Protein 5W3P (pdb70)

B-factor: mean 20.78, std 10.29, range [7.56, 94.39]

Solvent-accessible surface area: 21036 Å² total

Sequence (440 aa):
IVLTQSPAIMSASPGEKVTMTCSASSSVSYMHWYQQKSGTSPKRWIYDSSRLASGVPSRFSGGGSGTSYSLTISNMEAEDAATYFCQNWRSSPTFGAGTKLELKRTVAAPSVFIFPPSDEQLKSGTASVVCLLNNFYPREAKVQWKVDNALQSGNSQESVTEQDSKDSTYSLSSTLTLSKADYEKHKVYACEVTHQGLSSPVTKSSFNRGEVQLQQSGPELMKPGASVKISCKATGYTFSTSWIEWIKQRPGHGLEWIGEVLPGSGKSNHNANFKGRATFTADTASNTAYMQLSSLTSEDSAVYYCAREGSNNNALAYWGQGTLVTVSAASTKGPSVFPLAPSGTAALGCLVKDYFPEPVTVSWNSGALTSGVHTFPAVLQSSGLYSLSSVVTVPSSSLGTQTYICNVNHKPSNTKVDKKVEPKSDAEFRHDSGYEVHHQK

Foldseek 3Di:
DAWEKPPQEAAAAFFDKDKIKIFAPWWDQAKWKWWDDPPDDTDGAAGRFFRGDPPHDPQWGWDDGIGMIMIIGNGDDQVSQTWMWMADPVHVVGIYPTYGYAYDDDFDFWDKDKDWFDPVVLVVFKTKIKMKTPFGPDPDKDKWKAFPNRTDDPQKDKDKDDQDPPRRGIMMMMIGMDTSVVVVVTFKIWIWMDDPPDPHIDIDIDTPPD/DAKAKDAAAEAEAQAKDKIKIADDDDQLQPWKKWKWWDDVPPGIDTAWIDRAPPPDIDGDVVLVPQWDWYDDNVRRMIMIMGGRDDQVRFTWMKIFTADDPGRPGPYIYPTYGYGYAPDDADAWDKDWQAWDCKIKIWIKGDFGDDDDKDKDKPVNPDDPQKDKDDWDQDPVRGIMTMIMGMDRPVCLVPDWIWMWMDDDVHRDTDIDTHHHDD/DCPPPDDDPPDDDDDD

Nearest PDB structures (foldseek):
  5w3p-assembly1_L  TM=1.005E+00  e=4.488E-41  Mus musculus
  3mcl-assembly1_L  TM=7.822E-01  e=1.935E-37  unclassified
  6lkt-assembly1_B  TM=9.664E-01  e=2.052E-32  Mus musculus
  1yqv-assembly1_L  TM=9.448E-01  e=1.224E-32  Mus musculus
  3bt2-assembly2_L  TM=9.486E-01  e=9.384E-31  Mus musculus

Radius of gyration: 24.74 Å; Cα contacts (8 Å, |Δi|>4): 1127; chains: 3; bounding box: 65×69×50 Å

Secondary structure (DSSP, 8-state):
-EEEE---EEE-TT--EEEEEEEESS-GGGS-EEEEEEETTTEEEEEEEEETTTTEEEE-GGGTT-EEEEEETTTTEEEEEE-S--GGG-EEEEEEEE-SSS-SEEEE---EEEEE-----BPPEEEEE----EEEEEEEEEEEBSS--EEEEGGGTB-TTEEEPPPEE-TTS-EEEEEEEEEEGGGGGTS--EEEEEETTTTEEEEEE-----/--EEEE-SEEEE-TT--EEEEEEEEEEES--EEEEE-TTS--EEEEETTTEEPTT--TTEEEEEEEEEEEEEESS--GGG-EEEEEE-TTSSSSB---EEEEE----BPPEEEEEPPPHHHHTTTEEEEEEEEEEEBSS--EEEEEETTEEP-SSEEEEEPPPPTTT--EEEEEEEEEEHHHHHT--EEEEEEE-TT-SS-EEEEEETT-/--TTPPP-S-------

Structure (mmCIF, N/CA/C/O backbone):
data_5W3P
#
_entry.id   5W3P
#
_cell.length_a   65.200
_cell.length_b   69.880
_cell.length_c   104.860
_cell.angle_alpha   90.00
_cell.angle_beta   90.00
_cell.angle_gamma   90.00
#
_symmetry.space_group_name_H-M   'P 21 21 21'
#
loop_
_entity.id
_entity.type
_entity.pdbx_description
1 polymer 'Antibody C706 Fab LIGHT CHAIN'
2 polymer 'Antibody C706 Fab HEAVY CHAIN'
3 polymer 'Amyloid beta A4 protein'
4 non-polymer 'SULFATE ION'
5 non-polymer GLYCEROL
6 water water
#
loop_
_atom_site.group_PDB
_atom_site.id
_atom_site.type_symbol
_atom_site.label_atom_id
_atom_site.label_alt_id
_atom_site.label_comp_id
_atom_site.label_asym_id
_atom_site.label_entity_id
_atom_site.label_seq_id
_atom_site.pdbx_PDB_ins_code
_atom_site.Cartn_x
_atom_site.Cartn_y
_atom_site.Cartn_z
_atom_site.occupancy
_atom_site.B_iso_or_equiv
_atom_site.auth_seq_id
_atom_site.auth_comp_id
_atom_site.auth_asym_id
_atom_site.auth_atom_id
_atom_site.pdbx_PDB_model_num
ATOM 9 N N . ILE A 1 2 ? 48.221 -12.042 -9.271 1.00 20.93 2 ILE L N 1
ATOM 10 C CA . ILE A 1 2 ? 47.480 -11.925 -10.539 1.00 18.03 2 ILE L CA 1
ATOM 11 C C . ILE A 1 2 ? 46.232 -11.048 -10.352 1.00 17.78 2 ILE L C 1
ATOM 12 O O . ILE A 1 2 ? 45.361 -11.354 -9.535 1.00 16.73 2 ILE L O 1
ATOM 17 N N . VAL A 1 3 ? 46.173 -9.958 -11.116 1.00 17.92 3 VAL L N 1
ATOM 18 C CA . VAL A 1 3 ? 45.066 -8.996 -11.067 1.00 16.28 3 VAL L CA 1
ATOM 19 C C . VAL A 1 3 ? 44.202 -9.157 -12.324 1.00 17.54 3 VAL L C 1
ATOM 20 O O . VAL A 1 3 ? 44.728 -9.266 -13.433 1.00 19.14 3 VAL L O 1
ATOM 24 N N . LEU A 1 4 ? 42.883 -9.190 -12.133 1.00 17.92 4 LEU L N 1
ATOM 25 C CA . LEU A 1 4 ? 41.922 -9.257 -13.238 1.00 21.64 4 LEU L CA 1
ATOM 26 C C . LEU A 1 4 ? 41.329 -7.883 -13.534 1.00 19.55 4 LEU L C 1
ATOM 27 O O . LEU A 1 4 ? 40.898 -7.175 -12.622 1.00 20.37 4 LEU L O 1
ATOM 32 N N . THR A 1 5 ? 41.326 -7.514 -14.814 1.00 17.72 5 THR L N 1
ATOM 33 C CA . THR A 1 5 ? 40.792 -6.232 -15.270 1.00 16.73 5 THR L CA 1
ATOM 34 C C . THR A 1 5 ? 39.727 -6.474 -16.332 1.00 20.12 5 THR L C 1
ATOM 35 O O . THR A 1 5 ? 40.002 -7.068 -17.382 1.00 18.05 5 THR L O 1
ATOM 39 N N . GLN A 1 6 ? 38.512 -6.016 -16.040 1.00 19.40 6 GLN L N 1
ATOM 40 C CA . GLN A 1 6 ? 37.401 -6.113 -16.981 1.00 23.63 6 GLN L CA 1
ATOM 41 C C . GLN A 1 6 ? 37.221 -4.801 -17.731 1.00 23.78 6 GLN L C 1
ATOM 42 O O . GLN A 1 6 ? 36.990 -3.753 -17.123 1.00 21.74 6 GLN L O 1
ATOM 48 N N . SER A 1 7 ? 37.355 -4.878 -19.055 1.00 31.15 7 SER L N 1
ATOM 49 C CA . SER A 1 7 ? 37.238 -3.722 -19.942 1.00 38.70 7 SER L CA 1
ATOM 50 C C . SER A 1 7 ? 36.197 -3.969 -21.044 1.00 44.42 7 SER L C 1
ATOM 51 O O . SER A 1 7 ? 36.206 -5.037 -21.667 1.00 49.54 7 SER L O 1
ATOM 54 N N . PRO A 1 8 ? 35.283 -3.016 -21.269 1.00 43.68 8 PRO L N 1
ATOM 55 C CA . PRO A 1 8 ? 35.122 -1.819 -20.428 1.00 36.90 8 PRO L CA 1
ATOM 56 C C . PRO A 1 8 ? 34.219 -2.095 -19.222 1.00 29.87 8 PRO L C 1
ATOM 57 O O . PRO A 1 8 ? 33.606 -3.164 -19.149 1.00 26.76 8 PRO L O 1
ATOM 61 N N . ALA A 1 9 ? 34.157 -1.142 -18.290 1.00 28.40 9 ALA L N 1
ATOM 62 C CA . ALA A 1 9 ? 33.307 -1.247 -17.099 1.00 26.64 9 ALA L CA 1
ATOM 63 C C . ALA A 1 9 ? 31.814 -1.198 -17.443 1.00 29.29 9 ALA L C 1
ATOM 64 O O . ALA A 1 9 ? 31.003 -1.887 -16.816 1.00 24.54 9 ALA L O 1
ATOM 66 N N . ILE A 1 10 ? 31.467 -0.375 -18.434 1.00 30.81 10 ILE L N 1
ATOM 67 C CA . ILE A 1 10 ? 30.100 -0.283 -18.957 1.00 29.96 10 ILE L CA 1
ATOM 68 C C . ILE A 1 10 ? 30.135 -0.582 -20.457 1.00 29.57 10 ILE L C 1
ATOM 69 O O . ILE A 1 10 ? 30.884 0.049 -21.212 1.00 27.97 10 ILE L O 1
ATOM 74 N N . MET A 1 11 ? 29.332 -1.560 -20.868 1.00 26.27 11 MET L N 1
ATOM 75 C CA . MET A 1 11 ? 29.213 -1.960 -22.267 1.00 28.74 11 MET L CA 1
ATOM 76 C C . MET A 1 11 ? 27.777 -1.759 -22.748 1.00 26.16 11 MET L C 1
ATOM 77 O O . MET A 1 11 ? 26.825 -2.208 -22.102 1.00 24.16 11 MET L O 1
ATOM 82 N N . SER A 1 12 ? 27.643 -1.073 -23.880 1.00 23.01 12 SER L N 1
ATOM 83 C CA . SER A 1 12 ? 26.346 -0.769 -24.477 1.00 23.09 12 SER L CA 1
ATOM 84 C C . SER A 1 12 ? 26.204 -1.505 -25.803 1.00 25.94 12 SER L C 1
ATOM 85 O O . SER A 1 12 ? 27.056 -1.373 -26.690 1.00 29.99 12 SER L O 1
ATOM 88 N N . ALA A 1 13 ? 25.132 -2.285 -25.926 1.00 22.43 13 ALA L N 1
ATOM 89 C CA . ALA A 1 13 ? 24.867 -3.053 -27.142 1.00 23.78 13 ALA L CA 1
ATOM 90 C C . ALA A 1 13 ? 23.417 -2.930 -27.596 1.00 23.12 13 ALA L C 1
ATOM 91 O O . ALA A 1 13 ? 22.490 -3.054 -26.792 1.00 19.52 13 ALA L O 1
ATOM 93 N N . SER A 1 14 ? 23.242 -2.671 -28.892 1.00 23.04 14 SER L N 1
ATOM 94 C CA . SER A 1 14 ? 21.923 -2.619 -29.524 1.00 26.99 14 SER L CA 1
ATOM 95 C C . SER A 1 14 ? 21.342 -4.032 -29.653 1.00 27.85 14 SER L C 1
ATOM 96 O O . SER A 1 14 ? 22.108 -4.997 -29.709 1.00 32.65 14 SER L O 1
ATOM 99 N N . PRO A 1 15 ? 19.993 -4.165 -29.677 1.00 33.00 15 PRO L N 1
ATOM 100 C CA . PRO A 1 15 ? 19.387 -5.478 -29.951 1.00 34.65 15 PRO L CA 1
ATOM 101 C C . PRO A 1 15 ? 19.825 -6.061 -31.301 1.00 36.13 15 PRO L C 1
ATOM 102 O O . PRO A 1 15 ? 19.768 -5.368 -32.323 1.00 32.59 15 PRO L O 1
ATOM 106 N N . GLY A 1 16 ? 20.284 -7.313 -31.278 1.00 35.95 16 GLY L N 1
ATOM 107 C CA . GLY A 1 16 ? 20.787 -8.006 -32.470 1.00 34.99 16 GLY L CA 1
ATOM 108 C C . GLY A 1 16 ? 22.298 -7.977 -32.655 1.00 33.55 16 GLY L C 1
ATOM 109 O O . GLY A 1 16 ? 22.853 -8.832 -33.351 1.00 35.30 16 GLY L O 1
ATOM 110 N N . GLU A 1 17 ? 22.953 -6.997 -32.028 1.00 29.96 17 GLU L N 1
ATOM 111 C CA . GLU A 1 17 ? 24.399 -6.756 -32.150 1.00 29.36 17 GLU L CA 1
ATOM 112 C C . GLU A 1 17 ? 25.243 -7.850 -31.484 1.00 31.20 17 GLU L C 1
ATOM 113 O O . GLU A 1 17 ? 24.806 -8.480 -30.513 1.00 27.44 17 GLU L O 1
ATOM 119 N N . LYS A 1 18 ? 26.445 -8.066 -32.022 1.00 27.81 18 LYS L N 1
ATOM 120 C CA . LYS A 1 18 ? 27.437 -8.957 -31.419 1.00 25.45 18 LYS L CA 1
ATOM 121 C C . LYS A 1 18 ? 28.149 -8.236 -30.273 1.00 23.50 18 LYS L C 1
ATOM 122 O O . LYS A 1 18 ? 28.562 -7.079 -30.414 1.00 25.33 18 LYS L O 1
ATOM 128 N N . VAL A 1 19 ? 28.283 -8.936 -29.147 1.00 22.92 19 VAL L N 1
ATOM 129 C CA . VAL A 1 19 ? 28.854 -8.385 -27.911 1.00 25.49 19 VAL L CA 1
ATOM 130 C C . VAL A 1 19 ? 30.059 -9.223 -27.480 1.00 21.62 19 VAL L C 1
ATOM 131 O O . VAL A 1 19 ? 29.952 -10.441 -27.371 1.00 20.80 19 VAL L O 1
ATOM 135 N N . THR A 1 20 ? 31.195 -8.567 -27.238 1.00 20.02 20 THR L N 1
ATOM 136 C CA . THR A 1 20 ? 32.368 -9.223 -26.648 1.00 20.67 20 THR L CA 1
ATOM 137 C C . THR A 1 20 ? 32.927 -8.384 -25.497 1.00 20.95 20 THR L C 1
ATOM 138 O O . THR A 1 20 ? 33.240 -7.201 -25.671 1.00 20.94 20 THR L O 1
ATOM 142 N N . MET A 1 21 ? 33.024 -9.005 -24.323 1.00 18.44 21 MET L N 1
ATOM 143 C CA . MET A 1 21 ? 33.637 -8.383 -23.146 1.00 18.94 21 MET L CA 1
ATOM 144 C C . MET A 1 21 ? 34.868 -9.163 -22.694 1.00 16.22 21 MET L C 1
ATOM 145 O O . MET A 1 21 ? 34.850 -10.396 -22.658 1.00 15.41 21 MET L O 1
ATOM 150 N N . THR A 1 22 ? 35.926 -8.432 -22.353 1.00 14.17 22 THR L N 1
ATOM 151 C CA . THR A 1 22 ? 37.233 -9.025 -22.070 1.00 16.26 22 THR L CA 1
ATOM 152 C C . THR A 1 22 ? 37.572 -8.976 -20.580 1.00 15.06 22 THR L C 1
ATOM 153 O O . THR A 1 22 ? 37.276 -7.996 -19.894 1.00 14.95 22 THR L O 1
ATOM 157 N N . CYS A 1 23 ? 38.172 -10.063 -20.100 1.00 15.44 23 CYS L N 1
ATOM 158 C CA . CYS A 1 23 ? 38.767 -10.139 -18.773 1.00 16.21 23 CYS L CA 1
ATOM 159 C C . CYS A 1 23 ? 40.263 -10.376 -18.955 1.00 18.88 23 CYS L C 1
ATOM 160 O O . CYS A 1 23 ? 40.690 -11.454 -19.388 1.00 19.01 23 CYS L O 1
ATOM 163 N N . SER A 1 24 ? 41.046 -9.345 -18.649 1.00 18.16 24 SER L N 1
ATOM 164 C CA . SER A 1 24 ? 42.493 -9.386 -18.806 1.00 20.92 24 SER L CA 1
ATOM 165 C C . SER A 1 24 ? 43.175 -9.706 -17.480 1.00 21.06 24 SER L C 1
ATOM 166 O O . SER A 1 24 ? 42.831 -9.137 -16.442 1.00 19.40 24 SER L O 1
ATOM 169 N N . ALA A 1 25 ? 44.134 -10.627 -17.529 1.00 18.23 25 ALA L N 1
ATOM 170 C CA . ALA A 1 25 ? 44.920 -11.004 -16.357 1.00 16.14 25 ALA L CA 1
ATOM 171 C C . ALA A 1 25 ? 46.344 -10.462 -16.474 1.00 16.55 25 ALA L C 1
ATOM 172 O O . ALA A 1 25 ? 46.906 -10.421 -17.571 1.00 16.61 25 ALA L O 1
ATOM 174 N N . SER A 1 26 ? 46.919 -10.050 -15.343 1.00 15.88 26 SER L N 1
ATOM 175 C CA . SER A 1 26 ? 48.277 -9.480 -15.309 1.00 17.33 26 SER L CA 1
ATOM 176 C C . SER A 1 26 ? 49.375 -10.527 -15.544 1.00 19.65 26 SER L C 1
ATOM 177 O O . SER A 1 26 ? 50.510 -10.184 -15.884 1.00 20.16 26 SER L O 1
ATOM 180 N N . SER A 1 27 ? 49.021 -11.794 -15.336 1.00 18.24 27 SER L N 1
ATOM 181 C CA . SER A 1 27 ? 49.859 -12.939 -15.676 1.00 19.68 27 SER L CA 1
ATOM 182 C C . SER A 1 27 ? 48.961 -14.082 -16.150 1.00 18.69 27 SER L C 1
ATOM 183 O O . SER A 1 27 ? 47.751 -14.060 -15.908 1.00 19.33 27 SER L O 1
ATOM 186 N N . SER A 1 28 ? 49.558 -15.072 -16.814 1.00 17.82 28 SER L N 1
ATOM 187 C CA . SER A 1 28 ? 48.828 -16.195 -17.418 1.00 19.37 28 SER L CA 1
ATOM 188 C C . SER A 1 28 ? 47.942 -16.953 -16.426 1.00 16.18 28 SER L C 1
ATOM 189 O O . SER A 1 28 ? 48.365 -17.253 -15.309 1.00 15.77 28 SER L O 1
ATOM 192 N N . VAL A 1 29 ? 46.705 -17.219 -16.843 1.00 17.10 29 VAL L N 1
ATOM 193 C CA . VAL A 1 29 ? 45.769 -18.080 -16.102 1.00 15.86 29 VAL L CA 1
ATOM 194 C C . VAL A 1 29 ? 45.218 -19.167 -17.032 1.00 17.27 29 VAL L C 1
ATOM 195 O O . VAL A 1 29 ? 45.075 -18.948 -18.238 1.00 17.69 29 VAL L O 1
ATOM 199 N N . SER A 1 30 ? 44.923 -20.334 -16.462 1.00 18.07 30 SER L N 1
ATOM 200 C CA . SER A 1 30 ? 44.557 -21.523 -17.244 1.00 15.74 30 SER L CA 1
ATOM 201 C C . SER A 1 30 ? 43.065 -21.623 -17.582 1.00 14.54 30 SER L C 1
ATOM 202 O O . SER A 1 30 ? 42.677 -22.402 -18.457 1.00 14.46 30 SER L O 1
ATOM 205 N N . TYR A 1 31 ? 42.246 -20.824 -16.899 1.00 11.36 31 TYR L N 1
ATOM 206 C CA . TYR A 1 31 ? 40.792 -20.843 -17.056 1.00 12.33 31 TYR L CA 1
ATOM 207 C C . TYR A 1 31 ? 40.184 -19.501 -16.641 1.00 13.06 31 TYR L C 1
ATOM 208 O O . TYR A 1 31 ? 40.837 -18.686 -15.974 1.00 12.05 31 TYR L O 1
ATOM 217 N N . MET A 1 32 ? 38.929 -19.293 -17.031 1.00 14.35 32 MET L N 1
ATOM 218 C CA . MET A 1 32 ? 38.127 -18.186 -16.526 1.00 15.11 32 MET L CA 1
ATOM 219 C C . MET A 1 32 ? 36.690 -18.632 -16.307 1.00 16.88 32 MET L C 1
ATOM 220 O O . MET A 1 32 ? 36.085 -19.269 -17.175 1.00 16.36 32 MET L O 1
ATOM 225 N N . HIS A 1 33 ? 36.160 -18.309 -15.131 1.00 13.79 33 HIS L N 1
ATOM 226 C CA . HIS A 1 33 ? 34.745 -18.498 -14.845 1.00 13.81 33 HIS L CA 1
ATOM 227 C C . HIS A 1 33 ? 34.009 -17.179 -15.032 1.00 11.62 33 HIS L C 1
ATOM 228 O O . HIS A 1 33 ? 34.580 -16.109 -14.814 1.00 10.58 33 HIS L O 1
ATOM 235 N N . TRP A 1 34 ? 32.749 -17.267 -15.452 1.00 11.13 34 TRP L N 1
ATOM 236 C CA . TRP A 1 34 ? 31.902 -16.097 -15.658 1.00 10.18 34 TRP L CA 1
ATOM 237 C C . TRP A 1 34 ? 30.569 -16.258 -14.941 1.00 11.06 34 TRP L C 1
ATOM 238 O O . TRP A 1 34 ? 29.957 -17.332 -14.982 1.00 10.60 34 TRP L O 1
ATOM 249 N N . TYR A 1 35 ? 30.133 -15.180 -14.289 1.00 11.23 35 TYR L N 1
ATOM 250 C CA . TYR A 1 35 ? 28.878 -15.156 -13.539 1.00 11.44 35 TYR L CA 1
ATOM 251 C C . TYR A 1 35 ? 27.996 -14.001 -13.989 1.00 11.42 35 TYR L C 1
ATOM 252 O O . TYR A 1 35 ? 28.480 -12.882 -14.179 1.00 14.87 35 TYR L O 1
ATOM 261 N N . GLN A 1 36 ? 26.706 -14.286 -14.161 1.00 12.07 36 GLN L N 1
ATOM 262 C CA . GLN A 1 36 ? 25.710 -13.273 -14.513 1.00 13.02 36 GLN L CA 1
ATOM 263 C C . GLN A 1 36 ? 24.927 -12.838 -13.274 1.00 15.18 36 GLN L C 1
ATOM 264 O O . GLN A 1 36 ? 24.443 -13.681 -12.508 1.00 15.60 36 GLN L O 1
ATOM 270 N N . GLN A 1 37 ? 24.806 -11.524 -13.086 1.00 13.76 37 GLN L N 1
ATOM 271 C CA . GLN A 1 37 ? 23.989 -10.976 -12.002 1.00 14.06 37 GLN L CA 1
ATOM 272 C C . GLN A 1 37 ? 23.062 -9.851 -12.463 1.00 14.25 37 GLN L C 1
ATOM 273 O O . GLN A 1 37 ? 23.500 -8.877 -13.081 1.00 15.87 37 GLN L O 1
ATOM 279 N N . LYS A 1 38 ? 21.779 -10.020 -12.155 1.00 15.58 38 LYS L N 1
ATOM 280 C CA . LYS A 1 38 ? 20.767 -8.980 -12.324 1.00 18.51 38 LYS L CA 1
ATOM 281 C C . LYS A 1 38 ? 20.402 -8.422 -10.952 1.00 20.67 38 LYS L C 1
ATOM 282 O O . LYS A 1 38 ? 20.585 -9.102 -9.934 1.00 17.59 38 LYS L O 1
ATOM 288 N N . SER A 1 39 ? 19.892 -7.189 -10.934 1.00 23.06 39 SER L N 1
ATOM 289 C CA . SER A 1 39 ? 19.544 -6.479 -9.694 1.00 26.40 39 SER L CA 1
ATOM 290 C C . SER A 1 39 ? 18.629 -7.283 -8.770 1.00 22.16 39 SER L C 1
ATOM 291 O O . SER A 1 39 ? 17.594 -7.799 -9.202 1.00 27.22 39 SER L O 1
ATOM 294 N N . GLY A 1 40 ? 19.049 -7.408 -7.511 1.00 23.40 40 GLY L N 1
ATOM 295 C CA . GLY A 1 40 ? 18.248 -8.038 -6.458 1.00 25.17 40 GLY L CA 1
ATOM 296 C C . GLY A 1 40 ? 18.350 -9.547 -6.308 1.00 27.11 40 GLY L C 1
ATOM 297 O O . GLY A 1 40 ? 17.700 -10.119 -5.429 1.00 28.85 40 GLY L O 1
ATOM 298 N N . THR A 1 41 ? 19.150 -10.194 -7.158 1.00 24.31 41 THR L N 1
ATOM 299 C CA . THR A 1 41 ? 19.316 -11.658 -7.128 1.00 19.06 41 THR L CA 1
ATOM 300 C C . THR A 1 41 ? 20.786 -12.085 -7.077 1.00 17.00 41 THR L C 1
ATOM 301 O O . THR A 1 41 ? 21.676 -11.311 -7.436 1.00 17.00 41 THR L O 1
ATOM 305 N N . SER A 1 42 ? 21.017 -13.319 -6.623 1.00 15.10 42 SER L N 1
ATOM 306 C CA . SER A 1 42 ? 22.349 -13.930 -6.538 1.00 13.52 42 SER L CA 1
ATOM 307 C C . SER A 1 42 ? 23.037 -14.055 -7.903 1.00 13.73 42 SER L C 1
ATOM 308 O O . SER A 1 42 ? 22.352 -14.195 -8.917 1.00 12.23 42 SER L O 1
ATOM 311 N N . PRO A 1 43 ? 24.392 -14.009 -7.935 1.00 12.52 43 PRO L N 1
ATOM 312 C CA . PRO A 1 43 ? 25.094 -14.333 -9.184 1.00 13.28 43 PRO L CA 1
ATOM 313 C C . PRO A 1 43 ? 24.806 -15.767 -9.626 1.00 15.28 43 PRO L C 1
ATOM 314 O O . PRO A 1 43 ? 24.660 -16.658 -8.779 1.00 13.07 43 PRO L O 1
ATOM 318 N N . LYS A 1 44 ? 24.694 -15.965 -10.939 1.00 12.92 44 LYS L N 1
ATOM 319 C CA . LYS A 1 44 ? 24.484 -17.288 -11.526 1.00 15.18 44 LYS L CA 1
ATOM 320 C C . LYS A 1 44 ? 25.736 -17.682 -12.295 1.00 13.58 44 LYS L C 1
ATOM 321 O O . LYS A 1 44 ? 26.276 -16.865 -13.045 1.00 11.00 44 LYS L O 1
ATOM 327 N N . ARG A 1 45 ? 26.195 -18.923 -12.112 1.00 13.06 45 ARG L N 1
ATOM 328 C CA . ARG A 1 45 ? 27.262 -19.476 -12.954 1.00 14.28 45 ARG L CA 1
ATOM 329 C C . ARG A 1 45 ? 26.770 -19.478 -14.401 1.00 13.42 45 ARG L C 1
ATOM 330 O O . ARG A 1 45 ? 25.704 -20.019 -14.696 1.00 14.58 45 ARG L O 1
ATOM 338 N N . TRP A 1 46 ? 27.536 -18.842 -15.283 1.00 13.59 46 TRP L N 1
ATOM 339 C CA . TRP A 1 46 ? 27.103 -18.623 -16.660 1.00 13.46 46 TRP L CA 1
ATOM 340 C C . TRP A 1 46 ? 27.971 -19.395 -17.654 1.00 15.43 46 TRP L C 1
ATOM 341 O O . TRP A 1 46 ? 27.465 -20.245 -18.391 1.00 15.58 46 TRP L O 1
ATOM 352 N N . ILE A 1 47 ? 29.267 -19.085 -17.664 1.00 13.27 47 ILE L N 1
ATOM 353 C CA . ILE A 1 47 ? 30.268 -19.848 -18.415 1.00 16.40 47 ILE L CA 1
ATOM 354 C C . ILE A 1 47 ? 31.362 -20.274 -17.435 1.00 15.55 47 ILE L C 1
ATOM 355 O O . ILE A 1 47 ? 31.894 -19.445 -16.697 1.00 17.59 47 ILE L O 1
ATOM 360 N N . TYR A 1 48 ? 31.666 -21.570 -17.419 1.00 12.22 48 TYR L N 1
ATOM 361 C CA . TYR A 1 48 ? 32.703 -22.124 -16.549 1.00 14.36 48 TYR L CA 1
ATOM 362 C C . TYR A 1 48 ? 33.763 -22.857 -17.369 1.00 13.45 48 TYR L C 1
ATOM 363 O O . TYR A 1 48 ? 33.497 -23.258 -18.506 1.00 14.19 48 TYR L O 1
ATOM 372 N N . ASP A 1 49 ? 34.954 -23.022 -16.786 1.00 11.93 49 ASP L N 1
ATOM 373 C CA . ASP A 1 49 ? 36.130 -23.588 -17.476 1.00 14.42 49 ASP L CA 1
ATOM 374 C C . ASP A 1 49 ? 36.330 -22.944 -18.857 1.00 13.66 49 ASP L C 1
ATOM 375 O O . ASP A 1 49 ? 36.476 -23.640 -19.867 1.00 12.86 49 ASP L O 1
ATOM 380 N N . SER A 1 50 ? 36.284 -21.607 -18.877 1.00 12.99 50 SER L N 1
ATOM 381 C CA . SER A 1 50 ? 36.516 -20.762 -20.068 1.00 13.37 50 SER L CA 1
ATOM 382 C C . SER A 1 50 ? 35.431 -20.768 -21.148 1.00 13.20 50 SER L C 1
ATOM 383 O O . SER A 1 50 ? 35.118 -19.718 -21.709 1.00 12.96 50 SER L O 1
ATOM 386 N N . SER A 1 51 ? 34.858 -21.940 -21.423 1.00 12.17 51 SER L N 1
ATOM 387 C CA . SER A 1 51 ? 34.022 -22.136 -22.611 1.00 14.95 51 SER L CA 1
ATOM 388 C C . SER A 1 51 ? 32.738 -22.941 -22.394 1.00 14.58 51 SER L C 1
ATOM 389 O O . SER A 1 51 ? 31.882 -22.983 -23.281 1.00 16.53 51 SER L O 1
ATOM 392 N N . ARG A 1 52 ? 32.608 -23.578 -21.231 1.00 12.87 52 ARG L N 1
ATOM 393 C CA . ARG A 1 52 ? 31.483 -24.477 -20.968 1.00 16.35 52 ARG L CA 1
ATOM 394 C C . ARG A 1 52 ? 30.278 -23.698 -20.452 1.00 17.91 52 ARG L C 1
ATOM 395 O O . ARG A 1 52 ? 30.375 -22.970 -19.459 1.00 15.90 52 ARG L O 1
ATOM 403 N N . LEU A 1 53 ? 29.152 -23.849 -21.145 1.00 16.42 53 LEU L N 1
ATOM 404 C CA . LEU A 1 53 ? 27.908 -23.177 -20.774 1.00 17.84 53 LEU L CA 1
ATOM 405 C C . LEU A 1 53 ? 27.183 -23.953 -19.684 1.00 17.08 53 LEU L C 1
ATOM 406 O O . LEU A 1 53 ? 27.035 -25.177 -19.774 1.00 15.93 53 LEU L O 1
ATOM 411 N N . ALA A 1 54 ? 26.736 -23.234 -18.656 1.00 19.79 54 ALA L N 1
ATOM 412 C CA . ALA A 1 54 ? 25.910 -23.814 -17.596 1.00 18.78 54 ALA L CA 1
ATOM 413 C C . ALA A 1 54 ? 24.540 -24.211 -18.147 1.00 21.08 54 ALA L C 1
ATOM 414 O O . ALA A 1 54 ? 24.116 -23.703 -19.191 1.00 17.40 54 ALA L O 1
ATOM 416 N N . SER A 1 55 ? 23.867 -25.129 -17.453 1.00 25.27 55 SER L N 1
ATOM 417 C CA . SER A 1 55 ? 22.541 -25.604 -17.855 1.00 28.99 55 SER L CA 1
ATOM 418 C C . SER A 1 55 ? 21.528 -24.458 -17.854 1.00 24.67 55 SER L C 1
ATOM 419 O O . SER A 1 55 ? 21.384 -23.746 -16.856 1.00 28.87 55 SER L O 1
ATOM 422 N N . GLY A 1 56 ? 20.859 -24.274 -18.990 1.00 25.92 56 GLY L N 1
ATOM 423 C CA . GLY A 1 56 ? 19.858 -23.219 -19.151 1.00 25.74 56 GLY L CA 1
ATOM 424 C C . GLY A 1 56 ? 20.356 -21.955 -19.831 1.00 23.65 56 GLY L C 1
ATOM 425 O O . GLY A 1 56 ? 19.550 -21.103 -20.215 1.00 26.95 56 GLY L O 1
ATOM 426 N N . VAL A 1 57 ? 21.678 -21.827 -19.968 1.00 22.49 57 VAL L N 1
ATOM 427 C CA . VAL A 1 57 ? 22.301 -20.692 -20.664 1.00 18.76 57 VAL L CA 1
ATOM 428 C C . VAL A 1 57 ? 22.077 -20.860 -22.174 1.00 19.38 57 VAL L C 1
ATOM 429 O O . VAL A 1 57 ? 22.448 -21.899 -22.733 1.00 21.72 57 VAL L O 1
ATOM 433 N N . PRO A 1 58 ? 21.456 -19.850 -22.831 1.00 21.42 58 PRO L N 1
ATOM 434 C CA . PRO A 1 58 ? 21.164 -19.921 -24.274 1.00 21.71 58 PRO L CA 1
ATOM 435 C C . PRO A 1 58 ? 22.414 -20.040 -25.151 1.00 25.34 58 PRO L C 1
ATOM 436 O O . PRO A 1 58 ? 23.498 -19.593 -24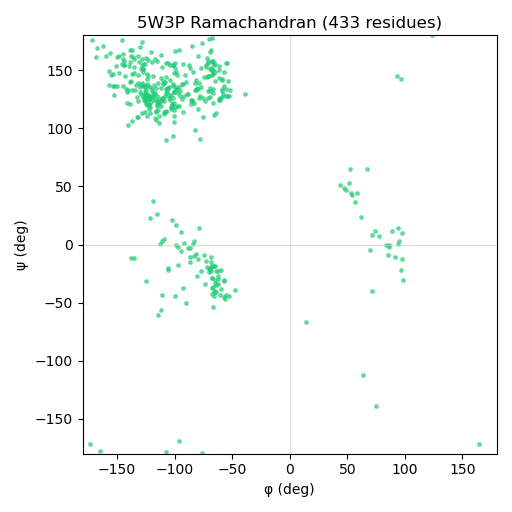.755 1.00 24.84 58 PRO L O 1
ATOM 440 N N . SER A 1 59 ? 22.237 -20.632 -26.333 1.00 26.78 59 SER L N 1
ATOM 441 C CA . SER A 1 59 ? 23.329 -20.947 -27.266 1.00 24.53 59 SER L CA 1
ATOM 442 C C . SER A 1 59 ? 24.044 -19.728 -27.867 1.00 21.64 59 SER L C 1
ATOM 443 O O . SER A 1 59 ? 25.164 -19.858 -28.372 1.00 23.49 59 SER L O 1
ATOM 446 N N . ARG A 1 60 ? 23.401 -18.559 -27.811 1.00 20.80 60 ARG L N 1
ATOM 447 C CA . ARG A 1 60 ? 24.004 -17.291 -28.261 1.00 19.09 60 ARG L CA 1
ATOM 448 C C . ARG A 1 60 ? 25.234 -16.873 -27.435 1.00 21.11 60 ARG L C 1
ATOM 449 O O . ARG A 1 60 ? 26.079 -16.107 -27.912 1.00 20.91 60 ARG L O 1
ATOM 457 N N . PHE A 1 61 ? 25.322 -17.382 -26.204 1.00 18.72 61 PHE L N 1
ATOM 458 C CA . PHE A 1 61 ? 26.482 -17.173 -25.340 1.00 16.91 61 PHE L CA 1
ATOM 459 C C . PHE A 1 61 ? 27.607 -18.151 -25.655 1.00 16.55 61 PHE L C 1
ATOM 460 O O . PHE A 1 61 ? 27.363 -19.340 -25.894 1.00 17.95 61 PHE L O 1
ATOM 468 N N . SER A 1 62 ? 28.834 -17.629 -25.644 1.00 15.96 62 SER L N 1
ATOM 469 C CA . SER A 1 62 ? 30.056 -18.424 -25.774 1.00 14.72 62 SER L CA 1
ATOM 470 C C . SER A 1 62 ? 31.210 -17.758 -25.021 1.00 16.09 62 SER L C 1
ATOM 471 O O . SER A 1 62 ? 31.154 -16.562 -24.713 1.00 18.98 62 SER L O 1
ATOM 474 N N . GLY A 1 63 ? 32.249 -18.537 -24.728 1.00 14.47 63 GLY L N 1
ATOM 475 C CA . GLY A 1 63 ? 33.448 -18.020 -24.071 1.00 14.94 63 GLY L CA 1
ATOM 476 C C . GLY A 1 63 ? 34.731 -18.603 -24.627 1.00 15.71 63 GLY L C 1
ATOM 477 O O . GLY A 1 63 ? 34.741 -19.721 -25.154 1.00 16.46 63 GLY L O 1
ATOM 478 N N . GLY A 1 64 ? 35.817 -17.846 -24.499 1.00 14.51 64 GLY L N 1
ATOM 479 C CA . GLY A 1 64 ? 37.122 -18.294 -24.969 1.00 15.82 64 GLY L CA 1
ATOM 480 C C . GLY A 1 64 ? 38.297 -17.507 -24.439 1.00 17.33 64 GLY L C 1
ATOM 481 O O . GLY A 1 64 ? 38.138 -16.585 -23.629 1.00 14.25 64 GLY L O 1
ATOM 482 N N . GLY A 1 65 ? 39.482 -17.881 -24.914 1.00 13.05 65 GLY L N 1
ATOM 483 C CA . GLY A 1 65 ? 40.728 -17.237 -24.524 1.00 12.85 65 GLY L CA 1
ATOM 484 C C . GLY A 1 65 ? 41.741 -18.200 -23.938 1.00 13.71 65 GLY L C 1
ATOM 485 O O . GLY A 1 65 ? 41.487 -19.403 -23.826 1.00 15.76 65 GLY L O 1
ATOM 486 N N . SER A 1 66 ? 42.894 -17.645 -23.573 1.00 12.31 66 SER L N 1
ATOM 487 C CA . SER A 1 66 ? 44.016 -18.367 -22.974 1.00 14.94 66 SER L CA 1
ATOM 488 C C . SER A 1 66 ? 45.004 -17.339 -22.438 1.00 17.01 66 SER L C 1
ATOM 489 O O . SER A 1 66 ? 44.966 -16.169 -22.839 1.00 19.00 66 SER L O 1
ATOM 492 N N . GLY A 1 67 ? 45.875 -17.779 -21.531 1.00 19.35 67 GLY L N 1
ATOM 493 C CA . GLY A 1 67 ? 46.959 -16.951 -21.007 1.00 18.40 67 GLY L CA 1
ATOM 494 C C . GLY A 1 67 ? 46.487 -15.735 -20.238 1.00 20.49 67 GLY L C 1
ATOM 495 O O . GLY A 1 67 ? 45.894 -15.866 -19.164 1.00 19.39 67 GLY L O 1
ATOM 496 N N . THR A 1 68 ? 46.739 -14.556 -20.809 1.00 18.01 68 THR L N 1
ATOM 497 C CA . THR A 1 68 ? 46.453 -13.272 -20.151 1.00 17.27 68 THR L CA 1
ATOM 498 C C . THR A 1 68 ? 45.140 -12.609 -20.596 1.00 14.67 68 THR L C 1
ATOM 499 O O . THR A 1 68 ? 44.789 -11.538 -20.097 1.00 17.95 68 THR L O 1
ATOM 503 N N . SER A 1 69 ? 44.412 -13.241 -21.518 1.00 16.67 69 SER L N 1
ATOM 504 C CA . SER A 1 69 ? 43.177 -12.655 -22.045 1.00 17.09 69 SER L CA 1
ATOM 505 C C . SER A 1 69 ? 42.059 -13.674 -22.280 1.00 15.82 69 SER L C 1
ATOM 506 O O . SER A 1 69 ? 42.226 -14.637 -23.037 1.00 14.15 69 SER L O 1
ATOM 509 N N . TYR A 1 70 ? 40.928 -13.438 -21.615 1.00 11.46 70 TYR L N 1
ATOM 510 C CA . TYR A 1 70 ? 39.726 -14.266 -21.732 1.00 12.56 70 TYR L CA 1
ATOM 511 C C . TYR A 1 70 ? 38.520 -13.389 -22.052 1.00 13.46 70 TYR L C 1
ATOM 512 O O . TYR A 1 70 ? 38.527 -12.195 -21.747 1.00 15.53 70 TYR L O 1
ATOM 521 N N . SER A 1 71 ? 37.494 -13.977 -22.671 1.00 13.09 71 SER L N 1
ATOM 522 C CA . SER A 1 71 ? 36.320 -13.213 -23.110 1.00 14.73 71 SER L CA 1
ATOM 523 C C . SER A 1 71 ? 34.995 -13.969 -23.015 1.00 13.46 71 SER L C 1
ATOM 524 O O . SER A 1 71 ? 34.963 -15.202 -23.034 1.00 13.86 71 SER L O 1
ATOM 527 N N . LEU A 1 72 ? 33.914 -13.197 -22.906 1.00 13.06 72 LEU L N 1
ATOM 528 C CA . LEU A 1 72 ? 32.544 -13.690 -23.004 1.00 14.34 72 LEU L CA 1
ATOM 529 C C . LEU A 1 72 ? 31.897 -13.015 -24.212 1.00 13.12 72 LEU L C 1
ATOM 530 O O . LEU A 1 72 ? 31.963 -11.790 -24.354 1.00 15.11 72 LEU L O 1
ATOM 535 N N . THR A 1 73 ? 31.273 -13.820 -25.070 1.00 14.30 73 THR L N 1
ATOM 536 C CA . THR A 1 73 ? 30.681 -13.331 -26.318 1.00 16.63 73 THR L CA 1
ATOM 537 C C . THR A 1 73 ? 29.197 -13.689 -26.444 1.00 16.66 73 THR L C 1
ATOM 538 O O . THR A 1 73 ? 28.800 -14.826 -26.183 1.00 19.56 73 THR L O 1
ATOM 542 N N . ILE A 1 74 ? 28.393 -12.695 -26.826 1.00 17.92 74 ILE L N 1
ATOM 543 C CA . ILE A 1 74 ? 26.999 -12.901 -27.230 1.00 19.29 74 ILE L CA 1
ATOM 544 C C . ILE A 1 74 ? 26.896 -12.619 -28.731 1.00 19.88 74 ILE L C 1
ATOM 545 O O . ILE A 1 74 ? 27.270 -11.533 -29.189 1.00 20.34 74 ILE L O 1
ATOM 550 N N . SER A 1 75 ? 26.397 -13.601 -29.483 1.00 26.80 75 SER L N 1
ATOM 551 C CA . SER A 1 75 ? 26.274 -13.500 -30.946 1.00 27.97 75 SER L CA 1
ATOM 552 C C . SER A 1 75 ? 25.231 -12.464 -31.379 1.00 31.12 75 SER L C 1
ATOM 553 O O . SER A 1 75 ? 25.464 -11.699 -32.322 1.00 35.42 75 SER L O 1
ATOM 556 N N . ASN A 1 76 ? 24.088 -12.457 -30.692 1.00 28.58 76 ASN L N 1
ATOM 557 C CA . ASN A 1 76 ? 23.051 -11.445 -30.891 1.00 31.80 76 ASN L CA 1
ATOM 558 C C . ASN A 1 76 ? 22.467 -11.005 -29.551 1.00 31.21 76 ASN L C 1
ATOM 559 O O . ASN A 1 76 ? 21.937 -11.821 -28.789 1.00 31.13 76 ASN L O 1
ATOM 564 N N . MET A 1 77 ? 22.590 -9.707 -29.277 1.00 32.25 77 MET L N 1
ATOM 565 C CA . MET A 1 77 ? 22.133 -9.105 -28.028 1.00 27.57 77 MET L CA 1
ATOM 566 C C . MET A 1 77 ? 20.607 -9.093 -27.937 1.00 29.77 77 MET L C 1
ATOM 567 O O . MET A 1 77 ? 19.920 -8.629 -28.850 1.00 27.97 77 MET L O 1
ATOM 572 N N . GLU A 1 78 ? 20.103 -9.632 -26.830 1.00 29.02 78 GLU L N 1
ATOM 573 C CA . GLU A 1 78 ? 18.684 -9.583 -26.490 1.00 28.75 78 GLU L CA 1
ATOM 574 C C . GLU A 1 78 ? 18.505 -8.788 -25.199 1.00 26.87 78 GLU L C 1
ATOM 575 O O . GLU A 1 78 ? 19.463 -8.618 -24.436 1.00 27.33 78 GLU L O 1
ATOM 581 N N . ALA A 1 79 ? 17.285 -8.299 -24.967 1.00 22.54 79 ALA L N 1
ATOM 582 C CA . ALA A 1 79 ? 16.963 -7.466 -23.801 1.00 24.86 79 ALA L CA 1
ATOM 583 C C . ALA A 1 79 ? 17.223 -8.167 -22.464 1.00 22.71 79 ALA L C 1
ATOM 584 O O . ALA A 1 79 ? 17.698 -7.538 -21.515 1.00 20.45 79 ALA L O 1
ATOM 586 N N . GLU A 1 80 ? 16.931 -9.469 -22.412 1.00 20.14 80 GLU L N 1
ATOM 587 C CA . GLU A 1 80 ? 17.140 -10.290 -21.210 1.00 24.45 80 GLU L CA 1
ATOM 588 C C . GLU A 1 80 ? 18.620 -10.509 -20.841 1.00 17.18 80 GLU L C 1
ATOM 589 O O . GLU A 1 80 ? 18.924 -10.930 -19.722 1.00 16.42 80 GLU L O 1
ATOM 595 N N . ASP A 1 81 ? 19.523 -10.221 -21.781 1.00 17.30 81 ASP L N 1
ATOM 596 C CA . ASP A 1 81 ? 20.971 -10.365 -21.564 1.00 18.81 81 ASP L CA 1
ATOM 597 C C . ASP A 1 81 ? 21.582 -9.201 -20.778 1.00 17.70 81 ASP L C 1
ATOM 598 O O . ASP A 1 81 ? 22.728 -9.290 -20.323 1.00 18.24 81 ASP L O 1
ATOM 603 N N . ALA A 1 82 ? 20.815 -8.120 -20.624 1.00 18.95 82 ALA L N 1
ATOM 604 C CA . ALA A 1 82 ? 21.234 -6.961 -19.838 1.00 20.71 82 ALA L CA 1
ATOM 605 C C . ALA A 1 82 ? 21.409 -7.339 -18.368 1.00 18.02 82 ALA L C 1
ATOM 606 O O . ALA A 1 82 ? 20.442 -7.687 -17.683 1.00 18.91 82 ALA L O 1
ATOM 608 N N . ALA A 1 83 ? 22.666 -7.292 -17.922 1.00 18.10 83 ALA L N 1
ATOM 609 C CA . ALA A 1 83 ? 23.095 -7.710 -16.581 1.00 17.91 83 ALA L CA 1
ATOM 610 C C . ALA A 1 83 ? 24.558 -7.319 -16.361 1.00 16.66 83 ALA L C 1
ATOM 611 O O . ALA A 1 83 ? 25.210 -6.804 -17.273 1.00 16.11 83 ALA L O 1
ATOM 613 N N . THR A 1 84 ? 25.060 -7.562 -15.150 1.00 13.25 84 THR L N 1
ATOM 614 C CA . THR A 1 84 ? 26.488 -7.457 -14.862 1.00 13.09 84 THR L CA 1
ATOM 615 C C . THR A 1 84 ? 27.133 -8.838 -14.983 1.00 11.70 84 THR L C 1
ATOM 616 O O . THR A 1 84 ? 26.613 -9.826 -14.461 1.00 12.61 84 THR L O 1
ATOM 620 N N . TYR A 1 85 ? 28.257 -8.889 -15.693 1.00 13.22 85 TYR L N 1
ATOM 621 C CA . TYR A 1 85 ? 29.018 -10.121 -15.872 1.00 13.21 85 TYR L CA 1
ATOM 622 C C . TYR A 1 85 ? 30.364 -10.001 -15.169 1.00 15.57 85 TYR L C 1
ATOM 623 O O . TYR A 1 85 ? 31.146 -9.090 -15.462 1.00 16.61 85 TYR L O 1
ATOM 632 N N . PHE A 1 86 ? 30.600 -10.907 -14.218 1.00 14.49 86 PHE L N 1
ATOM 633 C CA . PHE A 1 86 ? 31.846 -10.969 -13.455 1.00 13.01 86 PHE L CA 1
ATOM 634 C C . PHE A 1 86 ? 32.705 -12.113 -13.973 1.00 14.26 86 PHE L C 1
ATOM 635 O O . PHE A 1 86 ? 32.222 -13.244 -14.094 1.00 17.26 86 PHE L O 1
ATOM 643 N N . CYS A 1 87 ? 33.968 -11.823 -14.284 1.00 12.36 87 CYS L N 1
ATOM 644 C CA . CYS A 1 87 ? 34.953 -12.882 -14.514 1.00 12.29 87 CYS L CA 1
ATOM 645 C C . CYS A 1 87 ? 35.591 -13.261 -13.179 1.00 13.64 87 CYS L C 1
ATOM 646 O O . CYS A 1 87 ? 35.617 -12.448 -12.247 1.00 12.45 87 CYS L O 1
ATOM 649 N N . GLN A 1 88 ? 36.085 -14.495 -13.087 1.00 11.73 88 GLN L N 1
ATOM 650 C CA . GLN A 1 88 ? 36.577 -15.042 -11.821 1.00 12.95 88 GLN L CA 1
ATOM 651 C C . GLN A 1 88 ? 37.575 -16.178 -12.035 1.00 12.59 88 GLN L C 1
ATOM 652 O O . GLN A 1 88 ? 37.375 -17.045 -12.887 1.00 13.12 88 GLN L O 1
ATOM 658 N N . ASN A 1 89 ? 38.643 -16.148 -11.241 1.00 11.35 89 ASN L N 1
ATOM 659 C CA . ASN A 1 89 ? 39.719 -17.136 -11.273 1.00 12.22 89 ASN L CA 1
ATOM 660 C C . ASN A 1 89 ? 40.333 -17.191 -9.870 1.00 11.17 89 ASN L C 1
ATOM 661 O O . ASN A 1 89 ? 40.689 -16.152 -9.307 1.00 9.92 89 ASN L O 1
ATOM 666 N N . TRP A 1 90 ? 40.456 -18.400 -9.318 1.00 13.09 90 TRP L N 1
ATOM 667 C CA . TRP A 1 90 ? 40.894 -18.593 -7.924 1.00 14.17 90 TRP L CA 1
ATOM 668 C C . TRP A 1 90 ? 42.364 -18.251 -7.656 1.00 16.94 90 TRP L C 1
ATOM 669 O O . TRP A 1 90 ? 42.744 -17.985 -6.509 1.00 14.30 90 TRP L O 1
ATOM 680 N N . ARG A 1 91 ? 43.176 -18.244 -8.711 1.00 16.35 91 ARG L N 1
ATOM 681 C CA . ARG A 1 91 ? 44.588 -17.862 -8.613 1.00 17.08 91 ARG L CA 1
ATOM 682 C C . ARG A 1 91 ? 44.767 -16.340 -8.683 1.00 17.02 91 ARG L C 1
ATOM 683 O O . ARG A 1 91 ? 45.889 -15.842 -8.624 1.00 19.78 91 ARG L O 1
ATOM 691 N N . SER A 1 92 ? 43.659 -15.609 -8.807 1.00 15.55 92 SER L N 1
ATOM 692 C CA . SER A 1 92 ? 43.689 -14.150 -8.906 1.00 14.66 92 SER L CA 1
ATOM 693 C C . SER A 1 92 ? 43.324 -13.475 -7.582 1.00 17.63 92 SER L C 1
ATOM 694 O O . SER A 1 92 ? 42.611 -14.055 -6.761 1.00 16.04 92 SER L O 1
ATOM 697 N N . SER A 1 93 ? 43.817 -12.248 -7.395 1.00 20.34 93 SER L N 1
ATOM 698 C CA . SER A 1 93 ? 43.635 -11.488 -6.155 1.00 21.29 93 SER L CA 1
ATOM 699 C C . SER A 1 93 ? 43.295 -10.016 -6.454 1.00 20.96 93 SER L C 1
ATOM 700 O O . SER A 1 93 ? 44.187 -9.268 -6.864 1.00 19.07 93 SER L O 1
ATOM 703 N N . PRO A 1 94 ? 42.036 -9.586 -6.270 1.00 21.37 94 PRO L N 1
ATOM 704 C CA . PRO A 1 94 ? 40.923 -10.411 -5.773 1.00 21.34 94 PRO L CA 1
ATOM 705 C C . PRO A 1 94 ? 40.426 -11.436 -6.793 1.00 19.62 94 PRO L C 1
ATOM 706 O O . PRO A 1 94 ? 40.675 -11.286 -7.994 1.00 16.21 94 PRO L O 1
ATOM 710 N N . THR A 1 95 ? 39.730 -12.463 -6.307 1.00 17.97 95 THR L N 1
ATOM 711 C CA . THR A 1 95 ? 39.311 -13.590 -7.148 1.00 14.78 95 THR L CA 1
ATOM 712 C C . THR A 1 95 ? 38.271 -13.213 -8.221 1.00 14.03 95 THR L C 1
ATOM 713 O O . THR A 1 95 ? 38.335 -13.723 -9.343 1.00 12.36 95 THR L O 1
ATOM 717 N N . PHE A 1 96 ? 37.350 -12.311 -7.878 1.00 11.80 96 PHE L N 1
ATOM 718 C CA . PHE A 1 96 ? 36.361 -11.792 -8.824 1.00 14.32 96 PHE L CA 1
ATOM 719 C C . PHE A 1 96 ? 36.854 -10.497 -9.457 1.00 14.23 96 PHE L C 1
ATOM 720 O O . PHE A 1 96 ? 37.409 -9.632 -8.768 1.00 13.80 96 PHE L O 1
ATOM 728 N N . GLY A 1 97 ? 36.628 -10.364 -10.764 1.00 14.43 97 GLY L N 1
ATOM 729 C CA . GLY A 1 97 ? 36.823 -9.094 -11.470 1.00 13.85 97 GLY L CA 1
ATOM 730 C C . GLY A 1 97 ? 35.766 -8.086 -11.047 1.00 14.00 97 GLY L C 1
ATOM 731 O O . GLY A 1 97 ? 34.757 -8.457 -10.430 1.00 13.01 97 GLY L O 1
ATOM 732 N N . ALA A 1 98 ? 35.995 -6.815 -11.377 1.00 13.15 98 ALA L N 1
ATOM 733 C CA . ALA A 1 98 ? 35.089 -5.717 -10.993 1.00 15.62 98 ALA L CA 1
ATOM 734 C C . ALA A 1 98 ? 33.713 -5.758 -11.675 1.00 16.02 98 ALA L C 1
ATOM 735 O O . ALA A 1 98 ? 32.768 -5.115 -11.207 1.00 14.96 98 ALA L O 1
ATOM 737 N N . GLY A 1 99 ? 33.608 -6.507 -12.773 1.00 16.86 99 GLY L N 1
ATOM 738 C CA . GLY A 1 99 ? 32.343 -6.673 -13.484 1.00 17.65 99 GLY L CA 1
ATOM 739 C C . GLY A 1 99 ? 32.172 -5.744 -14.669 1.00 18.59 99 GLY L C 1
ATOM 740 O O . GLY A 1 99 ? 32.589 -4.583 -14.625 1.00 19.33 99 GLY L O 1
ATOM 741 N N . THR A 1 100 ? 31.570 -6.276 -15.731 1.00 16.62 100 THR L N 1
ATOM 742 C CA . THR A 1 100 ? 31.131 -5.490 -16.881 1.00 15.86 100 THR L CA 1
ATOM 743 C C . THR A 1 100 ? 29.607 -5.403 -16.846 1.00 15.55 100 THR L C 1
ATOM 744 O O . THR A 1 100 ? 28.911 -6.417 -16.972 1.00 15.77 100 THR L O 1
ATOM 748 N N . LYS A 1 101 ? 29.104 -4.187 -16.654 1.00 16.41 101 LYS L N 1
ATOM 749 C CA . LYS A 1 101 ? 27.677 -3.913 -16.731 1.00 18.85 101 LYS L CA 1
ATOM 750 C C . LYS A 1 101 ? 27.296 -3.802 -18.203 1.00 16.70 101 LYS L C 1
ATOM 751 O O . LYS A 1 101 ? 27.792 -2.926 -18.924 1.00 15.68 101 LYS L O 1
ATOM 757 N N . LEU A 1 102 ? 26.435 -4.715 -18.643 1.00 17.19 102 LEU L N 1
ATOM 758 C CA . LEU A 1 102 ? 25.946 -4.718 -20.015 1.00 16.80 102 LEU L CA 1
ATOM 759 C C . LEU A 1 102 ? 24.535 -4.148 -20.077 1.00 16.86 102 LEU L C 1
ATOM 760 O O . LEU A 1 102 ? 23.615 -4.675 -19.451 1.00 15.59 102 LEU L O 1
ATOM 765 N N . GLU A 1 103 ? 24.388 -3.067 -20.838 1.00 14.73 103 GLU L N 1
ATOM 766 C CA . GLU A 1 103 ? 23.107 -2.380 -21.012 1.00 15.46 103 GLU L CA 1
ATOM 767 C C . GLU A 1 103 ? 22.694 -2.359 -22.484 1.00 15.79 103 GLU L C 1
ATOM 768 O O . GLU A 1 103 ? 23.513 -2.628 -23.369 1.00 19.88 103 GLU L O 1
ATOM 774 N N . LEU A 1 104 ? 21.424 -2.040 -22.735 1.00 15.06 104 LEU L N 1
ATOM 775 C CA . LEU A 1 104 ? 20.934 -1.836 -24.096 1.00 15.13 104 LEU L CA 1
ATOM 776 C C . LEU A 1 104 ? 21.369 -0.470 -24.614 1.00 17.72 104 LEU L C 1
ATOM 777 O O . LEU A 1 104 ? 21.291 0.531 -23.892 1.00 18.29 104 LEU L O 1
ATOM 782 N N . LYS A 1 105 ? 21.842 -0.446 -25.858 1.00 17.10 105 LYS L N 1
ATOM 783 C CA . LYS A 1 105 ? 22.225 0.796 -26.521 1.00 18.64 105 LYS L CA 1
ATOM 784 C C . LYS A 1 105 ? 21.033 1.393 -27.259 1.00 16.06 105 LYS L C 1
ATOM 785 O O . LYS A 1 105 ? 20.239 0.675 -27.873 1.00 15.93 105 LYS L O 1
ATOM 791 N N . ARG A 1 106 ? 20.921 2.714 -27.172 1.00 13.76 106 ARG L N 1
ATOM 792 C CA . ARG A 1 106 ? 19.948 3.492 -27.933 1.00 14.20 106 ARG L CA 1
ATOM 793 C C . ARG A 1 106 ? 20.573 4.844 -28.286 1.00 14.93 106 ARG L C 1
ATOM 794 O O . ARG A 1 106 ? 21.695 5.137 -27.864 1.00 18.59 106 ARG L O 1
ATOM 802 N N . THR A 1 107 ? 19.851 5.659 -29.053 1.00 14.63 107 THR L N 1
ATOM 803 C CA . THR A 1 107 ? 20.310 7.007 -29.401 1.00 15.85 107 THR L CA 1
ATOM 804 C C . THR A 1 107 ? 20.349 7.907 -28.163 1.00 16.27 107 THR L C 1
ATOM 805 O O . THR A 1 107 ? 19.581 7.705 -27.212 1.00 17.82 107 THR L O 1
ATOM 809 N N . VAL A 1 108 ? 21.262 8.876 -28.187 1.00 15.73 108 VAL L N 1
ATOM 810 C CA . VAL A 1 108 ? 21.419 9.872 -27.123 1.00 16.99 108 VAL L CA 1
ATOM 811 C C . VAL A 1 108 ? 20.111 10.652 -26.929 1.00 17.46 108 VAL L C 1
ATOM 812 O O . VAL A 1 108 ? 19.539 11.171 -27.889 1.00 17.68 108 VAL L O 1
ATOM 816 N N . ALA A 1 109 ? 19.630 10.686 -25.687 1.00 14.85 109 ALA L N 1
ATOM 817 C CA . ALA A 1 109 ? 18.447 11.467 -25.327 1.00 14.64 109 ALA L CA 1
ATOM 818 C C . ALA A 1 109 ? 18.778 12.375 -24.152 1.00 14.96 109 ALA L C 1
ATOM 819 O O . ALA A 1 109 ? 19.262 11.908 -23.116 1.00 13.73 109 ALA L O 1
ATOM 821 N N . ALA A 1 110 ? 18.545 13.674 -24.337 1.00 16.19 110 ALA L N 1
ATOM 822 C CA . ALA A 1 110 ? 18.761 14.674 -23.289 1.00 17.45 110 ALA L CA 1
ATOM 823 C C . ALA A 1 110 ? 17.693 14.537 -22.202 1.00 14.77 110 ALA L C 1
ATOM 824 O O . ALA A 1 110 ? 16.541 14.214 -22.519 1.00 15.98 110 ALA L O 1
ATOM 826 N N . PRO A 1 111 ? 18.065 14.769 -20.921 1.00 14.90 111 PRO L N 1
ATOM 827 C CA . PRO A 1 111 ? 17.047 14.711 -19.868 1.00 14.14 111 PRO L CA 1
ATOM 828 C C . PRO A 1 111 ? 16.073 15.880 -19.926 1.00 16.03 111 PRO L C 1
ATOM 829 O O . PRO A 1 111 ? 16.458 16.995 -20.304 1.00 15.79 111 PRO L O 1
ATOM 833 N N . SER A 1 112 ? 14.819 15.601 -19.583 1.00 15.84 112 SER L N 1
ATOM 834 C CA . SER A 1 112 ? 13.849 16.637 -19.267 1.00 17.22 112 SER L CA 1
ATOM 835 C C . SER A 1 112 ? 14.051 16.953 -17.790 1.00 16.72 112 SER L C 1
ATOM 836 O O . SER A 1 112 ? 13.954 16.062 -16.938 1.00 13.06 112 SER L O 1
ATOM 839 N N . VAL A 1 113 ? 14.364 18.215 -17.504 1.00 16.47 113 VAL L N 1
ATOM 840 C CA . VAL A 1 113 ? 14.778 18.639 -16.164 1.00 13.27 113 VAL L CA 1
ATOM 841 C C . VAL A 1 113 ? 13.648 19.399 -15.465 1.00 12.82 113 VAL L C 1
ATOM 842 O O . VAL A 1 113 ? 12.999 20.257 -16.068 1.00 10.74 113 VAL L O 1
ATOM 846 N N . PHE A 1 114 ? 13.421 19.064 -14.194 1.00 12.24 114 PHE L N 1
ATOM 847 C CA . PHE A 1 114 ? 12.375 19.684 -13.376 1.00 12.94 114 PHE L CA 1
ATOM 848 C C . PHE A 1 114 ? 12.914 19.984 -11.981 1.00 12.59 114 PHE L C 1
ATOM 849 O O . PHE A 1 114 ? 13.550 19.125 -11.368 1.00 12.18 114 PHE L O 1
ATOM 857 N N . ILE A 1 115 ? 12.660 21.197 -11.489 1.00 11.22 115 ILE L N 1
ATOM 858 C CA . ILE A 1 115 ? 13.034 21.582 -10.116 1.00 11.81 115 ILE L CA 1
ATOM 859 C C . ILE A 1 115 ? 11.785 21.736 -9.234 1.00 12.96 115 ILE L C 1
ATOM 860 O O . ILE A 1 115 ? 10.762 22.266 -9.675 1.00 11.50 115 ILE L O 1
ATOM 865 N N . PHE A 1 116 ? 11.878 21.240 -8.001 1.00 12.88 116 PHE L N 1
ATOM 866 C CA . PHE A 1 116 ? 10.781 21.315 -7.042 1.00 13.19 116 PHE L CA 1
ATOM 867 C C . PHE A 1 116 ? 11.219 22.053 -5.776 1.00 14.98 116 PHE L C 1
ATOM 868 O O . PHE A 1 116 ? 12.179 21.629 -5.118 1.00 13.01 116 PHE L O 1
ATOM 876 N N . PRO A 1 117 ? 10.527 23.168 -5.436 1.00 13.93 117 PRO L N 1
ATOM 877 C CA . PRO A 1 117 ? 10.769 23.877 -4.174 1.00 15.54 117 PRO L CA 1
ATOM 878 C C . PRO A 1 117 ? 10.343 23.028 -2.980 1.00 13.34 117 PRO L C 1
ATOM 879 O O . PRO A 1 117 ? 9.520 22.124 -3.153 1.00 13.86 117 PRO L O 1
ATOM 883 N N . PRO A 1 118 ? 10.894 23.302 -1.775 1.00 15.90 118 PRO L N 1
ATOM 884 C CA . PRO A 1 118 ? 10.333 22.610 -0.609 1.00 16.10 118 PRO L CA 1
ATOM 885 C C . PRO A 1 118 ? 8.908 23.079 -0.338 1.00 18.29 118 PRO L C 1
ATOM 886 O O . PRO A 1 118 ? 8.582 24.247 -0.588 1.00 16.84 118 PRO L O 1
ATOM 890 N N . SER A 1 119 ? 8.071 22.158 0.134 1.00 18.77 119 SER L N 1
ATOM 891 C CA . SER A 1 119 ? 6.685 22.458 0.483 1.00 20.75 119 SER L CA 1
ATOM 892 C C . SER A 1 119 ? 6.637 23.269 1.772 1.00 18.91 119 SER L C 1
ATOM 893 O O . SER A 1 119 ? 7.559 23.194 2.594 1.00 17.62 119 SER L O 1
ATOM 896 N N . ASP A 1 120 ? 5.565 24.043 1.936 1.00 20.01 120 ASP L N 1
ATOM 897 C CA . ASP A 1 120 ? 5.328 24.808 3.163 1.00 20.99 120 ASP L CA 1
ATOM 898 C C . ASP A 1 120 ? 5.170 23.892 4.375 1.00 20.64 120 ASP L C 1
ATOM 899 O O . ASP A 1 120 ? 5.592 24.243 5.479 1.00 19.83 120 ASP L O 1
ATOM 904 N N . GLU A 1 121 ? 4.583 22.715 4.141 1.00 21.96 121 GLU L N 1
ATOM 905 C CA . GLU A 1 121 ? 4.434 21.663 5.151 1.00 25.51 121 GLU L CA 1
ATOM 906 C C . GLU A 1 121 ? 5.781 21.240 5.756 1.00 24.34 121 GLU L C 1
ATOM 907 O O . GLU A 1 121 ? 5.898 21.138 6.981 1.00 21.57 121 GLU L O 1
ATOM 913 N N . GLN A 1 122 ? 6.784 21.014 4.900 1.00 20.13 122 GLN L N 1
ATOM 914 C CA . GLN A 1 122 ? 8.136 20.644 5.354 1.00 19.17 122 GLN L CA 1
ATOM 915 C C . GLN A 1 122 ? 8.816 21.751 6.155 1.00 20.40 122 GLN L C 1
ATOM 916 O O . GLN A 1 122 ? 9.482 21.470 7.159 1.00 20.42 122 GLN L O 1
ATOM 922 N N . LEU A 1 123 ? 8.633 22.996 5.715 1.00 21.80 123 LEU L N 1
ATOM 923 C CA . LEU A 1 123 ? 9.247 24.168 6.359 1.00 26.16 123 LEU L CA 1
ATOM 924 C C . LEU A 1 123 ? 8.851 24.350 7.832 1.00 29.64 123 LEU L C 1
ATOM 925 O O . LEU A 1 123 ? 9.575 24.991 8.594 1.00 25.90 123 LEU L O 1
ATOM 930 N N . LYS A 1 124 ? 7.718 23.760 8.219 1.00 30.32 124 LYS L N 1
ATOM 931 C CA . LYS A 1 124 ? 7.285 23.699 9.621 1.00 34.86 124 LYS L CA 1
ATOM 932 C C . LYS A 1 124 ? 8.188 22.818 10.499 1.00 41.21 124 LYS L C 1
ATOM 933 O O . LYS A 1 124 ? 8.307 23.064 11.704 1.00 44.06 124 LYS L O 1
ATOM 939 N N . SER A 1 125 ? 8.817 21.807 9.892 1.00 32.04 125 SER L N 1
ATOM 940 C CA . SER A 1 125 ? 9.666 20.844 10.613 1.00 31.40 125 SER L CA 1
ATOM 941 C C . SER A 1 125 ? 11.109 21.317 10.856 1.00 33.25 125 SER L C 1
ATOM 942 O O . SER A 1 125 ? 11.857 20.674 11.603 1.00 28.97 125 SER L O 1
ATOM 945 N N . GLY A 1 126 ? 11.489 22.430 10.225 1.00 32.23 126 GLY L N 1
ATOM 946 C CA . GLY A 1 126 ? 12.818 23.027 10.400 1.00 29.06 126 GLY L CA 1
ATOM 947 C C . GLY A 1 126 ? 13.868 22.638 9.370 1.00 27.88 126 GLY L C 1
ATOM 948 O O . GLY A 1 126 ? 15.025 23.057 9.475 1.00 20.41 126 GLY L O 1
ATOM 949 N N . THR A 1 127 ? 13.465 21.844 8.377 1.00 26.72 127 THR L N 1
ATOM 950 C CA . THR A 1 127 ? 14.358 21.395 7.303 1.00 24.56 127 THR L CA 1
ATOM 951 C C . THR A 1 127 ? 13.732 21.700 5.934 1.00 20.87 127 THR L C 1
ATOM 952 O O . THR A 1 127 ? 12.507 21.763 5.808 1.00 16.95 127 THR L O 1
ATOM 956 N N . ALA A 1 128 ? 14.583 21.914 4.930 1.00 18.43 128 ALA L N 1
ATOM 957 C CA . ALA A 1 128 ? 14.152 22.169 3.556 1.00 16.39 128 ALA L CA 1
ATOM 958 C C . ALA A 1 128 ? 14.829 21.208 2.581 1.00 16.71 128 ALA L C 1
ATOM 959 O O . ALA A 1 128 ? 16.059 21.080 2.573 1.00 20.87 128 ALA L O 1
ATOM 961 N N . SER A 1 129 ? 14.012 20.530 1.775 1.00 16.41 129 SER L N 1
ATOM 962 C CA . SER A 1 129 ? 14.501 19.631 0.730 1.00 15.80 129 SER L CA 1
ATOM 963 C C . SER A 1 129 ? 14.124 20.177 -0.640 1.00 14.32 129 SER L C 1
ATOM 964 O O . SER A 1 129 ? 12.945 20.414 -0.918 1.00 13.00 129 SER L O 1
ATOM 967 N N . VAL A 1 130 ? 15.136 20.388 -1.477 1.00 13.01 130 VAL L N 1
ATOM 968 C CA . VAL A 1 130 ? 14.940 20.859 -2.851 1.00 11.94 130 VAL L CA 1
ATOM 969 C C . VAL A 1 130 ? 15.253 19.695 -3.791 1.00 11.85 130 VAL L C 1
ATOM 970 O O . VAL A 1 130 ? 16.315 19.079 -3.687 1.00 12.85 130 VAL L O 1
ATOM 974 N N . VAL A 1 131 ? 14.321 19.392 -4.693 1.00 11.45 131 VAL L N 1
ATOM 975 C CA . VAL A 1 131 ? 14.418 18.189 -5.530 1.00 12.81 131 VAL L CA 1
ATOM 976 C C . VAL A 1 131 ? 14.557 18.542 -7.010 1.00 11.68 131 VAL L C 1
ATOM 977 O O . VAL A 1 131 ? 13.852 19.416 -7.521 1.00 12.05 131 VAL L O 1
ATOM 981 N N . CYS A 1 132 ? 15.490 17.864 -7.675 1.00 13.05 132 CYS L N 1
ATOM 982 C CA . CYS A 1 132 ? 15.676 17.984 -9.116 1.00 12.43 132 CYS L CA 1
ATOM 983 C C . CYS A 1 132 ? 15.487 16.632 -9.788 1.00 12.94 132 CYS L C 1
ATOM 984 O O . CYS A 1 132 ? 16.111 15.638 -9.397 1.00 15.49 132 CYS L O 1
ATOM 987 N N . LEU A 1 133 ? 14.611 16.607 -10.788 1.00 13.57 133 LEU L N 1
ATOM 988 C CA . LEU A 1 133 ? 14.352 15.406 -11.577 1.00 11.46 133 LEU L CA 1
ATOM 989 C C . LEU A 1 133 ? 14.955 15.526 -12.970 1.00 11.40 133 LEU L C 1
ATOM 990 O O . LEU A 1 133 ? 14.763 16.533 -13.656 1.00 11.03 133 LEU L O 1
ATOM 995 N N . LEU A 1 134 ? 15.688 14.487 -13.364 1.00 11.01 134 LEU L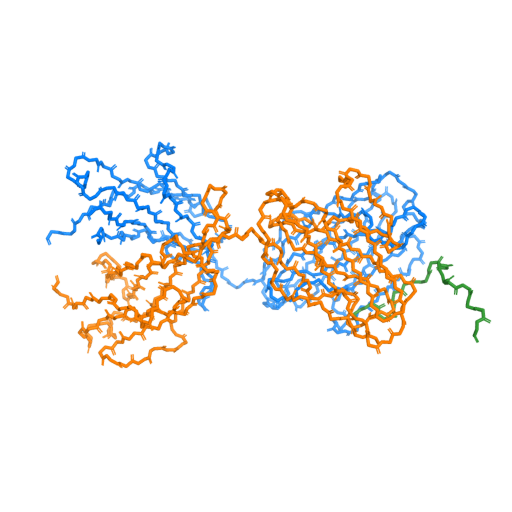 N 1
ATOM 996 C CA . LEU A 1 134 ? 16.217 14.347 -14.719 1.00 11.02 134 LEU L CA 1
ATOM 997 C C . LEU A 1 134 ? 15.507 13.148 -15.328 1.00 11.51 134 LEU L C 1
ATOM 998 O O . LEU A 1 134 ? 15.729 12.007 -14.911 1.00 13.38 134 LEU L O 1
ATOM 1003 N N . ASN A 1 135 ? 14.642 13.417 -16.301 1.00 11.28 135 ASN L N 1
ATOM 1004 C CA . ASN A 1 135 ? 13.714 12.409 -16.803 1.00 15.08 135 ASN L CA 1
ATOM 1005 C C . ASN A 1 135 ? 14.064 11.867 -18.185 1.00 15.76 135 ASN L C 1
ATOM 1006 O O . ASN A 1 135 ? 14.325 12.634 -19.116 1.00 14.62 135 ASN L O 1
ATOM 1011 N N . ASN A 1 136 ? 14.061 10.536 -18.283 1.00 16.56 136 ASN L N 1
ATOM 1012 C CA . ASN A 1 136 ? 14.165 9.782 -19.543 1.00 16.77 136 ASN L CA 1
ATOM 1013 C C . ASN A 1 136 ? 15.357 10.164 -20.435 1.00 17.59 136 ASN L C 1
ATOM 1014 O O . ASN A 1 136 ? 15.181 10.678 -21.548 1.00 18.45 136 ASN L O 1
ATOM 1019 N N . PHE A 1 137 ? 16.564 9.901 -19.933 1.00 14.97 137 PHE L N 1
ATOM 1020 C CA . PHE A 1 137 ? 17.803 10.227 -20.649 1.00 13.94 137 PHE L CA 1
ATOM 1021 C C . PHE A 1 137 ? 18.681 9.009 -20.964 1.00 15.57 137 PHE L C 1
ATOM 1022 O O . PHE A 1 137 ? 18.580 7.968 -20.307 1.00 15.43 137 PHE L O 1
ATOM 1030 N N . TYR A 1 138 ? 19.532 9.164 -21.978 1.00 15.08 138 TYR L N 1
ATOM 1031 C CA . TYR A 1 138 ? 20.558 8.180 -22.342 1.00 15.62 138 TYR L CA 1
ATOM 1032 C C . TYR A 1 138 ? 21.768 8.914 -22.963 1.00 14.19 138 TYR L C 1
ATOM 1033 O O . TYR A 1 138 ? 21.556 9.804 -23.787 1.00 14.04 138 TYR L O 1
ATOM 1042 N N . PRO A 1 139 ? 23.020 8.574 -22.605 1.00 13.57 139 PRO L N 1
ATOM 1043 C CA . PRO A 1 139 ? 23.398 7.479 -21.690 1.00 12.42 139 PRO L CA 1
ATOM 1044 C C . PRO A 1 139 ? 23.181 7.779 -20.200 1.00 12.78 139 PRO L C 1
ATOM 1045 O O . PRO A 1 139 ? 22.705 8.859 -19.856 1.00 9.79 139 PRO L O 1
ATOM 1049 N N . ARG A 1 140 ? 23.523 6.817 -19.342 1.00 13.02 140 ARG L N 1
ATOM 1050 C CA . ARG A 1 140 ? 23.287 6.905 -17.893 1.00 15.06 140 ARG L CA 1
ATOM 1051 C C . ARG A 1 140 ? 24.056 8.033 -17.197 1.00 16.04 140 ARG L C 1
ATOM 1052 O O . ARG A 1 140 ? 23.547 8.634 -16.244 1.00 17.57 140 ARG L O 1
ATOM 1060 N N . GLU A 1 141 ? 25.270 8.309 -17.672 1.00 13.85 141 GLU L N 1
ATOM 1061 C CA . GLU A 1 141 ? 26.147 9.327 -17.081 1.00 16.60 141 GLU L CA 1
ATOM 1062 C C . GLU A 1 141 ? 25.509 10.714 -17.154 1.00 15.41 141 GLU L C 1
ATOM 1063 O O . GLU A 1 141 ? 25.106 11.164 -18.227 1.00 13.30 141 GLU L O 1
ATOM 1069 N N . ALA A 1 142 ? 25.393 11.359 -15.995 1.00 13.48 142 ALA L N 1
ATOM 1070 C CA . ALA A 1 142 ? 24.833 12.708 -15.868 1.00 13.35 142 ALA L CA 1
ATOM 1071 C C . ALA A 1 142 ? 25.379 13.377 -14.614 1.00 17.90 142 ALA L C 1
ATOM 1072 O O . ALA A 1 142 ? 25.615 12.708 -13.601 1.00 16.14 142 ALA L O 1
ATOM 1074 N N . LYS A 1 143 ? 25.580 14.692 -14.693 1.00 17.16 143 LYS L N 1
ATOM 1075 C CA . LYS A 1 143 ? 26.060 15.489 -13.567 1.00 18.62 143 LYS L CA 1
ATOM 1076 C C . LYS A 1 143 ? 25.012 16.525 -13.166 1.00 17.61 143 LYS L C 1
ATOM 1077 O O . LYS A 1 143 ? 24.480 17.246 -14.015 1.00 17.40 143 LYS L O 1
ATOM 1083 N N . VAL A 1 144 ? 24.722 16.574 -11.867 1.00 15.38 144 VAL L N 1
ATOM 1084 C CA . VAL A 1 144 ? 23.817 17.567 -11.285 1.00 15.42 144 VAL L CA 1
ATOM 1085 C C . VAL A 1 144 ? 24.641 18.497 -10.400 1.00 13.47 144 VAL L C 1
ATOM 1086 O O . VAL A 1 144 ? 25.334 18.042 -9.486 1.00 12.91 144 VAL L O 1
ATOM 1090 N N . GLN A 1 145 ? 24.566 19.792 -10.692 1.00 14.18 145 GLN L N 1
ATOM 1091 C CA . GLN A 1 145 ? 25.222 20.817 -9.886 1.00 14.60 145 GLN L CA 1
ATOM 1092 C C . GLN A 1 145 ? 24.163 21.713 -9.260 1.00 13.17 145 GLN L C 1
ATOM 1093 O O . GLN A 1 145 ? 23.433 22.418 -9.964 1.00 13.22 145 GLN L O 1
ATOM 1099 N N . TRP A 1 146 ? 24.065 21.652 -7.934 1.00 11.88 146 TRP L N 1
ATOM 1100 C CA . TRP A 1 146 ? 23.184 22.539 -7.184 1.00 11.27 146 TRP L CA 1
ATOM 1101 C C . TRP A 1 146 ? 23.864 23.879 -6.975 1.00 10.91 146 TRP L C 1
ATOM 1102 O O . TRP A 1 146 ? 25.038 23.938 -6.591 1.00 11.58 146 TRP L O 1
ATOM 1113 N N . LYS A 1 147 ? 23.114 24.944 -7.243 1.00 11.82 147 LYS L N 1
ATOM 1114 C CA . LYS A 1 147 ? 23.576 26.312 -7.047 1.00 12.68 147 LYS L CA 1
ATOM 1115 C C . LYS A 1 147 ? 22.573 27.091 -6.204 1.00 15.01 147 LYS L C 1
ATOM 1116 O O . LYS A 1 147 ? 21.372 27.122 -6.504 1.00 15.11 147 LYS L O 1
ATOM 1122 N N . VAL A 1 148 ? 23.084 27.689 -5.132 1.00 13.15 148 VAL L N 1
ATOM 1123 C CA . VAL A 1 148 ? 22.301 28.535 -4.235 1.00 12.75 148 VAL L CA 1
ATOM 1124 C C . VAL A 1 148 ? 22.903 29.934 -4.357 1.00 12.81 148 VAL L C 1
ATOM 1125 O O . VAL A 1 148 ? 24.064 30.137 -4.001 1.00 12.60 148 VAL L O 1
ATOM 1129 N N . ASP A 1 149 ? 22.114 30.877 -4.884 1.00 14.48 149 ASP L N 1
ATOM 1130 C CA . ASP A 1 149 ? 22.576 32.234 -5.251 1.00 13.64 149 ASP L CA 1
ATOM 1131 C C . ASP A 1 149 ? 23.927 32.239 -5.988 1.00 14.49 149 ASP L C 1
ATOM 1132 O O . ASP A 1 149 ? 24.859 32.954 -5.600 1.00 15.12 149 ASP L O 1
ATOM 1137 N N . ASN A 1 150 ? 24.012 31.410 -7.034 1.00 16.53 150 ASN L N 1
ATOM 1138 C CA . ASN A 1 150 ? 25.216 31.212 -7.874 1.00 21.75 150 ASN L CA 1
ATOM 1139 C C . ASN A 1 150 ? 26.405 30.478 -7.210 1.00 18.75 150 ASN L C 1
ATOM 1140 O O . ASN A 1 150 ? 27.404 30.193 -7.879 1.00 24.12 150 ASN L O 1
ATOM 1145 N N . ALA A 1 151 ? 26.292 30.166 -5.917 1.00 15.09 151 ALA L N 1
ATOM 1146 C CA . ALA A 1 151 ? 27.316 29.386 -5.210 1.00 14.60 151 ALA L CA 1
ATOM 1147 C C . ALA A 1 151 ? 27.095 27.882 -5.388 1.00 14.25 151 ALA L C 1
ATOM 1148 O O . ALA A 1 151 ? 26.014 27.360 -5.082 1.00 13.91 151 ALA L O 1
ATOM 1150 N N . LEU A 1 152 ? 28.129 27.206 -5.888 1.00 12.30 152 LEU L N 1
ATOM 1151 C CA . LEU A 1 152 ? 28.103 25.763 -6.147 1.00 14.91 152 LEU L CA 1
ATOM 1152 C C . LEU A 1 152 ? 28.104 24.956 -4.853 1.00 13.72 152 LEU L C 1
ATOM 1153 O O . LEU A 1 152 ? 28.973 25.137 -3.994 1.00 14.95 152 LEU L O 1
ATOM 1158 N N . GLN A 1 153 ? 27.116 24.072 -4.730 1.00 12.82 153 GLN L N 1
ATOM 1159 C CA . GLN A 1 153 ? 26.928 23.241 -3.538 1.00 12.05 153 GLN L CA 1
ATOM 1160 C C . GLN A 1 153 ? 27.665 21.917 -3.669 1.00 13.54 153 GLN L C 1
ATOM 1161 O O . GLN A 1 153 ? 27.764 21.361 -4.765 1.00 15.79 153 GLN L O 1
ATOM 1167 N N . SER A 1 154 ? 28.174 21.425 -2.541 1.00 11.90 154 SER L N 1
ATOM 1168 C CA . SER A 1 154 ? 28.903 20.158 -2.475 1.00 13.57 154 SER L CA 1
ATOM 1169 C C . SER A 1 154 ? 28.777 19.533 -1.087 1.00 12.78 154 SER L C 1
ATOM 1170 O O . SER A 1 154 ? 28.878 20.231 -0.075 1.00 14.03 154 SER L O 1
ATOM 1173 N N . GLY A 1 155 ? 28.536 18.223 -1.047 1.00 13.47 155 GLY L N 1
ATOM 1174 C CA . GLY A 1 155 ? 28.444 17.491 0.221 1.00 14.06 155 GLY L CA 1
ATOM 1175 C C . GLY A 1 155 ? 27.081 17.503 0.893 1.00 13.59 155 GLY L C 1
ATOM 1176 O O . GLY A 1 155 ? 26.866 16.773 1.867 1.00 12.56 155 GLY L O 1
ATOM 1177 N N . ASN A 1 156 ? 26.164 18.326 0.378 1.00 11.19 156 ASN L N 1
ATOM 1178 C CA . ASN A 1 156 ? 24.811 18.456 0.936 1.00 13.28 156 ASN L CA 1
ATOM 1179 C C . ASN A 1 156 ? 23.689 17.987 -0.011 1.00 12.27 156 ASN L C 1
ATOM 1180 O O . ASN A 1 156 ? 22.539 18.438 0.088 1.00 9.88 156 ASN L O 1
ATOM 1185 N N . SER A 1 157 ? 24.032 17.070 -0.916 1.00 12.01 157 SER L N 1
ATOM 1186 C CA . SER A 1 157 ? 23.051 16.466 -1.820 1.00 13.79 157 SER L CA 1
ATOM 1187 C C . SER A 1 157 ? 23.201 14.952 -1.938 1.00 12.94 157 SER L C 1
ATOM 1188 O O . SER A 1 157 ? 24.289 14.407 -1.750 1.00 12.86 157 SER L O 1
ATOM 1191 N N . GLN A 1 158 ? 22.091 14.285 -2.243 1.00 11.27 158 GLN L N 1
ATOM 1192 C CA . GLN A 1 158 ? 22.086 12.851 -2.515 1.00 11.97 158 GLN L CA 1
ATOM 1193 C C . GLN A 1 158 ? 21.244 12.557 -3.747 1.00 12.18 158 GLN L C 1
ATOM 1194 O O . GLN A 1 158 ? 20.254 13.247 -4.013 1.00 13.54 158 GLN L O 1
ATOM 1200 N N . GLU A 1 159 ? 21.648 11.533 -4.494 1.00 11.57 159 GLU L N 1
ATOM 1201 C CA . GLU A 1 159 ? 20.947 11.141 -5.713 1.00 11.07 159 GLU L CA 1
ATOM 1202 C C . GLU A 1 159 ? 20.814 9.628 -5.867 1.00 11.43 159 GLU L C 1
ATOM 1203 O O . GLU A 1 159 ? 21.583 8.865 -5.279 1.00 10.48 159 GLU L O 1
ATOM 1209 N N . SER A 1 160 ? 19.821 9.214 -6.652 1.00 12.03 160 SER L N 1
ATOM 1210 C CA . SER A 1 160 ? 19.685 7.825 -7.088 1.00 11.32 160 SER L CA 1
ATOM 1211 C C . SER A 1 160 ? 19.143 7.759 -8.516 1.00 10.96 160 SER L C 1
ATOM 1212 O O . SER A 1 160 ? 18.536 8.720 -9.010 1.00 10.65 160 SER L O 1
ATOM 1215 N N . VAL A 1 161 ? 19.393 6.628 -9.172 1.00 12.54 161 VAL L N 1
ATOM 1216 C CA . VAL A 1 161 ? 19.051 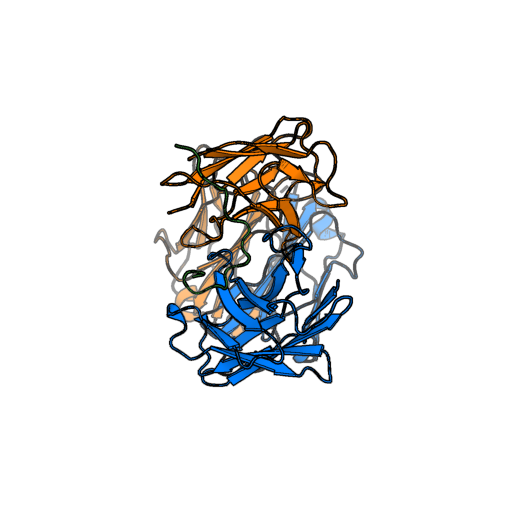6.422 -10.581 1.00 12.49 161 VAL L CA 1
ATOM 1217 C C . VAL A 1 161 ? 18.221 5.143 -10.711 1.00 13.49 161 VAL L C 1
ATOM 1218 O O . VAL A 1 161 ? 18.525 4.131 -10.075 1.00 12.99 161 VAL L O 1
ATOM 1222 N N . THR A 1 162 ? 17.173 5.206 -11.530 1.00 12.94 162 THR L N 1
ATOM 1223 C CA . THR A 1 162 ? 16.347 4.036 -11.853 1.00 14.57 162 THR L CA 1
ATOM 1224 C C . THR A 1 162 ? 17.104 3.061 -12.755 1.00 15.04 162 THR L C 1
ATOM 1225 O O . THR A 1 162 ? 18.062 3.450 -13.436 1.00 13.39 162 THR L O 1
ATOM 1229 N N . GLU A 1 163 ? 16.671 1.799 -12.746 1.00 14.30 163 GLU L N 1
ATOM 1230 C CA . GLU A 1 163 ? 17.147 0.786 -13.694 1.00 15.24 163 GLU L CA 1
ATOM 1231 C C . GLU A 1 163 ? 16.712 1.167 -15.107 1.00 14.32 163 GLU L C 1
ATOM 1232 O O . GLU A 1 163 ? 15.725 1.892 -15.274 1.00 14.47 163 GLU L O 1
ATOM 1238 N N . GLN A 1 164 ? 17.446 0.690 -16.113 1.00 12.86 164 GLN L N 1
ATOM 1239 C CA . GLN A 1 164 ? 17.121 0.982 -17.512 1.00 12.36 164 GLN L CA 1
ATOM 1240 C C . GLN A 1 164 ? 15.680 0.577 -17.817 1.00 14.30 164 GLN L C 1
ATOM 1241 O O . GLN A 1 164 ? 15.266 -0.547 -17.510 1.00 15.64 164 GLN L O 1
ATOM 1247 N N . ASP A 1 165 ? 14.921 1.519 -18.377 1.00 17.53 165 ASP L N 1
ATOM 1248 C CA . ASP A 1 165 ? 13.512 1.310 -18.706 1.00 18.00 165 ASP L CA 1
ATOM 1249 C C . ASP A 1 165 ? 13.363 0.267 -19.813 1.00 19.96 165 ASP L C 1
ATOM 1250 O O . ASP A 1 165 ? 14.072 0.315 -20.822 1.00 16.93 165 ASP L O 1
ATOM 1255 N N . SER A 1 166 ? 12.438 -0.671 -19.606 1.00 23.40 166 SER L N 1
ATOM 1256 C CA . SER A 1 166 ? 12.218 -1.789 -20.530 1.00 25.82 166 SER L CA 1
ATOM 1257 C C . SER A 1 166 ? 11.600 -1.382 -21.874 1.00 24.57 166 SER L C 1
ATOM 1258 O O . SER A 1 166 ? 11.766 -2.093 -22.869 1.00 27.76 166 SER L O 1
ATOM 1261 N N . LYS A 1 167 ? 10.904 -0.244 -21.901 1.00 24.56 167 LYS L N 1
ATOM 1262 C CA . LYS A 1 167 ? 10.237 0.232 -23.119 1.00 27.17 167 LYS L CA 1
ATOM 1263 C C . LYS A 1 167 ? 11.119 1.133 -23.996 1.00 24.22 167 LYS L C 1
ATOM 1264 O O . LYS A 1 167 ? 11.232 0.896 -25.202 1.00 22.58 167 LYS L O 1
ATOM 1270 N N . ASP A 1 168 ? 11.734 2.157 -23.398 1.00 22.97 168 ASP L N 1
ATOM 1271 C CA . ASP A 1 168 ? 12.485 3.165 -24.171 1.00 19.94 168 ASP L CA 1
ATOM 1272 C C . ASP A 1 168 ? 14.010 3.179 -23.960 1.00 17.81 168 ASP L C 1
ATOM 1273 O O . ASP A 1 168 ? 14.705 4.003 -24.561 1.00 16.85 168 ASP L O 1
ATOM 1278 N N . SER A 1 169 ? 14.507 2.276 -23.107 1.00 16.78 169 SER L N 1
ATOM 1279 C CA . SER A 1 169 ? 15.946 2.114 -22.786 1.00 14.21 169 SER L CA 1
ATOM 1280 C C . SER A 1 169 ? 16.629 3.335 -22.136 1.00 13.70 169 SER L C 1
ATOM 1281 O O . SER A 1 169 ? 17.855 3.483 -22.203 1.00 13.91 169 SER L O 1
ATOM 1284 N N . THR A 1 170 ? 15.833 4.186 -21.489 1.00 11.55 170 THR L N 1
ATOM 1285 C CA . THR A 1 170 ? 16.342 5.399 -20.841 1.00 11.90 170 THR L CA 1
ATOM 1286 C C . THR A 1 170 ? 16.520 5.215 -19.332 1.00 11.14 170 THR L C 1
ATOM 1287 O O . THR A 1 170 ? 16.029 4.243 -18.749 1.00 11.24 170 THR L O 1
ATOM 1291 N N . TYR A 1 171 ? 17.238 6.156 -18.724 1.00 11.79 171 TYR L N 1
ATOM 1292 C CA . TYR A 1 171 ? 17.407 6.235 -17.276 1.00 12.35 171 TYR L CA 1
ATOM 1293 C C . TYR A 1 171 ? 16.768 7.520 -16.756 1.00 14.17 171 TYR L C 1
ATOM 1294 O O . TYR A 1 171 ? 16.577 8.477 -17.512 1.00 14.88 171 TYR L O 1
ATOM 1303 N N . SER A 1 172 ? 16.434 7.527 -15.468 1.00 12.26 172 SER L N 1
ATOM 1304 C CA . SER A 1 172 ? 15.960 8.730 -14.790 1.00 11.36 172 SER L CA 1
ATOM 1305 C C . SER A 1 172 ? 16.702 8.913 -13.473 1.00 11.14 172 SER L C 1
ATOM 1306 O O . SER A 1 172 ? 17.059 7.931 -12.819 1.00 11.13 172 SER L O 1
ATOM 1309 N N . LEU A 1 173 ? 16.937 10.172 -13.107 1.00 10.97 173 LEU L N 1
ATOM 1310 C CA . LEU A 1 173 ? 17.695 10.529 -11.905 1.00 11.34 173 LEU L CA 1
ATOM 1311 C C . LEU A 1 173 ? 16.916 11.517 -11.039 1.00 11.62 173 LEU L C 1
ATOM 1312 O O . LEU A 1 173 ? 16.295 12.451 -11.549 1.00 11.14 173 LEU L O 1
ATOM 1317 N N . SER A 1 174 ? 16.977 11.300 -9.727 1.00 13.10 174 SER L N 1
ATOM 1318 C CA . SER A 1 174 ? 16.428 12.224 -8.741 1.00 13.27 174 SER L CA 1
ATOM 1319 C C . SER A 1 174 ? 17.526 12.653 -7.775 1.00 13.37 174 SER L C 1
ATOM 1320 O O . SER A 1 174 ? 18.230 11.808 -7.212 1.00 12.61 174 SER L O 1
ATOM 1323 N N . SER A 1 175 ? 17.661 13.966 -7.594 1.00 12.97 175 SER L N 1
ATOM 1324 C CA . SER A 1 175 ? 18.631 14.545 -6.661 1.00 12.73 175 SER L CA 1
ATOM 1325 C C . SER A 1 175 ? 17.930 15.437 -5.643 1.00 11.89 175 SER L C 1
ATOM 1326 O O . SER A 1 175 ? 17.047 16.217 -5.999 1.00 15.98 175 SER L O 1
ATOM 1329 N N . THR A 1 176 ? 18.325 15.308 -4.380 1.00 12.10 176 THR L N 1
ATOM 1330 C CA . THR A 1 176 ? 17.796 16.147 -3.305 1.00 11.71 176 THR L CA 1
ATOM 1331 C C . THR A 1 176 ? 18.911 16.968 -2.665 1.00 11.13 176 THR L C 1
ATOM 1332 O O . THR A 1 176 ? 19.916 16.417 -2.223 1.00 9.93 176 THR L O 1
ATOM 1336 N N . LEU A 1 177 ? 18.718 18.286 -2.643 1.00 12.94 177 LEU L N 1
ATOM 1337 C CA . LEU A 1 177 ? 19.539 19.201 -1.854 1.00 13.14 177 LEU L CA 1
ATOM 1338 C C . LEU A 1 177 ? 18.850 19.421 -0.507 1.00 11.80 177 LEU L C 1
ATOM 1339 O O . LEU A 1 177 ? 17.677 19.806 -0.457 1.00 12.03 177 LEU L O 1
ATOM 1344 N N . THR A 1 178 ? 19.582 19.166 0.575 1.00 11.19 178 THR L N 1
ATOM 1345 C CA . THR A 1 178 ? 19.045 19.320 1.929 1.00 13.74 178 THR L CA 1
ATOM 1346 C C . THR A 1 178 ? 19.788 20.417 2.679 1.00 13.21 178 THR L C 1
ATOM 1347 O O . THR A 1 178 ? 21.022 20.419 2.752 1.00 13.00 178 THR L O 1
ATOM 1351 N N . LEU A 1 179 ? 19.011 21.350 3.219 1.00 13.85 179 LEU L N 1
ATOM 1352 C CA . LEU A 1 179 ? 19.516 22.432 4.055 1.00 17.80 179 LEU L CA 1
ATOM 1353 C C . LEU A 1 179 ? 18.494 22.756 5.142 1.00 19.08 179 LEU L C 1
ATOM 1354 O O . LEU A 1 179 ? 17.312 22.411 5.010 1.00 15.81 179 LEU L O 1
ATOM 1359 N N . SER A 1 180 ? 18.953 23.396 6.219 1.00 20.35 180 SER L N 1
ATOM 1360 C CA . SER A 1 180 ? 18.060 23.842 7.295 1.00 20.60 180 SER L CA 1
ATOM 1361 C C . SER A 1 180 ? 17.112 24.937 6.796 1.00 19.11 180 SER L C 1
ATOM 1362 O O . SER A 1 180 ? 17.432 25.645 5.832 1.00 16.26 180 SER L O 1
ATOM 1365 N N . LYS A 1 181 ? 15.950 25.055 7.443 1.00 19.31 181 LYS L N 1
ATOM 1366 C CA . LYS A 1 181 ? 14.979 26.118 7.145 1.00 20.20 181 LYS L CA 1
ATOM 1367 C C . LYS A 1 181 ? 15.626 27.501 7.263 1.00 19.40 181 LYS L C 1
ATOM 1368 O O . LYS A 1 181 ? 15.407 28.360 6.406 1.00 17.93 181 LYS L O 1
ATOM 1374 N N . ALA A 1 182 ? 16.428 27.687 8.316 1.00 20.75 182 ALA L N 1
ATOM 1375 C CA . ALA A 1 182 ? 17.175 28.925 8.564 1.00 23.49 182 ALA L CA 1
ATOM 1376 C C . ALA A 1 182 ? 18.101 29.296 7.402 1.00 25.83 182 ALA L C 1
ATOM 1377 O O . ALA A 1 182 ? 18.135 30.458 6.985 1.00 21.40 182 ALA L O 1
ATOM 1379 N N . ASP A 1 183 ? 18.836 28.307 6.886 1.00 22.00 183 ASP L N 1
ATOM 1380 C CA . ASP A 1 183 ? 19.693 28.486 5.710 1.00 26.44 183 ASP L CA 1
ATOM 1381 C C . ASP A 1 183 ? 18.880 28.787 4.451 1.00 19.72 183 ASP L C 1
ATOM 1382 O O . ASP A 1 183 ? 19.270 29.643 3.649 1.00 17.30 183 ASP L O 1
ATOM 1387 N N . TYR A 1 184 ? 17.753 28.084 4.297 1.00 16.00 184 TYR L N 1
ATOM 1388 C CA . TYR A 1 184 ? 16.852 28.254 3.152 1.00 15.47 184 TYR L CA 1
ATOM 1389 C C . TYR A 1 184 ? 16.290 29.674 3.044 1.00 15.73 184 TYR L C 1
ATOM 1390 O O . TYR A 1 184 ? 16.257 30.246 1.951 1.00 13.89 184 TYR L O 1
ATOM 1399 N N . GLU A 1 185 ? 15.877 30.234 4.182 1.00 15.62 185 GLU L N 1
ATOM 1400 C CA . GLU A 1 185 ? 15.257 31.567 4.238 1.00 17.17 185 GLU L CA 1
ATOM 1401 C C . GLU A 1 185 ? 16.247 32.722 4.024 1.00 15.75 185 GLU L C 1
ATOM 1402 O O . GLU A 1 185 ? 15.833 33.861 3.785 1.00 17.24 185 GLU L O 1
ATOM 1408 N N . LYS A 1 186 ? 17.543 32.421 4.104 1.00 15.09 186 LYS L N 1
ATOM 1409 C CA . LYS A 1 186 ? 18.607 33.417 3.938 1.00 16.08 186 LYS L CA 1
ATOM 1410 C C . LYS A 1 186 ? 19.106 33.545 2.491 1.00 16.33 186 LYS L C 1
ATOM 1411 O O . LYS A 1 186 ? 20.014 34.330 2.212 1.00 15.76 186 LYS L O 1
ATOM 1417 N N . HIS A 1 187 ? 18.505 32.783 1.578 1.00 14.24 187 HIS L N 1
ATOM 1418 C CA . HIS A 1 187 ? 18.889 32.807 0.164 1.00 13.58 187 HIS L CA 1
ATOM 1419 C C . HIS A 1 187 ? 17.685 32.936 -0.774 1.00 14.62 187 HIS L C 1
ATOM 1420 O O . HIS A 1 187 ? 16.546 32.671 -0.371 1.00 14.32 187 HIS L O 1
ATOM 1427 N N . LYS A 1 188 ? 17.949 33.330 -2.021 1.00 14.98 188 LYS L N 1
ATOM 1428 C CA . LYS A 1 188 ? 16.889 33.653 -2.980 1.00 13.92 188 LYS L CA 1
ATOM 1429 C C . LYS A 1 188 ? 16.759 32.685 -4.161 1.00 15.15 188 LYS L C 1
ATOM 1430 O O . LYS A 1 188 ? 15.674 32.144 -4.391 1.00 14.04 188 LYS L O 1
ATOM 1436 N N . VAL A 1 189 ? 17.849 32.489 -4.905 1.00 13.03 189 VAL L N 1
ATOM 1437 C CA . VAL A 1 189 ? 17.817 31.724 -6.161 1.00 11.56 189 VAL L CA 1
ATOM 1438 C C . VAL A 1 189 ? 18.336 30.303 -5.938 1.00 11.50 189 VAL L C 1
ATOM 1439 O O . VAL A 1 189 ? 19.474 30.108 -5.498 1.00 12.11 189 VAL L O 1
ATOM 1443 N N . TYR A 1 190 ? 17.484 29.326 -6.244 1.00 11.11 190 TYR L N 1
ATOM 1444 C CA . TYR A 1 190 ? 17.828 27.908 -6.133 1.00 11.60 190 TYR L CA 1
ATOM 1445 C C . TYR A 1 190 ? 17.824 27.266 -7.504 1.00 12.79 190 TYR L C 1
ATOM 1446 O O . TYR A 1 190 ? 16.804 27.270 -8.193 1.00 11.78 190 TYR L O 1
ATOM 1455 N N . ALA A 1 191 ? 18.975 26.719 -7.886 1.00 12.29 191 ALA L N 1
ATOM 1456 C CA . ALA A 1 191 ? 19.195 26.249 -9.250 1.00 11.85 191 ALA L CA 1
ATOM 1457 C C . ALA A 1 191 ? 19.757 24.835 -9.317 1.00 13.06 191 ALA L C 1
ATOM 1458 O O . ALA A 1 191 ? 20.679 24.481 -8.571 1.00 11.05 191 ALA L O 1
ATOM 1460 N N . CYS A 1 192 ? 19.182 24.044 -10.222 1.00 12.89 192 CYS L N 1
ATOM 1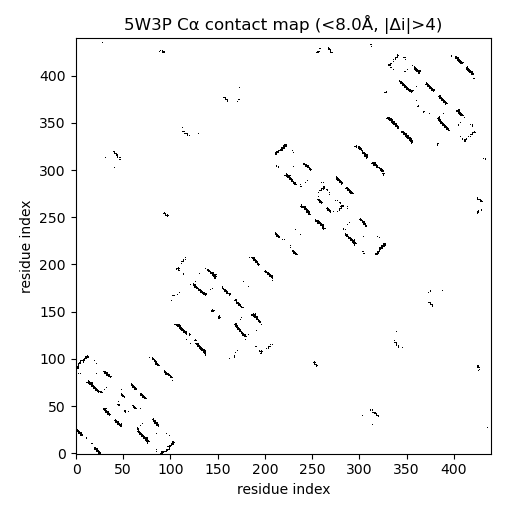461 C CA . CYS A 1 192 ? 19.691 22.725 -10.581 1.00 15.06 192 CYS L CA 1
ATOM 1462 C C . CYS A 1 192 ? 20.277 22.804 -11.994 1.00 17.98 192 CYS L C 1
ATOM 1463 O O . CYS A 1 192 ? 19.540 23.010 -12.965 1.00 17.25 192 CYS L O 1
ATOM 1466 N N . GLU A 1 193 ? 21.601 22.659 -12.090 1.00 17.67 193 GLU L N 1
ATOM 1467 C CA . GLU A 1 193 ? 22.322 22.705 -13.369 1.00 20.36 193 GLU L CA 1
ATOM 1468 C C . GLU A 1 193 ? 22.738 21.298 -13.800 1.00 17.16 193 GLU L C 1
ATOM 1469 O O . GLU A 1 193 ? 23.396 20.578 -13.043 1.00 15.24 193 GLU L O 1
ATOM 1475 N N . VAL A 1 194 ? 22.357 20.929 -15.023 1.00 14.94 194 VAL L N 1
ATOM 1476 C CA . VAL A 1 194 ? 22.492 19.556 -15.524 1.00 14.46 194 VAL L CA 1
ATOM 1477 C C . VAL A 1 194 ? 23.479 19.450 -16.692 1.00 16.92 194 VAL L C 1
ATOM 1478 O O . VAL A 1 194 ? 23.310 20.110 -17.719 1.00 16.08 194 VAL L O 1
ATOM 1482 N N . THR A 1 195 ? 24.501 18.613 -16.508 1.00 17.32 195 THR L N 1
ATOM 1483 C CA . THR A 1 195 ? 25.458 18.259 -17.560 1.00 18.14 195 THR L CA 1
ATOM 1484 C C . THR A 1 195 ? 25.148 16.843 -18.058 1.00 16.68 195 THR L C 1
ATOM 1485 O O . THR A 1 195 ? 25.003 15.908 -17.258 1.00 14.45 195 THR L O 1
ATOM 1489 N N . HIS A 1 196 ? 25.028 16.709 -19.380 1.00 14.08 196 HIS L N 1
ATOM 1490 C CA . HIS A 1 196 ? 24.722 15.436 -20.042 1.00 11.81 196 HIS L CA 1
ATOM 1491 C C . HIS A 1 196 ? 25.199 15.463 -21.500 0.50 9.89 196 HIS L C 1
ATOM 1492 O O . HIS A 1 196 ? 25.227 16.524 -22.125 0.50 7.56 196 HIS L O 1
ATOM 1504 N N . GLN A 1 197 ? 25.577 14.290 -22.018 1.00 12.56 197 GLN L N 1
ATOM 1505 C CA . GLN A 1 197 ? 26.029 14.090 -23.410 1.00 15.26 197 GLN L CA 1
ATOM 1506 C C . GLN A 1 197 ? 25.129 14.735 -24.479 1.00 15.47 197 GLN L C 1
ATOM 1507 O O . GLN A 1 197 ? 25.629 15.284 -25.466 1.00 13.91 197 GLN L O 1
ATOM 1513 N N . GLY A 1 198 ? 23.814 14.660 -24.267 1.00 13.69 198 GLY L N 1
ATOM 1514 C CA . GLY A 1 198 ? 22.816 15.244 -25.166 1.00 15.01 198 GLY L CA 1
ATOM 1515 C C . GLY A 1 198 ? 22.537 16.724 -24.975 1.00 15.87 198 GLY L C 1
ATOM 1516 O O . GLY A 1 198 ? 21.662 17.284 -25.639 1.00 16.57 198 GLY L O 1
ATOM 1517 N N . LEU A 1 199 ? 23.272 17.354 -24.062 1.00 14.22 199 LEU L N 1
ATOM 1518 C CA . LEU A 1 199 ? 23.188 18.797 -23.871 1.00 16.29 199 LEU L CA 1
ATOM 1519 C C . LEU A 1 199 ? 24.496 19.444 -24.311 1.00 16.62 199 LEU L C 1
ATOM 1520 O O . LEU A 1 199 ? 25.561 19.136 -23.768 1.00 15.95 199 LEU L O 1
ATOM 1525 N N . SER A 1 200 ? 24.401 20.318 -25.313 1.00 17.95 200 SER L N 1
ATOM 1526 C CA . SER A 1 200 ? 25.553 21.043 -25.863 1.00 17.10 200 SER L CA 1
ATOM 1527 C C . SER A 1 200 ? 26.173 21.978 -24.823 1.00 18.50 200 SER L C 1
ATOM 1528 O O . SER A 1 200 ? 27.398 22.107 -24.740 1.00 18.87 200 SER L O 1
ATOM 1531 N N . SER A 1 201 ? 25.300 22.634 -24.058 1.00 18.17 201 SER L N 1
ATOM 1532 C CA . SER A 1 201 ? 25.659 23.402 -22.870 1.00 20.40 201 SER L CA 1
ATOM 1533 C C . SER A 1 201 ? 24.771 22.926 -21.715 1.00 17.04 201 SER L C 1
ATOM 1534 O O . SER A 1 201 ? 23.666 22.436 -21.968 1.00 16.01 201 SER L O 1
ATOM 1537 N N . PRO A 1 202 ? 25.246 23.057 -20.450 1.00 17.05 202 PRO L N 1
ATOM 1538 C CA . PRO A 1 202 ? 24.403 22.662 -19.313 1.00 17.60 202 PRO L CA 1
ATOM 1539 C C . PRO A 1 202 ? 23.079 23.425 -19.256 1.00 17.90 202 PRO L C 1
ATOM 1540 O O . PRO A 1 202 ? 23.040 24.619 -19.580 1.00 16.40 202 PRO L O 1
ATOM 1544 N N . VAL A 1 203 ? 22.008 22.723 -18.884 1.00 14.92 203 VAL L N 1
ATOM 1545 C CA . VAL A 1 203 ? 20.690 23.346 -18.710 1.00 17.12 203 VAL L CA 1
ATOM 1546 C C . VAL A 1 203 ? 20.387 23.581 -17.235 1.00 15.72 203 VAL L C 1
ATOM 1547 O O . VAL A 1 203 ? 20.663 22.725 -16.384 1.00 15.41 203 VAL L O 1
ATOM 1551 N N . THR A 1 204 ? 19.823 24.750 -16.951 1.00 15.88 204 THR L N 1
ATOM 1552 C CA . THR A 1 204 ? 19.534 25.162 -15.585 1.00 16.67 204 THR L CA 1
ATOM 1553 C C . THR A 1 204 ? 18.043 25.431 -15.412 1.00 17.68 204 THR L C 1
ATOM 1554 O O . THR A 1 204 ? 17.454 26.237 -16.138 1.00 18.03 204 THR L O 1
ATOM 1558 N N . LYS A 1 205 ? 17.444 24.721 -14.461 1.00 16.81 205 LYS L N 1
ATOM 1559 C CA . LYS A 1 205 ? 16.090 25.011 -14.003 1.00 14.97 205 LYS L CA 1
ATOM 1560 C C . LYS A 1 205 ? 16.205 25.646 -12.629 1.00 15.42 205 LYS L C 1
ATOM 1561 O O . LYS A 1 205 ? 16.964 25.159 -11.776 1.00 13.62 205 LYS L O 1
ATOM 1567 N N . SER A 1 206 ? 15.464 26.740 -12.435 1.00 13.49 206 SER L N 1
ATOM 1568 C CA A SER A 1 206 ? 15.554 27.520 -11.205 0.50 13.94 206 SER L CA 1
ATOM 1569 C CA B SER A 1 206 ? 15.566 27.570 -11.234 0.50 14.31 206 SER L CA 1
ATOM 1570 C C . SER A 1 206 ? 14.209 28.063 -10.730 1.00 14.17 206 SER L C 1
ATOM 1571 O O . SER A 1 206 ? 13.232 28.090 -11.481 1.00 13.41 206 SER L O 1
ATOM 1576 N N . PHE A 1 207 ? 14.174 28.458 -9.457 1.00 14.14 207 PHE L N 1
ATOM 1577 C CA . PHE A 1 207 ? 13.048 29.172 -8.858 1.00 14.17 207 PHE L CA 1
ATOM 1578 C C . PHE A 1 207 ? 13.578 30.194 -7.849 1.00 14.03 207 PHE L C 1
ATOM 1579 O O . PHE A 1 207 ? 14.682 30.033 -7.312 1.00 13.09 207 PHE L O 1
ATOM 1587 N N . ASN A 1 208 ? 12.795 31.246 -7.613 1.00 14.23 208 ASN L N 1
ATOM 1588 C CA . ASN A 1 208 ? 13.048 32.179 -6.517 1.00 19.18 208 ASN L CA 1
ATOM 1589 C C . ASN A 1 208 ? 12.149 31.853 -5.334 1.00 18.32 208 ASN L C 1
ATOM 1590 O O . ASN A 1 208 ? 10.944 31.647 -5.507 1.00 21.75 208 ASN L O 1
ATOM 1595 N N . ARG A 1 209 ? 12.745 31.800 -4.141 1.00 17.59 209 ARG L N 1
ATOM 1596 C CA . ARG A 1 209 ? 12.015 31.528 -2.896 1.00 20.76 209 ARG L CA 1
ATOM 1597 C C . ARG A 1 209 ? 10.955 32.607 -2.653 1.00 21.25 209 ARG L C 1
ATOM 1598 O O . ARG A 1 209 ? 11.264 33.801 -2.656 1.00 21.58 209 ARG L O 1
ATOM 1606 N N . GLY A 1 210 ? 9.710 32.168 -2.462 1.00 25.78 210 GLY L N 1
ATOM 1607 C CA . GLY A 1 210 ? 8.575 33.072 -2.255 1.00 33.95 210 GLY L CA 1
ATOM 1608 C C . GLY A 1 210 ? 7.750 33.318 -3.507 1.00 45.63 210 GLY L C 1
ATOM 1609 O O . GLY A 1 210 ? 6.539 33.545 -3.421 1.00 64.20 210 GLY L O 1
ATOM 1610 N N . GLU A 1 211 ? 8.410 33.275 -4.666 1.00 43.84 211 GLU L N 1
ATOM 1611 C CA . GLU A 1 211 ? 7.770 33.494 -5.964 1.00 42.71 211 GLU L CA 1
ATOM 1612 C C . GLU A 1 211 ? 7.327 32.175 -6.588 1.00 50.03 211 GLU L C 1
ATOM 1613 O O . GLU A 1 211 ? 6.138 31.852 -6.605 1.00 55.70 211 GLU L O 1
ATOM 1627 N N . VAL B 2 2 ? 21.373 -29.931 -6.196 1.00 14.98 2 VAL H N 1
ATOM 1628 C CA . VAL B 2 2 ? 22.008 -29.211 -5.087 1.00 12.89 2 VAL H CA 1
ATOM 1629 C C . VAL B 2 2 ? 21.269 -27.890 -4.843 1.00 12.95 2 VAL H C 1
ATOM 1630 O O . VAL B 2 2 ? 20.997 -27.139 -5.782 1.00 10.21 2 VAL H O 1
ATOM 1634 N N . GLN B 2 3 ? 20.924 -27.635 -3.582 1.00 11.34 3 GLN H N 1
ATOM 1635 C CA . GLN B 2 3 ? 20.277 -26.387 -3.187 1.00 15.55 3 GLN H CA 1
ATOM 1636 C C . GLN B 2 3 ? 20.850 -25.838 -1.889 1.00 13.88 3 GLN H C 1
ATOM 1637 O O . GLN B 2 3 ? 21.159 -26.596 -0.964 1.00 16.02 3 GLN H O 1
ATOM 1643 N N . LEU B 2 4 ? 20.992 -24.516 -1.848 1.00 10.71 4 LEU H N 1
ATOM 1644 C CA . LEU B 2 4 ? 21.459 -23.797 -0.669 1.00 12.14 4 LEU H CA 1
ATOM 1645 C C . LEU B 2 4 ? 20.435 -22.732 -0.306 1.00 13.18 4 LEU H C 1
ATOM 1646 O O . LEU B 2 4 ? 20.117 -21.869 -1.125 1.00 14.95 4 LEU H O 1
ATOM 1651 N N . GLN B 2 5 ? 19.907 -22.815 0.913 1.00 12.42 5 GLN H N 1
ATOM 1652 C CA . GLN B 2 5 ? 18.917 -21.853 1.393 1.00 13.96 5 GLN H CA 1
ATOM 1653 C C . GLN B 2 5 ? 19.395 -21.152 2.659 1.00 13.34 5 GLN H C 1
ATOM 1654 O O . GLN B 2 5 ? 19.755 -21.800 3.649 1.00 12.79 5 GLN H O 1
ATOM 1660 N N . GLN B 2 6 ? 19.379 -19.823 2.607 1.00 11.98 6 GLN H N 1
ATOM 1661 C CA . GLN B 2 6 ? 19.906 -18.980 3.675 1.00 13.79 6 GLN H CA 1
ATOM 1662 C C . GLN B 2 6 ? 18.812 -18.441 4.593 1.00 13.25 6 GLN H C 1
ATOM 1663 O O . GLN B 2 6 ? 17.640 -18.351 4.202 1.00 13.49 6 GLN H O 1
ATOM 1669 N N . SER B 2 7 ? 19.214 -18.102 5.817 1.00 14.44 7 SER H N 1
ATOM 1670 C CA . SER B 2 7 ? 18.356 -17.418 6.786 1.00 16.22 7 SER H CA 1
ATOM 1671 C C . SER B 2 7 ? 18.024 -15.996 6.334 1.00 17.76 7 SER H C 1
ATOM 1672 O O . SER B 2 7 ? 18.759 -15.401 5.540 1.00 21.14 7 SER H O 1
ATOM 1675 N N . GLY B 2 8 ? 16.919 -15.463 6.857 1.00 18.66 8 GLY H N 1
ATOM 1676 C CA . GLY B 2 8 ? 16.386 -14.164 6.448 1.00 17.02 8 GLY H CA 1
ATOM 1677 C C . GLY B 2 8 ? 17.197 -12.949 6.872 1.00 16.26 8 GLY H C 1
ATOM 1678 O O . GLY B 2 8 ? 18.199 -13.092 7.579 1.00 18.15 8 GLY H O 1
ATOM 1679 N N . PRO B 2 9 ? 16.761 -11.740 6.446 1.00 16.45 9 PRO H N 1
ATOM 1680 C CA . PRO B 2 9 ? 17.474 -10.480 6.711 1.00 16.10 9 PRO H CA 1
ATOM 1681 C C . PRO B 2 9 ? 17.692 -10.201 8.196 1.00 18.22 9 PRO H C 1
ATOM 1682 O O . PRO B 2 9 ? 16.876 -10.608 9.030 1.00 16.61 9 PRO H O 1
ATOM 1686 N N . GLU B 2 10 ? 18.796 -9.523 8.508 1.00 16.51 10 GLU H N 1
ATOM 1687 C CA . GLU B 2 10 ? 19.156 -9.202 9.888 1.00 19.81 10 GLU H CA 1
ATOM 1688 C C . GLU B 2 10 ? 19.396 -7.706 10.070 1.00 20.33 10 GLU H C 1
ATOM 1689 O O . GLU B 2 10 ? 20.219 -7.107 9.370 1.00 18.70 10 GLU H O 1
ATOM 1695 N N . LEU B 2 11 ? 18.655 -7.113 11.003 1.00 22.14 11 LEU H N 1
ATOM 1696 C CA . LEU B 2 11 ? 18.865 -5.726 11.398 1.00 19.11 11 LEU H CA 1
ATOM 1697 C C . LEU B 2 11 ? 19.625 -5.694 12.720 1.00 16.07 11 LEU H C 1
ATOM 1698 O O . LEU B 2 11 ? 19.145 -6.206 13.736 1.00 15.47 11 LEU H O 1
ATOM 1703 N N . MET B 2 12 ? 20.812 -5.089 12.686 1.00 15.67 12 MET H N 1
ATOM 1704 C CA . MET B 2 12 ? 21.777 -5.161 13.786 1.00 18.63 12 MET H CA 1
ATOM 1705 C C . MET B 2 12 ? 22.198 -3.784 14.298 1.00 19.95 12 MET H C 1
ATOM 1706 O O . MET B 2 12 ? 22.281 -2.825 13.526 1.00 20.09 12 MET H O 1
ATOM 1711 N N . LYS B 2 13 ? 22.464 -3.706 15.601 1.00 17.88 13 LYS H N 1
ATOM 1712 C CA . LYS B 2 13 ? 23.081 -2.527 16.215 1.00 20.38 13 LYS H CA 1
ATOM 1713 C C . LYS B 2 13 ? 24.605 -2.601 16.068 1.00 19.59 13 LYS H C 1
ATOM 1714 O O . LYS B 2 13 ? 25.159 -3.705 16.054 1.00 19.76 13 LYS H O 1
ATOM 1720 N N . PRO B 2 14 ? 25.290 -1.437 15.945 1.00 17.71 14 PRO H N 1
ATOM 1721 C CA . PRO B 2 14 ? 26.761 -1.449 15.886 1.00 17.57 14 PRO H CA 1
ATOM 1722 C C . PRO B 2 14 ? 27.384 -2.117 17.114 1.00 20.16 14 PRO H C 1
ATOM 1723 O O . PRO B 2 14 ? 26.924 -1.899 18.240 1.00 22.71 14 PRO H O 1
ATOM 1727 N N . GLY B 2 15 ? 28.397 -2.948 16.878 1.00 21.79 15 GLY H N 1
ATOM 1728 C CA . GLY B 2 15 ? 29.074 -3.686 17.944 1.00 20.43 15 GLY H CA 1
ATOM 1729 C C . GLY B 2 15 ? 28.508 -5.064 18.240 1.00 20.34 15 GLY H C 1
ATOM 1730 O O . GLY B 2 15 ? 29.126 -5.837 18.975 1.00 22.64 15 GLY H O 1
ATOM 1731 N N . ALA B 2 16 ? 27.340 -5.375 17.676 1.00 17.26 16 ALA H N 1
ATOM 1732 C CA . ALA B 2 16 ? 26.694 -6.676 17.880 1.00 17.05 16 ALA H CA 1
ATOM 1733 C C . ALA B 2 16 ? 27.362 -7.793 17.068 1.00 17.67 16 ALA H C 1
ATOM 1734 O O . ALA B 2 16 ? 28.270 -7.539 16.273 1.00 16.90 16 ALA H O 1
ATOM 1736 N N . SER B 2 17 ? 26.919 -9.028 17.303 1.00 18.31 17 SER H N 1
ATOM 1737 C CA . SER B 2 17 ? 27.366 -10.189 16.541 1.00 18.69 17 SER H CA 1
ATOM 1738 C C . SER B 2 17 ? 26.173 -10.837 15.840 1.00 19.54 17 SER H C 1
ATOM 1739 O O . SER B 2 17 ? 25.113 -11.029 16.447 1.00 18.40 17 SER H O 1
ATOM 1742 N N . VAL B 2 18 ? 26.359 -11.159 14.561 1.00 18.47 18 VAL H N 1
ATOM 1743 C CA . VAL B 2 18 ? 25.315 -11.766 13.727 1.00 18.74 18 VAL H CA 1
ATOM 1744 C C . VAL B 2 18 ? 25.710 -13.191 13.311 1.00 18.64 18 VAL H C 1
ATOM 1745 O O . VAL B 2 18 ? 26.871 -13.447 12.996 1.00 15.85 18 VAL H O 1
ATOM 1749 N N . LYS B 2 19 ? 24.742 -14.107 13.334 1.00 20.39 19 LYS H N 1
ATOM 1750 C CA . LYS B 2 19 ? 24.948 -15.472 12.848 1.00 21.03 19 LYS H CA 1
ATOM 1751 C C . LYS B 2 19 ? 23.957 -15.806 11.727 1.00 18.22 19 LYS H C 1
ATOM 1752 O O . LYS B 2 19 ? 22.740 -15.808 11.938 1.00 21.74 19 LYS H O 1
ATOM 1758 N N . ILE B 2 20 ? 24.504 -16.062 10.538 1.00 17.02 20 ILE H N 1
ATOM 1759 C CA . ILE B 2 20 ? 23.734 -16.396 9.333 1.00 16.29 20 ILE H CA 1
ATOM 1760 C C . ILE B 2 20 ? 23.877 -17.888 9.045 1.00 15.52 20 ILE H C 1
ATOM 1761 O O . ILE B 2 20 ? 24.983 -18.435 9.105 1.00 15.22 20 ILE H O 1
ATOM 1766 N N . SER B 2 21 ? 22.754 -18.532 8.733 1.00 16.87 21 SER H N 1
ATOM 1767 C CA . SER B 2 21 ? 22.733 -19.957 8.418 1.00 15.53 21 SER H CA 1
ATOM 1768 C C . SER B 2 21 ? 22.582 -20.220 6.918 1.00 14.26 21 SER H C 1
ATOM 1769 O O . SER B 2 21 ? 22.054 -19.381 6.180 1.00 12.10 21 SER H O 1
ATOM 1772 N N . CYS B 2 22 ? 23.069 -21.384 6.490 1.00 14.47 22 CYS H N 1
ATOM 1773 C CA . CYS B 2 22 ? 22.988 -21.843 5.104 1.00 13.48 22 CYS H CA 1
ATOM 1774 C C . CYS B 2 22 ? 22.683 -23.341 5.096 1.00 13.14 22 CYS H C 1
ATOM 1775 O O . CYS B 2 22 ? 23.562 -24.163 5.370 1.00 15.26 22 CYS H O 1
ATOM 1778 N N . LYS B 2 23 ? 21.425 -23.682 4.814 1.00 13.09 23 LYS H N 1
ATOM 1779 C CA . LYS B 2 23 ? 20.988 -25.078 4.761 1.00 14.81 23 LYS H CA 1
ATOM 1780 C C . LYS B 2 23 ? 21.266 -25.667 3.382 1.00 14.29 23 LYS H C 1
ATOM 1781 O O . LYS B 2 23 ? 20.797 -25.144 2.365 1.00 12.70 23 LYS H O 1
ATOM 1787 N N . ALA B 2 24 ? 22.029 -26.759 3.371 1.00 14.70 24 ALA H N 1
ATOM 1788 C CA . ALA B 2 24 ? 22.457 -27.424 2.141 1.00 14.16 24 ALA H CA 1
ATOM 1789 C C . ALA B 2 24 ? 21.722 -28.744 1.935 1.00 13.71 24 ALA H C 1
ATOM 1790 O O . ALA B 2 24 ? 21.594 -29.540 2.870 1.00 14.99 24 ALA H O 1
ATOM 1792 N N . THR B 2 25 ? 21.243 -28.963 0.708 1.00 11.30 25 THR H N 1
ATOM 1793 C CA . THR B 2 25 ? 20.579 -30.219 0.318 1.00 12.93 25 THR H CA 1
ATOM 1794 C C . THR B 2 25 ? 21.056 -30.723 -1.049 1.00 13.66 25 THR H C 1
ATOM 1795 O O . THR B 2 25 ? 21.636 -29.964 -1.832 1.00 13.28 25 THR H O 1
ATOM 1799 N N . GLY B 2 26 ? 20.817 -32.007 -1.314 1.00 13.48 26 GLY H N 1
ATOM 1800 C CA . GLY B 2 26 ? 21.049 -32.606 -2.630 1.00 13.63 26 GLY H CA 1
ATOM 1801 C C . GLY B 2 26 ? 22.433 -33.177 -2.886 1.00 14.38 26 GLY H C 1
ATOM 1802 O O . GLY B 2 26 ? 22.760 -33.490 -4.030 1.00 14.63 26 GLY H O 1
ATOM 1803 N N . TYR B 2 27 ? 23.237 -33.305 -1.827 1.00 14.15 27 TYR H N 1
ATOM 1804 C CA . TYR B 2 27 ? 24.600 -33.864 -1.891 1.00 14.08 27 TYR H CA 1
ATOM 1805 C C . TYR B 2 27 ? 25.078 -34.281 -0.494 1.00 16.00 27 TYR H C 1
ATOM 1806 O O . TYR B 2 27 ? 24.427 -33.965 0.506 1.00 14.63 27 TYR H O 1
ATOM 1815 N N . THR B 2 28 ? 26.212 -34.982 -0.428 1.00 15.96 28 THR H N 1
ATOM 1816 C CA . THR B 2 28 ? 26.816 -35.369 0.853 1.00 17.68 28 THR H CA 1
ATOM 1817 C C . THR B 2 28 ? 27.494 -34.153 1.507 1.00 15.18 28 THR H C 1
ATOM 1818 O O . THR B 2 28 ? 28.537 -33.676 1.040 1.00 17.02 28 THR H O 1
ATOM 1822 N N . PHE B 2 29 ? 26.884 -33.679 2.595 1.00 15.12 29 PHE H N 1
ATOM 1823 C CA . PHE B 2 29 ? 27.245 -32.424 3.276 1.00 14.12 29 PHE H CA 1
ATOM 1824 C C . PHE B 2 29 ? 28.703 -32.337 3.742 1.00 13.66 29 PHE H C 1
ATOM 1825 O O . PHE B 2 29 ? 29.287 -31.255 3.769 1.00 12.69 29 PHE H O 1
ATOM 1833 N N . SER B 2 30 ? 29.285 -33.482 4.084 1.00 15.13 30 SER H N 1
ATOM 1834 C CA . SER B 2 30 ? 30.634 -33.545 4.644 1.00 17.96 30 SER H CA 1
ATOM 1835 C C . SER B 2 30 ? 31.772 -33.602 3.608 1.00 18.08 30 SER H C 1
ATOM 1836 O O . SER B 2 30 ? 32.947 -33.592 3.986 1.00 18.18 30 SER H O 1
ATOM 1839 N N . THR B 2 31 ? 31.426 -33.649 2.320 1.00 17.99 31 THR H N 1
ATOM 1840 C CA . THR B 2 31 ? 32.420 -33.830 1.242 1.00 19.86 31 THR H CA 1
ATOM 1841 C C . THR B 2 31 ? 32.651 -32.584 0.369 1.00 18.88 31 THR H C 1
ATOM 1842 O O . THR B 2 31 ? 33.403 -32.635 -0.614 1.00 18.58 31 THR H O 1
ATOM 1846 N N . SER B 2 32 ? 32.016 -31.473 0.739 1.00 15.12 32 SER H N 1
ATOM 1847 C CA . SER B 2 32 ? 32.154 -30.208 0.014 1.00 15.32 32 SER H CA 1
ATOM 1848 C C . SER B 2 32 ? 32.302 -29.030 0.963 1.00 14.79 32 SER H C 1
ATOM 1849 O O . SER B 2 32 ? 31.731 -29.028 2.054 1.00 14.56 32 SER H O 1
ATOM 1852 N N . TRP B 2 33 ? 33.068 -28.030 0.534 1.00 12.57 33 TRP H N 1
ATOM 1853 C CA . TRP B 2 33 ? 33.224 -26.791 1.286 1.00 12.31 33 TRP H CA 1
ATOM 1854 C C . TRP B 2 33 ? 32.027 -25.864 1.051 1.00 11.68 33 TRP H C 1
ATOM 1855 O O . TRP B 2 33 ? 31.577 -25.702 -0.082 1.00 11.28 33 TRP H O 1
ATOM 1866 N N . ILE B 2 34 ? 31.500 -25.289 2.129 1.00 11.22 34 ILE H N 1
ATOM 1867 C CA . ILE B 2 34 ? 30.529 -24.194 2.022 1.00 11.15 34 ILE H CA 1
ATOM 1868 C C . ILE B 2 34 ? 31.302 -22.893 2.161 1.00 11.40 34 ILE H C 1
ATOM 1869 O O . ILE B 2 34 ? 31.939 -22.646 3.189 1.00 11.64 34 ILE H O 1
ATOM 1874 N N . GLU B 2 35 ? 31.231 -22.077 1.113 1.00 12.03 35 GLU H N 1
ATOM 1875 C CA . GLU B 2 35 ? 31.990 -20.835 1.012 1.00 11.75 35 GLU H CA 1
ATOM 1876 C C . GLU B 2 35 ? 31.077 -19.624 1.173 1.00 12.54 35 GLU H C 1
ATOM 1877 O O . GLU B 2 35 ? 29.877 -19.713 0.921 1.00 13.07 35 GLU H O 1
ATOM 1883 N N . TRP B 2 36 ? 31.656 -18.500 1.593 1.00 11.21 36 TRP H N 1
ATOM 1884 C CA . TRP B 2 36 ? 30.898 -17.284 1.881 1.00 10.96 36 TRP H CA 1
ATOM 1885 C C . TRP B 2 36 ? 31.430 -16.073 1.122 1.00 10.90 36 TRP H C 1
ATOM 1886 O O . TRP B 2 36 ? 32.644 -15.854 1.057 1.00 10.32 36 TRP H O 1
ATOM 1897 N N . ILE B 2 37 ? 30.499 -15.300 0.556 1.00 9.87 37 ILE H N 1
ATOM 1898 C CA . ILE B 2 37 ? 30.800 -14.165 -0.327 1.00 12.67 37 ILE H CA 1
ATOM 1899 C C . ILE B 2 37 ? 30.030 -12.916 0.122 1.00 12.37 37 ILE H C 1
ATOM 1900 O O . ILE B 2 37 ? 28.821 -12.976 0.364 1.00 14.45 37 ILE H O 1
ATOM 1905 N N . LYS B 2 38 ? 30.754 -11.801 0.237 1.00 13.29 38 LYS H N 1
ATOM 1906 C CA . LYS B 2 38 ? 30.195 -10.495 0.613 1.00 11.95 38 LYS H CA 1
ATOM 1907 C C . LYS B 2 38 ? 29.965 -9.630 -0.627 1.00 12.54 38 LYS H C 1
ATOM 1908 O O . LYS B 2 38 ? 30.828 -9.553 -1.508 1.00 12.64 38 LYS H O 1
ATOM 1914 N N . GLN B 2 39 ? 28.800 -8.983 -0.687 1.00 13.18 39 GLN H N 1
ATOM 1915 C CA . GLN B 2 39 ? 28.509 -8.014 -1.741 1.00 14.29 39 GLN H CA 1
ATOM 1916 C C . GLN B 2 39 ? 27.913 -6.711 -1.203 1.00 16.27 39 GLN H C 1
ATOM 1917 O O . GLN B 2 39 ? 26.776 -6.684 -0.721 1.00 14.96 39 GLN H O 1
ATOM 1923 N N . ARG B 2 40 ? 28.715 -5.651 -1.283 1.00 21.44 40 ARG H N 1
ATOM 1924 C CA . ARG B 2 40 ? 28.276 -4.274 -1.062 1.00 31.97 40 ARG H CA 1
ATOM 1925 C C . ARG B 2 40 ? 28.075 -3.598 -2.418 1.00 39.82 40 ARG H C 1
ATOM 1926 O O . ARG B 2 40 ? 28.791 -3.926 -3.372 1.00 42.93 40 ARG H O 1
ATOM 1934 N N . PRO B 2 41 ? 27.107 -2.656 -2.517 1.00 50.36 41 PRO H N 1
ATOM 1935 C CA . PRO B 2 41 ? 27.013 -1.834 -3.730 1.00 47.81 41 PRO H CA 1
ATOM 1936 C C . PRO B 2 41 ? 28.229 -0.910 -3.879 1.00 50.03 41 PRO H C 1
ATOM 1937 O O . PRO B 2 41 ? 28.518 -0.109 -2.984 1.00 55.02 41 PRO H O 1
ATOM 1941 N N . GLY B 2 42 ? 28.940 -1.056 -4.996 1.00 56.18 42 GLY H N 1
ATOM 1942 C CA . GLY B 2 42 ? 30.156 -0.286 -5.274 1.00 57.70 42 GLY H CA 1
ATOM 1943 C C . GLY B 2 42 ? 31.452 -0.970 -4.870 1.00 63.76 42 GLY H C 1
ATOM 1944 O O . GLY B 2 42 ? 32.503 -0.325 -4.819 1.00 60.12 42 GLY H O 1
ATOM 1945 N N . HIS B 2 43 ? 31.378 -2.273 -4.590 1.00 59.92 43 HIS H N 1
ATOM 1946 C CA . HIS B 2 43 ? 32.540 -3.063 -4.156 1.00 53.25 43 HIS H CA 1
ATOM 1947 C C . HIS B 2 43 ? 32.665 -4.427 -4.848 1.00 44.95 43 HIS H C 1
ATOM 1948 O O . HIS B 2 43 ? 33.704 -5.089 -4.735 1.00 53.88 43 HIS H O 1
ATOM 1955 N N . GLY B 2 44 ? 31.614 -4.837 -5.560 1.00 30.35 44 GLY H N 1
ATOM 1956 C CA . GLY B 2 44 ? 31.593 -6.116 -6.273 1.00 24.06 44 GLY H CA 1
ATOM 1957 C C . GLY B 2 44 ? 31.409 -7.296 -5.338 1.00 21.16 44 GLY H C 1
ATOM 1958 O O . GLY B 2 44 ? 30.623 -7.225 -4.389 1.00 19.90 44 GLY H O 1
ATOM 1959 N N . LEU B 2 45 ? 32.148 -8.372 -5.603 1.00 15.67 45 LEU H N 1
ATOM 1960 C CA . LEU B 2 45 ? 32.051 -9.615 -4.832 1.00 14.66 45 LEU H CA 1
ATOM 1961 C C . LEU B 2 45 ? 33.367 -9.941 -4.131 1.00 14.53 45 LEU H C 1
ATOM 1962 O O . LEU B 2 45 ? 34.427 -9.956 -4.766 1.00 18.26 45 LEU H O 1
ATOM 1967 N N . GLU B 2 46 ? 33.291 -10.188 -2.822 1.00 12.63 46 GLU H N 1
ATOM 1968 C CA . GLU B 2 46 ? 34.471 -10.487 -2.001 1.00 14.95 46 GLU H CA 1
ATOM 1969 C C . GLU B 2 46 ? 34.337 -11.832 -1.285 1.00 14.49 46 GLU H C 1
ATOM 1970 O O . GLU B 2 46 ? 33.340 -12.086 -0.613 1.00 15.43 46 GLU H O 1
ATOM 1976 N N . TRP B 2 47 ? 35.351 -12.681 -1.434 1.00 14.10 47 TRP H N 1
ATOM 1977 C CA . TRP B 2 47 ? 35.407 -13.974 -0.749 1.00 13.76 47 TRP H CA 1
ATOM 1978 C C . TRP B 2 47 ? 35.774 -13.759 0.728 1.00 14.47 47 TRP H C 1
ATOM 1979 O O . TRP B 2 47 ? 36.784 -13.112 1.032 1.00 14.92 47 TRP H O 1
ATOM 1990 N N . ILE B 2 48 ? 34.940 -14.288 1.629 1.00 12.04 48 ILE H N 1
ATOM 1991 C CA . ILE B 2 48 ? 35.099 -14.104 3.090 1.00 13.44 48 ILE H CA 1
ATOM 1992 C C . ILE B 2 48 ? 35.753 -15.320 3.750 1.00 13.67 48 ILE H C 1
ATOM 1993 O O . ILE B 2 48 ? 36.621 -15.174 4.615 1.00 11.82 48 ILE H O 1
ATOM 1998 N N . GLY B 2 49 ? 35.302 -16.513 3.369 1.00 12.99 49 GLY H N 1
ATOM 1999 C CA . GLY B 2 49 ? 35.780 -17.741 3.991 1.00 15.17 49 GLY H CA 1
ATOM 2000 C C . GLY B 2 49 ? 34.918 -18.949 3.721 1.00 14.53 49 GLY H C 1
ATOM 2001 O O . GLY B 2 49 ? 33.987 -18.896 2.913 1.00 14.57 49 GLY H O 1
ATOM 2002 N N . GLU B 2 50 ? 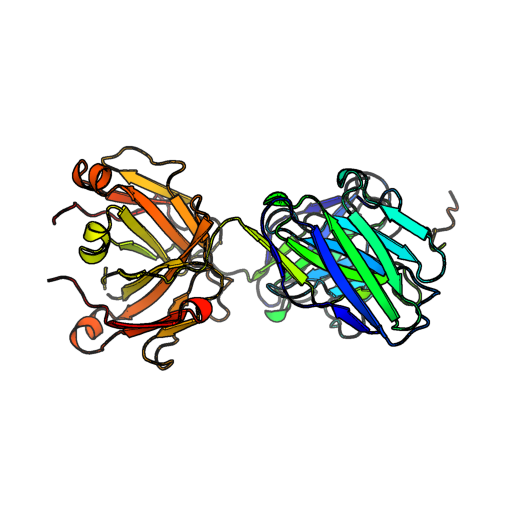35.232 -20.040 4.416 1.00 15.99 50 GLU H N 1
ATOM 2003 C CA . GLU B 2 50 ? 34.642 -21.351 4.138 1.00 13.89 50 GLU H CA 1
ATOM 2004 C C . GLU B 2 50 ? 34.750 -22.311 5.318 1.00 15.89 50 GLU H C 1
ATOM 2005 O O . GLU B 2 50 ? 35.552 -22.095 6.227 1.00 16.74 50 GLU H O 1
ATOM 2011 N N . VAL B 2 51 ? 33.933 -23.364 5.283 1.00 14.64 51 VAL H N 1
ATOM 2012 C CA . VAL B 2 51 ? 33.982 -24.462 6.252 1.00 13.37 51 VAL H CA 1
ATOM 2013 C C . VAL B 2 51 ? 33.791 -25.802 5.531 1.00 14.24 51 VAL H C 1
ATOM 2014 O O . VAL B 2 51 ? 32.996 -25.902 4.585 1.00 15.93 51 VAL H O 1
ATOM 2018 N N . LEU B 2 52 ? 34.558 -26.807 5.951 1.00 13.12 52 LEU H N 1
ATOM 2019 C CA . LEU B 2 52 ? 34.324 -28.186 5.535 1.00 15.05 52 LEU H CA 1
ATOM 2020 C C . LEU B 2 52 ? 33.596 -28.902 6.678 1.00 15.40 52 LEU H C 1
ATOM 2021 O O . LEU B 2 52 ? 34.211 -29.199 7.706 1.00 15.90 52 LEU H O 1
ATOM 2026 N N . PRO B 2 53 ? 32.275 -29.149 6.513 1.00 13.91 53 PRO H N 1
ATOM 2027 C CA . PRO B 2 53 ? 31.423 -29.721 7.564 1.00 13.11 53 PRO H CA 1
ATOM 2028 C C . PRO B 2 53 ? 31.891 -31.087 8.055 1.00 14.81 53 PRO H C 1
ATOM 2029 O O . PRO B 2 53 ? 32.194 -31.962 7.243 1.00 15.51 53 PRO H O 1
ATOM 2033 N N . GLY B 2 54 ? 31.961 -31.242 9.377 1.00 14.14 54 GLY H N 1
ATOM 2034 C CA . GLY B 2 54 ? 32.372 -32.499 10.010 1.00 16.87 54 GLY H CA 1
ATOM 2035 C C . GLY B 2 54 ? 33.869 -32.740 10.147 1.00 18.88 54 GLY H C 1
ATOM 2036 O O . GLY B 2 54 ? 34.279 -33.772 10.685 1.00 16.71 54 GLY H O 1
ATOM 2037 N N . SER B 2 55 ? 34.680 -31.795 9.667 1.00 17.81 55 SER H N 1
ATOM 2038 C CA . SER B 2 55 ? 36.145 -31.917 9.693 1.00 18.57 55 SER H CA 1
ATOM 2039 C C . SER B 2 55 ? 36.799 -31.038 10.760 1.00 18.57 55 SER H C 1
ATOM 2040 O O . SER B 2 55 ? 37.931 -31.296 11.172 1.00 23.43 55 SER H O 1
ATOM 2043 N N . GLY B 2 56 ? 36.085 -29.993 11.175 1.00 18.23 56 GLY H N 1
ATOM 2044 C CA . GLY B 2 56 ? 36.623 -28.960 12.057 1.00 18.97 56 GLY H CA 1
ATOM 2045 C C . GLY B 2 56 ? 37.520 -27.957 11.348 1.00 19.60 56 GLY H C 1
ATOM 2046 O O . GLY B 2 56 ? 38.145 -27.121 12.001 1.00 21.63 56 GLY H O 1
ATOM 2047 N N . LYS B 2 57 ? 37.582 -28.039 10.018 1.00 15.98 57 LYS H N 1
ATOM 2048 C CA . LYS B 2 57 ? 38.433 -27.163 9.208 1.00 17.35 57 LYS H CA 1
ATOM 2049 C C . LYS B 2 57 ? 37.666 -25.965 8.664 1.00 17.45 57 LYS H C 1
ATOM 2050 O O . LYS B 2 57 ? 36.535 -26.097 8.181 1.00 15.24 57 LYS H O 1
ATOM 2056 N N . SER B 2 58 ? 38.298 -24.798 8.759 1.00 15.66 58 SER H N 1
ATOM 2057 C CA . SER B 2 58 ? 37.799 -23.569 8.145 1.00 17.15 58 SER H CA 1
ATOM 2058 C C . SER B 2 58 ? 38.955 -22.711 7.633 1.00 16.25 58 SER H C 1
ATOM 2059 O O . SER B 2 58 ? 40.084 -22.817 8.125 1.00 14.54 58 SER H O 1
ATOM 2062 N N . ASN B 2 59 ? 38.667 -21.880 6.634 1.00 15.67 59 ASN H N 1
ATOM 2063 C CA . ASN B 2 59 ? 39.642 -20.937 6.086 1.00 14.75 59 ASN H CA 1
ATOM 2064 C C . ASN B 2 59 ? 39.059 -19.528 6.067 1.00 14.19 59 ASN H C 1
ATOM 2065 O O . ASN B 2 59 ? 37.844 -19.356 5.955 1.00 15.37 59 ASN H O 1
ATOM 2070 N N . HIS B 2 60 ? 39.935 -18.531 6.175 1.00 14.89 60 HIS H N 1
ATOM 2071 C CA . HIS B 2 60 ? 39.526 -17.141 6.365 1.00 18.78 60 HIS H CA 1
ATOM 2072 C C . HIS B 2 60 ? 40.172 -16.181 5.374 1.00 21.14 60 HIS H C 1
ATOM 2073 O O . HIS B 2 60 ? 41.277 -16.427 4.883 1.00 17.38 60 HIS H O 1
ATOM 2080 N N . ASN B 2 61 ? 39.452 -15.097 5.085 1.00 20.47 61 ASN H N 1
ATOM 2081 C CA . ASN B 2 61 ? 40.015 -13.886 4.494 1.00 21.17 61 ASN H CA 1
ATOM 2082 C C . ASN B 2 61 ? 40.690 -13.126 5.636 1.00 22.30 61 ASN H C 1
ATOM 2083 O O . ASN B 2 61 ? 40.062 -12.851 6.664 1.00 22.22 61 ASN H O 1
ATOM 2088 N N . ALA B 2 62 ? 41.969 -12.798 5.443 1.00 27.09 62 ALA H N 1
ATOM 2089 C CA . ALA B 2 62 ? 42.794 -12.141 6.470 1.00 28.70 62 ALA H CA 1
ATOM 2090 C C . ALA B 2 62 ? 42.326 -10.729 6.840 1.00 35.31 62 ALA H C 1
ATOM 2091 O O . ALA B 2 62 ? 42.503 -10.297 7.984 1.00 42.19 62 ALA H O 1
ATOM 2093 N N . ASN B 2 63 ? 41.720 -10.031 5.876 1.00 30.84 63 ASN H N 1
ATOM 2094 C CA . ASN B 2 63 ? 41.236 -8.652 6.055 1.00 33.62 63 ASN H CA 1
ATOM 2095 C C . ASN B 2 63 ? 40.046 -8.520 7.014 1.00 34.32 63 ASN H C 1
ATOM 2096 O O . ASN B 2 63 ? 39.674 -7.405 7.394 1.00 36.36 63 ASN H O 1
ATOM 2101 N N . PHE B 2 64 ? 39.461 -9.655 7.398 1.00 30.74 64 PHE H N 1
ATOM 2102 C CA . PHE B 2 64 ? 38.352 -9.688 8.354 1.00 34.31 64 PHE H CA 1
ATOM 2103 C C . PHE B 2 64 ? 38.812 -9.729 9.815 1.00 41.39 64 PHE H C 1
ATOM 2104 O O . PHE B 2 64 ? 37.998 -9.551 10.725 1.00 40.04 64 PHE H O 1
ATOM 2112 N N . LYS B 2 65 ? 40.116 -9.952 10.016 1.00 44.57 65 LYS H N 1
ATOM 2113 C CA . LYS B 2 65 ? 40.798 -9.869 11.326 1.00 42.83 65 LYS H CA 1
ATOM 2114 C C . LYS B 2 65 ? 40.167 -10.719 12.445 1.00 39.76 65 LYS H C 1
ATOM 2115 O O . LYS B 2 65 ? 40.004 -10.261 13.582 1.00 38.41 65 LYS H O 1
ATOM 2121 N N . GLY B 2 66 ? 39.816 -11.958 12.100 1.00 33.29 66 GLY H N 1
ATOM 2122 C CA . GLY B 2 66 ? 39.255 -12.923 13.049 1.00 35.18 66 GLY H CA 1
ATOM 2123 C C . GLY B 2 66 ? 37.832 -12.665 13.525 1.00 31.20 66 GLY H C 1
ATOM 2124 O O . GLY B 2 66 ? 37.355 -13.351 14.434 1.00 31.99 66 GLY H O 1
ATOM 2125 N N . ARG B 2 67 ? 37.156 -11.689 12.914 1.00 25.93 67 ARG H N 1
ATOM 2126 C CA . ARG B 2 67 ? 35.774 -11.338 13.271 1.00 23.92 67 ARG H CA 1
ATOM 2127 C C . ARG B 2 67 ? 34.761 -12.330 12.695 1.00 21.11 67 ARG H C 1
ATOM 2128 O O . ARG B 2 67 ? 33.643 -12.444 13.206 1.00 20.47 67 ARG H O 1
ATOM 2136 N N . ALA B 2 68 ? 35.161 -13.030 11.632 1.00 19.37 68 ALA H N 1
ATOM 2137 C CA . ALA B 2 68 ? 34.317 -14.015 10.961 1.00 20.05 68 ALA H CA 1
ATOM 2138 C C . ALA B 2 68 ? 34.700 -15.434 11.362 1.00 21.91 68 ALA H C 1
ATOM 2139 O O . ALA B 2 68 ? 35.870 -15.824 11.263 1.00 25.64 68 ALA H O 1
ATOM 2141 N N . THR B 2 69 ? 33.708 -16.191 11.830 1.00 19.13 69 THR H N 1
ATOM 2142 C CA . THR B 2 69 ? 33.890 -17.599 12.198 1.00 17.83 69 THR H CA 1
ATOM 2143 C C . THR B 2 69 ? 32.908 -18.469 11.423 1.00 17.03 69 THR H C 1
ATOM 2144 O O . THR B 2 69 ? 31.733 -18.114 11.271 1.00 16.57 69 THR H O 1
ATOM 2148 N N . PHE B 2 70 ? 33.403 -19.608 10.944 1.00 15.17 70 PHE H N 1
ATOM 2149 C CA . PHE B 2 70 ? 32.638 -20.498 10.075 1.00 15.54 70 PHE H CA 1
ATOM 2150 C C . PHE B 2 70 ? 32.523 -21.885 10.690 1.00 16.29 70 PHE H C 1
ATOM 2151 O O . PHE B 2 70 ? 33.531 -22.554 10.930 1.00 18.52 70 PHE H O 1
ATOM 2159 N N . THR B 2 71 ? 31.283 -22.291 10.956 1.00 17.69 71 THR H N 1
ATOM 2160 C CA . THR B 2 71 ? 30.973 -23.572 11.597 1.00 16.74 71 THR H CA 1
ATOM 2161 C C . THR B 2 71 ? 29.912 -24.333 10.805 1.00 16.69 71 THR H C 1
ATOM 2162 O O . THR B 2 71 ? 29.301 -23.784 9.882 1.00 14.45 71 THR H O 1
ATOM 2166 N N . ALA B 2 72 ? 29.703 -25.599 11.170 1.00 16.16 72 ALA H N 1
ATOM 2167 C CA . ALA B 2 72 ? 28.684 -26.439 10.545 1.00 17.80 72 ALA H CA 1
ATOM 2168 C C . ALA B 2 72 ? 28.095 -27.454 11.520 1.00 17.99 72 ALA H C 1
ATOM 2169 O O . ALA B 2 72 ? 28.784 -27.934 12.427 1.00 22.51 72 ALA H O 1
ATOM 2171 N N . ASP B 2 73 ? 26.815 -27.761 11.319 1.00 16.48 73 ASP H N 1
ATOM 2172 C CA . ASP B 2 73 ? 26.119 -28.816 12.048 1.00 18.32 73 ASP H CA 1
ATOM 2173 C C . ASP B 2 73 ? 25.705 -29.909 11.061 1.00 17.01 73 ASP H C 1
ATOM 2174 O O . ASP B 2 73 ? 24.785 -29.718 10.258 1.00 17.79 73 ASP H O 1
ATOM 2179 N N . THR B 2 74 ? 26.404 -31.045 11.122 1.00 18.91 74 THR H N 1
ATOM 2180 C CA . THR B 2 74 ? 26.195 -32.167 10.189 1.00 18.92 74 THR H CA 1
ATOM 2181 C C . THR B 2 74 ? 24.835 -32.852 10.349 1.00 17.88 74 THR H C 1
ATOM 2182 O O . THR B 2 74 ? 24.299 -33.394 9.380 1.00 18.21 74 THR H O 1
ATOM 2186 N N . ALA B 2 75 ? 24.285 -32.812 11.564 1.00 17.83 75 ALA H N 1
ATOM 2187 C CA . ALA B 2 75 ? 22.972 -33.398 11.868 1.00 23.12 75 ALA H CA 1
ATOM 2188 C C . ALA B 2 75 ? 21.808 -32.713 11.138 1.00 23.32 75 ALA H C 1
ATOM 2189 O O . ALA B 2 75 ? 20.830 -33.374 10.773 1.00 24.89 75 ALA H O 1
ATOM 2191 N N . SER B 2 76 ? 21.925 -31.400 10.924 1.00 19.24 76 SER H N 1
ATOM 2192 C CA . SER B 2 76 ? 20.878 -30.605 10.262 1.00 18.05 76 SER H CA 1
ATOM 2193 C C . SER B 2 76 ? 21.265 -30.098 8.863 1.00 18.05 76 SER H C 1
ATOM 2194 O O . SER B 2 76 ? 20.489 -29.369 8.230 1.00 18.34 76 SER H O 1
ATOM 2197 N N . ASN B 2 77 ? 22.456 -30.488 8.397 1.00 17.38 77 ASN H N 1
ATOM 2198 C CA . ASN B 2 77 ? 23.007 -30.087 7.087 1.00 18.62 77 ASN H CA 1
ATOM 2199 C C . ASN B 2 77 ? 23.043 -28.561 6.881 1.00 18.03 77 ASN H C 1
ATOM 2200 O O . ASN B 2 77 ? 22.713 -28.048 5.805 1.00 20.72 77 ASN H O 1
ATOM 2205 N N . THR B 2 78 ? 23.459 -27.852 7.931 1.00 16.03 78 THR H N 1
ATOM 2206 C CA . THR B 2 78 ? 23.467 -26.393 7.947 1.00 15.49 78 THR H CA 1
ATOM 2207 C C . THR B 2 78 ? 24.858 -25.865 8.306 1.00 15.27 78 THR H C 1
ATOM 2208 O O . THR B 2 78 ? 25.469 -26.306 9.288 1.00 16.29 78 THR H O 1
ATOM 2212 N N . ALA B 2 79 ? 25.350 -24.936 7.487 1.00 12.67 79 ALA H N 1
ATOM 2213 C CA . ALA B 2 79 ? 26.588 -24.209 7.767 1.00 12.32 79 ALA H CA 1
ATOM 2214 C C . ALA B 2 79 ? 26.263 -22.818 8.306 1.00 15.15 79 ALA H C 1
ATOM 2215 O O . ALA B 2 79 ? 25.193 -22.271 8.027 1.00 16.04 79 ALA H O 1
ATOM 2217 N N . TYR B 2 80 ? 27.192 -22.253 9.076 1.00 16.25 80 TYR H N 1
ATOM 2218 C CA . TYR B 2 80 ? 26.972 -20.982 9.761 1.00 19.66 80 TYR H CA 1
ATOM 2219 C C . TYR B 2 80 ? 28.150 -20.035 9.600 1.00 21.31 80 TYR H C 1
ATOM 2220 O O . TYR B 2 80 ? 29.309 -20.446 9.704 1.00 21.41 80 TYR H O 1
ATOM 2229 N N . MET B 2 81 ? 27.838 -18.767 9.348 1.00 17.31 81 MET H N 1
ATOM 2230 C CA . MET B 2 81 ? 28.822 -17.695 9.427 1.00 17.86 81 MET H CA 1
ATOM 2231 C C . MET B 2 81 ? 28.429 -16.728 10.539 1.00 17.09 81 MET H C 1
ATOM 2232 O O . MET B 2 81 ? 27.314 -16.191 10.543 1.00 16.48 81 MET H O 1
ATOM 2237 N N . GLN B 2 82 ? 29.353 -16.524 11.476 1.00 14.67 82 GLN H N 1
ATOM 2238 C CA . GLN B 2 82 ? 29.187 -15.543 12.546 1.00 16.37 82 GLN H CA 1
ATOM 2239 C C . GLN B 2 82 ? 30.166 -14.385 12.351 1.00 17.43 82 GLN H C 1
ATOM 2240 O O . GLN B 2 82 ? 31.372 -14.603 12.219 1.00 15.58 82 GLN H O 1
ATOM 2246 N N . LEU B 2 83 ? 29.629 -13.163 12.323 1.00 15.46 83 LEU H N 1
ATOM 2247 C CA . LEU B 2 83 ? 30.437 -11.949 12.199 1.00 17.61 83 LEU H CA 1
ATOM 2248 C C . LEU B 2 83 ? 30.208 -11.020 13.393 1.00 18.00 83 LEU H C 1
ATOM 2249 O O . LEU B 2 83 ? 29.112 -10.482 13.577 1.00 18.69 83 LEU H O 1
ATOM 2254 N N . SER B 2 84 ? 31.258 -10.851 14.195 1.00 19.03 84 SER H N 1
ATOM 2255 C CA . SER B 2 84 ? 31.204 -10.071 15.436 1.00 21.05 84 SER H CA 1
ATOM 2256 C C . SER B 2 84 ? 31.698 -8.635 15.235 1.00 18.85 84 SER H C 1
ATOM 2257 O O . SER B 2 84 ? 32.293 -8.321 14.197 1.00 21.99 84 SER H O 1
ATOM 2260 N N . SER B 2 85 ? 31.444 -7.785 16.237 1.00 19.22 85 SER H N 1
ATOM 2261 C CA . SER B 2 85 ? 31.855 -6.367 16.264 1.00 17.93 85 SER H CA 1
ATOM 2262 C C . SER B 2 85 ? 31.444 -5.606 14.996 1.00 15.76 85 SER H C 1
ATOM 2263 O O . SER B 2 85 ? 32.273 -4.974 14.334 1.00 17.00 85 SER H O 1
ATOM 2266 N N . LEU B 2 86 ? 30.154 -5.685 14.671 1.00 16.15 86 LEU H N 1
ATOM 2267 C CA . LEU B 2 86 ? 29.612 -5.127 13.428 1.00 15.66 86 LEU H CA 1
ATOM 2268 C C . LEU B 2 86 ? 29.715 -3.605 13.339 1.00 15.31 86 LEU H C 1
ATOM 2269 O O . LEU B 2 86 ? 29.533 -2.897 14.335 1.00 14.35 86 LEU H O 1
ATOM 2274 N N . THR B 2 87 ? 30.042 -3.131 12.137 1.00 14.91 87 THR H N 1
ATOM 2275 C CA . THR B 2 87 ? 30.098 -1.702 11.802 1.00 20.19 87 THR H CA 1
ATOM 2276 C C . THR B 2 87 ? 29.260 -1.452 10.547 1.00 21.87 87 THR H C 1
ATOM 2277 O O . THR B 2 87 ? 28.775 -2.405 9.924 1.00 19.81 87 THR H O 1
ATOM 2281 N N . SER B 2 88 ? 29.106 -0.178 10.173 1.00 22.06 88 SER H N 1
ATOM 2282 C CA . SER B 2 88 ? 28.406 0.217 8.940 1.00 25.95 88 SER H CA 1
ATOM 2283 C C . SER B 2 88 ? 29.009 -0.417 7.677 1.00 24.32 88 SER H C 1
ATOM 2284 O O . SER B 2 88 ? 28.287 -0.681 6.715 1.00 26.70 88 SER H O 1
ATOM 2287 N N . GLU B 2 89 ? 30.322 -0.661 7.707 1.00 21.70 89 GLU H N 1
ATOM 2288 C CA . GLU B 2 89 ? 31.062 -1.349 6.635 1.00 23.15 89 GLU H CA 1
ATOM 2289 C C . GLU B 2 89 ? 30.601 -2.790 6.393 1.00 19.25 89 GLU H C 1
ATOM 2290 O O . GLU B 2 89 ? 30.738 -3.312 5.281 1.00 19.00 89 GLU H O 1
ATOM 2296 N N . ASP B 2 90 ? 30.067 -3.422 7.438 1.00 17.48 90 ASP H N 1
ATOM 2297 C CA . ASP B 2 90 ? 29.569 -4.800 7.371 1.00 16.97 90 ASP H CA 1
ATOM 2298 C C . ASP B 2 90 ? 28.156 -4.926 6.776 1.00 15.85 90 ASP H C 1
ATOM 2299 O O . ASP B 2 90 ? 27.686 -6.043 6.532 1.00 18.38 90 ASP H O 1
ATOM 2304 N N . SER B 2 91 ? 27.484 -3.792 6.557 1.00 14.13 91 SER H N 1
ATOM 2305 C CA . SER B 2 91 ? 26.183 -3.767 5.878 1.00 12.20 91 SER H CA 1
ATOM 2306 C C . SER B 2 91 ? 26.351 -4.200 4.420 1.00 13.55 91 SER H C 1
ATOM 2307 O O . SER B 2 91 ? 26.984 -3.501 3.624 1.00 13.58 91 SER H O 1
ATOM 2310 N N . ALA B 2 92 ? 25.805 -5.374 4.099 1.00 12.63 92 ALA H N 1
ATOM 2311 C CA . ALA B 2 92 ? 26.015 -6.039 2.806 1.00 13.06 92 ALA H CA 1
ATOM 2312 C C . ALA B 2 92 ? 25.041 -7.199 2.611 1.00 13.08 92 ALA H C 1
ATOM 2313 O O . ALA B 2 92 ? 24.341 -7.599 3.546 1.00 14.59 92 ALA H O 1
ATOM 2315 N N . VAL B 2 93 ? 25.003 -7.726 1.386 1.00 12.33 93 VAL H N 1
ATOM 2316 C CA . VAL B 2 93 ? 24.361 -9.010 1.104 1.00 12.46 93 VAL H CA 1
ATOM 2317 C C . VAL B 2 93 ? 25.439 -10.093 1.235 1.00 13.22 93 VAL H C 1
ATOM 2318 O O . VAL B 2 93 ? 26.514 -9.991 0.633 1.00 14.59 93 VAL H O 1
ATOM 2322 N N . TYR B 2 94 ? 25.144 -11.112 2.040 1.00 13.43 94 TYR H N 1
ATOM 2323 C CA . TYR B 2 94 ? 26.053 -12.236 2.259 1.00 13.61 94 TYR H CA 1
ATOM 2324 C C . TYR B 2 94 ? 25.513 -13.507 1.616 1.00 13.73 94 TYR H C 1
ATOM 2325 O O . TYR B 2 94 ? 24.367 -13.897 1.858 1.00 13.31 94 TYR H O 1
ATOM 2334 N N . TYR B 2 95 ? 26.341 -14.131 0.779 1.00 11.71 95 TYR H N 1
ATOM 2335 C CA . TYR B 2 95 ? 25.977 -15.363 0.083 1.00 11.55 95 TYR H CA 1
ATOM 2336 C C . TYR B 2 95 ? 26.769 -16.541 0.614 1.00 10.49 95 TYR H C 1
ATOM 2337 O O . TYR B 2 95 ? 27.955 -16.407 0.914 1.00 9.78 95 TYR H O 1
ATOM 2346 N N . CYS B 2 96 ? 26.106 -17.690 0.732 1.00 11.60 96 CYS H N 1
ATOM 2347 C CA . CYS B 2 96 ? 26.816 -18.965 0.804 1.00 12.44 96 CYS H CA 1
ATOM 2348 C C . CYS B 2 96 ? 26.832 -19.601 -0.586 1.00 12.73 96 CYS H C 1
ATOM 2349 O O . CYS B 2 96 ? 25.887 -19.430 -1.367 1.00 12.70 96 CYS H O 1
ATOM 2352 N N . ALA B 2 97 ? 27.920 -20.304 -0.894 1.00 11.02 97 ALA H N 1
ATOM 2353 C CA . ALA B 2 97 ? 28.110 -20.924 -2.206 1.00 12.58 97 ALA H CA 1
ATOM 2354 C C . ALA B 2 97 ? 28.919 -22.215 -2.134 1.00 11.54 97 ALA H C 1
ATOM 2355 O O . ALA B 2 97 ? 29.602 -22.476 -1.140 1.00 12.68 97 ALA H O 1
ATOM 2357 N N . ARG B 2 98 ? 28.826 -23.008 -3.201 1.00 12.68 98 ARG H N 1
ATOM 2358 C CA . ARG B 2 98 ? 29.505 -24.294 -3.306 1.00 13.27 98 ARG H CA 1
ATOM 2359 C C . ARG B 2 98 ? 30.000 -24.524 -4.736 1.00 12.77 98 ARG H C 1
ATOM 2360 O O . ARG B 2 98 ? 29.346 -24.112 -5.702 1.00 12.08 98 ARG H O 1
ATOM 2368 N N . GLU B 2 99 ? 31.153 -25.186 -4.849 1.00 13.83 99 GLU H N 1
ATOM 2369 C CA . GLU B 2 99 ? 31.724 -25.642 -6.128 1.00 15.07 99 GLU H CA 1
ATOM 2370 C C . GLU B 2 99 ? 30.775 -26.515 -6.945 1.00 14.51 99 GLU H C 1
ATOM 2371 O O . GLU B 2 99 ? 29.872 -27.151 -6.393 1.00 13.96 99 GLU H O 1
ATOM 2377 N N . GLY B 2 100 ? 31.002 -26.552 -8.259 1.00 16.70 100 GLY H N 1
ATOM 2378 C CA . GLY B 2 100 ? 30.302 -27.479 -9.153 1.00 17.06 100 GLY H CA 1
ATOM 2379 C C . GLY B 2 100 ? 30.685 -28.931 -8.918 1.00 18.29 100 GLY H C 1
ATOM 2380 O O . GLY B 2 100 ? 31.542 -29.230 -8.077 1.00 15.53 100 GLY H O 1
ATOM 2381 N N . SER B 2 101 ? 30.043 -29.829 -9.663 1.00 20.50 101 SER H N 1
ATOM 2382 C CA . SER B 2 101 ? 30.296 -31.271 -9.568 1.00 23.06 101 SER H CA 1
ATOM 2383 C C . SER B 2 101 ? 31.706 -31.650 -10.039 1.00 24.38 101 SER H C 1
ATOM 2384 O O . SER B 2 101 ? 32.456 -32.292 -9.298 1.00 22.91 101 SER H O 1
ATOM 2387 N N . ASN B 2 102 ? 32.051 -31.237 -11.261 1.00 21.42 102 ASN H N 1
ATOM 2388 C CA . ASN B 2 102 ? 33.336 -31.569 -11.887 1.00 21.62 102 ASN H CA 1
ATOM 2389 C C . ASN B 2 102 ? 34.158 -30.324 -12.263 1.00 20.19 102 ASN H C 1
ATOM 2390 O O . ASN B 2 102 ? 35.034 -30.381 -13.133 1.00 20.38 102 ASN H O 1
ATOM 2395 N N . ASN B 2 103 ? 33.864 -29.210 -11.591 1.00 16.76 103 ASN H N 1
ATOM 2396 C CA . ASN B 2 103 ? 34.511 -27.916 -11.837 1.00 16.88 103 ASN H CA 1
ATOM 2397 C C . ASN B 2 103 ? 34.528 -27.072 -10.561 1.00 17.70 103 ASN H C 1
ATOM 2398 O O . ASN B 2 103 ? 33.661 -27.240 -9.696 1.00 16.95 103 ASN H O 1
ATOM 2403 N N . ASN B 2 104 ? 35.503 -26.166 -10.451 1.00 14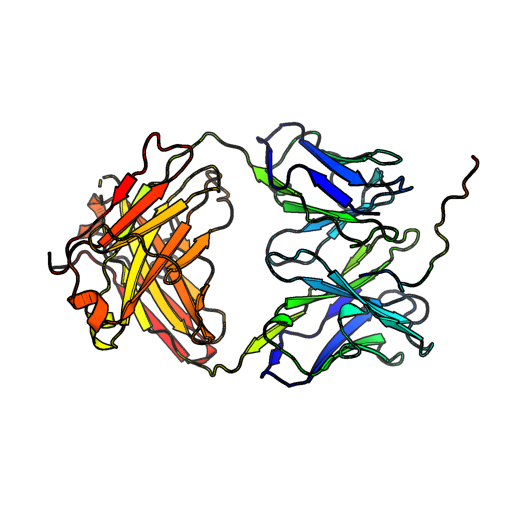.32 104 ASN H N 1
ATOM 2404 C CA . ASN B 2 104 ? 35.639 -25.333 -9.244 1.00 14.96 104 ASN H CA 1
ATOM 2405 C C . ASN B 2 104 ? 34.971 -23.953 -9.313 1.00 14.54 104 ASN H C 1
ATOM 2406 O O . ASN B 2 104 ? 35.192 -23.106 -8.440 1.00 14.00 104 ASN H O 1
ATOM 2411 N N . ALA B 2 105 ? 34.156 -23.732 -10.347 1.00 11.62 105 ALA H N 1
ATOM 2412 C CA . ALA B 2 105 ? 33.279 -22.561 -10.400 1.00 10.68 105 ALA H CA 1
ATOM 2413 C C . ALA B 2 105 ? 32.204 -22.691 -9.325 1.00 11.20 105 ALA H C 1
ATOM 2414 O O . ALA B 2 105 ? 31.812 -23.809 -8.959 1.00 9.95 105 ALA H O 1
ATOM 2416 N N . LEU B 2 106 ? 31.744 -21.555 -8.807 1.00 9.94 106 LEU H N 1
ATOM 2417 C CA . LEU B 2 106 ? 30.648 -21.552 -7.842 1.00 11.47 106 LEU H CA 1
ATOM 2418 C C . LEU B 2 106 ? 29.336 -21.747 -8.592 1.00 12.45 106 LEU H C 1
ATOM 2419 O O . LEU B 2 106 ? 28.710 -20.790 -9.065 1.00 12.33 106 LEU H O 1
ATOM 2424 N N . ALA B 2 107 ? 28.952 -23.015 -8.718 1.00 13.21 107 ALA H N 1
ATOM 2425 C CA . ALA B 2 107 ? 27.772 -23.413 -9.477 1.00 12.28 107 ALA H CA 1
ATOM 2426 C C . ALA B 2 107 ? 26.487 -23.230 -8.682 1.00 12.19 107 ALA H C 1
ATOM 2427 O O . ALA B 2 107 ? 25.420 -23.036 -9.263 1.00 12.60 107 ALA H O 1
ATOM 2429 N N . TYR B 2 108 ? 26.597 -23.300 -7.356 1.00 11.82 108 TYR H N 1
ATOM 2430 C CA . TYR B 2 108 ? 25.432 -23.270 -6.477 1.00 11.80 108 TYR H CA 1
ATOM 2431 C C . TYR B 2 108 ? 25.555 -22.146 -5.460 1.00 11.34 108 TYR H C 1
ATOM 2432 O O . TYR B 2 108 ? 26.534 -22.078 -4.715 1.00 10.17 108 TYR H O 1
ATOM 2441 N N . TRP B 2 109 ? 24.554 -21.269 -5.456 1.00 11.37 109 TRP H N 1
ATOM 2442 C CA . TRP B 2 109 ? 24.520 -20.090 -4.591 1.00 13.64 109 TRP H CA 1
ATOM 2443 C C . TRP B 2 109 ? 23.253 -20.081 -3.750 1.00 11.26 109 TRP H C 1
ATOM 2444 O O . TRP B 2 109 ? 22.180 -20.459 -4.229 1.00 13.17 109 TRP H O 1
ATOM 2455 N N . GLY B 2 110 ? 23.383 -19.635 -2.502 1.00 11.77 110 GLY H N 1
ATOM 2456 C CA . GLY B 2 110 ? 22.229 -19.275 -1.682 1.00 13.66 110 GLY H CA 1
ATOM 2457 C C . GLY B 2 110 ? 21.570 -18.024 -2.242 1.00 13.77 110 GLY H C 1
ATOM 2458 O O . GLY B 2 110 ? 22.153 -17.333 -3.087 1.00 13.78 110 GLY H O 1
ATOM 2459 N N . GLN B 2 111 ? 20.361 -17.724 -1.770 1.00 14.22 111 GLN H N 1
ATOM 2460 C CA . GLN B 2 111 ? 19.603 -16.559 -2.248 1.00 14.52 111 GLN H CA 1
ATOM 2461 C C . GLN B 2 111 ? 20.134 -15.223 -1.705 1.00 17.33 111 GLN H C 1
ATOM 2462 O O . GLN B 2 111 ? 19.705 -14.155 -2.150 1.00 16.98 111 GLN H O 1
ATOM 2468 N N . GLY B 2 112 ? 21.059 -15.293 -0.747 1.00 17.17 112 GLY H N 1
ATOM 2469 C CA . GLY B 2 112 ? 21.631 -14.105 -0.120 1.00 12.86 112 GLY H CA 1
ATOM 2470 C C . GLY B 2 112 ? 20.903 -13.709 1.150 1.00 14.79 112 GLY H C 1
ATOM 2471 O O . GLY B 2 112 ? 19.681 -13.875 1.254 1.00 13.83 112 GLY H O 1
ATOM 2472 N N . THR B 2 113 ? 21.671 -13.198 2.111 1.00 13.24 113 THR H N 1
ATOM 2473 C CA . THR B 2 113 ? 21.145 -12.660 3.364 1.00 13.37 113 THR H CA 1
ATOM 2474 C C . THR B 2 113 ? 21.603 -11.207 3.495 1.00 13.70 113 THR H C 1
ATOM 2475 O O . THR B 2 113 ? 22.810 -10.927 3.506 1.00 13.54 113 THR H O 1
ATOM 2479 N N . LEU B 2 114 ? 20.639 -10.293 3.585 1.00 14.00 114 LEU H N 1
ATOM 2480 C CA . LEU B 2 114 ? 20.930 -8.877 3.798 1.00 15.46 114 LEU H CA 1
ATOM 2481 C C . LEU B 2 114 ? 21.147 -8.593 5.284 1.00 16.71 114 LEU H C 1
ATOM 2482 O O . LEU B 2 114 ? 20.280 -8.876 6.112 1.00 14.85 114 LEU H O 1
ATOM 2487 N N . VAL B 2 115 ? 22.324 -8.058 5.603 1.00 16.48 115 VAL H N 1
ATOM 2488 C CA . VAL B 2 115 ? 22.640 -7.582 6.950 1.00 15.07 115 VAL H CA 1
ATOM 2489 C C . VAL B 2 115 ? 22.696 -6.057 6.903 1.00 14.31 115 VAL H C 1
ATOM 2490 O O . VAL B 2 115 ? 23.434 -5.480 6.101 1.00 14.36 115 VAL H O 1
ATOM 2494 N N . THR B 2 116 ? 21.888 -5.424 7.749 1.00 14.70 116 THR H N 1
ATOM 2495 C CA . THR B 2 116 ? 21.884 -3.974 7.898 1.00 14.64 116 THR H CA 1
ATOM 2496 C C . THR B 2 116 ? 22.350 -3.624 9.307 1.00 17.32 116 THR H C 1
ATOM 2497 O O . THR B 2 116 ? 21.724 -4.023 10.298 1.00 15.30 116 THR H O 1
ATOM 2501 N N . VAL B 2 117 ? 23.460 -2.891 9.380 1.00 15.86 117 VAL H N 1
ATOM 2502 C CA . VAL B 2 117 ? 24.014 -2.430 10.653 1.00 18.17 117 VAL H CA 1
ATOM 2503 C C . VAL B 2 117 ? 23.673 -0.950 10.812 1.00 18.24 117 VAL H C 1
ATOM 2504 O O . VAL B 2 117 ? 24.106 -0.111 10.016 1.00 18.07 117 VAL H O 1
ATOM 2508 N N . SER B 2 118 ? 22.875 -0.650 11.836 1.00 16.82 118 SER H N 1
ATOM 2509 C CA . SER B 2 118 ? 22.364 0.699 12.073 1.00 15.57 118 SER H CA 1
ATOM 2510 C C . SER B 2 118 ? 22.053 0.942 13.544 1.00 15.18 118 SER H C 1
ATOM 2511 O O . SER B 2 118 ? 21.639 0.028 14.254 1.00 13.40 118 SER H O 1
ATOM 2514 N N . ALA B 2 119 ? 22.257 2.185 13.980 1.00 16.55 119 ALA H N 1
ATOM 2515 C CA . ALA B 2 119 ? 21.896 2.628 15.329 1.00 20.76 119 ALA H CA 1
ATOM 2516 C C . ALA B 2 119 ? 20.504 3.275 15.375 1.00 19.78 119 ALA H C 1
ATOM 2517 O O . ALA B 2 119 ? 20.004 3.603 16.455 1.00 22.19 119 ALA H O 1
ATOM 2519 N N . ALA B 2 120 ? 1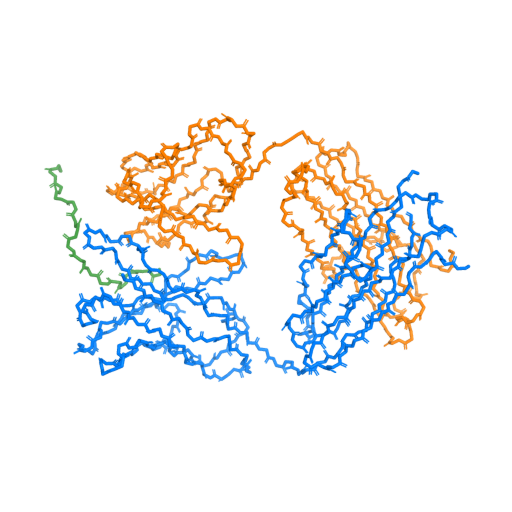9.887 3.442 14.203 1.00 18.25 120 ALA H N 1
ATOM 2520 C CA . ALA B 2 120 ? 18.581 4.101 14.071 1.00 19.46 120 ALA H CA 1
ATOM 2521 C C . ALA B 2 120 ? 17.432 3.258 14.631 1.00 21.79 120 ALA H C 1
ATOM 2522 O O . ALA B 2 120 ? 17.542 2.033 14.739 1.00 21.55 120 ALA H O 1
ATOM 2524 N N . SER B 2 121 ? 16.349 3.936 15.006 1.00 21.82 121 SER H N 1
ATOM 2525 C CA . SER B 2 121 ? 15.117 3.288 15.458 1.00 23.98 121 SER H CA 1
ATOM 2526 C C . SER B 2 121 ? 13.991 3.510 14.447 1.00 23.77 121 SER H C 1
ATOM 2527 O O . SER B 2 121 ? 14.090 4.400 13.594 1.00 21.18 121 SER H O 1
ATOM 2530 N N . THR B 2 122 ? 12.934 2.699 14.553 1.00 19.74 122 THR H N 1
ATOM 2531 C CA . THR B 2 122 ? 11.763 2.764 13.667 1.00 21.10 122 THR H CA 1
ATOM 2532 C C . THR B 2 122 ? 11.156 4.171 13.642 1.00 20.37 122 THR H C 1
ATOM 2533 O O . THR B 2 122 ? 10.880 4.759 14.693 1.00 16.39 122 THR H O 1
ATOM 2537 N N . LYS B 2 123 ? 10.982 4.703 12.432 1.00 18.38 123 LYS H N 1
ATOM 2538 C CA . LYS B 2 123 ? 10.421 6.037 12.234 1.00 23.02 123 LYS H CA 1
ATOM 2539 C C . LYS B 2 123 ? 9.560 6.078 10.982 1.00 21.81 123 LYS H C 1
ATOM 2540 O O . LYS B 2 123 ? 9.940 5.540 9.936 1.00 19.14 123 LYS H O 1
ATOM 2546 N N . GLY B 2 124 ? 8.400 6.719 11.112 1.00 18.46 124 GLY H N 1
ATOM 2547 C CA . GLY B 2 124 ? 7.469 6.917 10.006 1.00 18.69 124 GLY H CA 1
ATOM 2548 C C . GLY B 2 124 ? 7.838 8.090 9.125 1.00 15.68 124 GLY H C 1
ATOM 2549 O O . GLY B 2 124 ? 8.283 9.119 9.633 1.00 16.63 124 GLY H O 1
ATOM 2550 N N . PRO B 2 125 ? 7.650 7.947 7.797 1.00 14.84 125 PRO H N 1
ATOM 2551 C CA . PRO B 2 125 ? 8.005 9.045 6.903 1.00 16.15 125 PRO H CA 1
ATOM 2552 C C . PRO B 2 125 ? 6.977 10.172 6.910 1.00 17.28 125 PRO H C 1
ATOM 2553 O O . PRO B 2 125 ? 5.798 9.939 7.193 1.00 17.71 125 PRO H O 1
ATOM 2557 N N . SER B 2 126 ? 7.446 11.382 6.621 1.00 17.12 126 SER H N 1
ATOM 2558 C CA . SER B 2 126 ? 6.569 12.484 6.248 1.00 15.29 126 SER H CA 1
ATOM 2559 C C . SER B 2 126 ? 6.470 12.473 4.727 1.00 15.44 126 SER H C 1
ATOM 2560 O O . SER B 2 126 ? 7.474 12.248 4.037 1.00 23.79 126 SER H O 1
ATOM 2563 N N . VAL B 2 127 ? 5.264 12.686 4.207 1.00 13.68 127 VAL H N 1
ATOM 2564 C CA . VAL B 2 127 ? 5.035 12.686 2.758 1.00 15.07 127 VAL H CA 1
ATOM 2565 C C . VAL B 2 127 ? 4.781 14.118 2.282 1.00 17.71 127 VAL H C 1
ATOM 2566 O O . VAL B 2 127 ? 3.779 14.739 2.653 1.00 16.50 127 VAL H O 1
ATOM 2570 N N . PHE B 2 128 ? 5.708 14.629 1.469 1.00 14.01 128 PHE H N 1
ATOM 2571 C CA . PHE B 2 128 ? 5.643 16.002 0.964 1.00 13.82 128 PHE H CA 1
ATOM 2572 C C . PHE B 2 128 ? 5.377 16.036 -0.538 1.00 12.43 128 PHE H C 1
ATOM 2573 O O . PHE B 2 128 ? 5.887 15.180 -1.267 1.00 11.92 128 PHE H O 1
ATOM 2581 N N . PRO B 2 129 ? 4.575 17.022 -1.005 1.00 11.71 129 PRO H N 1
ATOM 2582 C CA . PRO B 2 129 ? 4.300 17.108 -2.439 1.00 11.30 129 PRO H CA 1
ATOM 2583 C C . PRO B 2 129 ? 5.486 17.638 -3.239 1.00 11.62 129 PRO H C 1
ATOM 2584 O O . PRO B 2 129 ? 6.237 18.492 -2.754 1.00 12.67 129 PRO H O 1
ATOM 2588 N N . LEU B 2 130 ? 5.652 17.099 -4.442 1.00 12.76 130 LEU H N 1
ATOM 2589 C CA . LEU B 2 130 ? 6.517 17.689 -5.451 1.00 14.59 130 LEU H CA 1
ATOM 2590 C C . LEU B 2 130 ? 5.576 18.269 -6.496 1.00 14.11 130 LEU H C 1
ATOM 2591 O O . LEU B 2 130 ? 5.168 17.583 -7.436 1.00 13.36 130 LEU H O 1
ATOM 2596 N N . ALA B 2 131 ? 5.216 19.537 -6.285 1.00 18.35 131 ALA H N 1
ATOM 2597 C CA . ALA B 2 131 ? 4.151 20.220 -7.031 1.00 19.15 131 ALA H CA 1
ATOM 2598 C C . ALA B 2 131 ? 4.517 20.488 -8.501 1.00 20.83 131 ALA H C 1
ATOM 2599 O O . ALA B 2 131 ? 5.634 20.938 -8.775 1.00 17.37 131 ALA H O 1
ATOM 2601 N N . PRO B 2 132 ? 3.577 20.209 -9.444 1.00 28.44 132 PRO H N 1
ATOM 2602 C CA . PRO B 2 132 ? 3.763 20.287 -10.905 1.00 37.00 132 PRO H CA 1
ATOM 2603 C C . PRO B 2 132 ? 4.596 21.452 -11.443 1.00 51.29 132 PRO H C 1
ATOM 2604 O O . PRO B 2 132 ? 4.349 22.612 -11.093 1.00 41.14 132 PRO H O 1
ATOM 2608 N N . SER B 2 133 ? 5.575 21.113 -12.283 1.00 72.91 133 SER H N 1
ATOM 2609 C CA . SER B 2 133 ? 6.444 22.079 -12.958 1.00 80.78 133 SER H CA 1
ATOM 2610 C C . SER B 2 133 ? 6.292 21.978 -14.475 1.00 75.45 133 SER H C 1
ATOM 2611 O O . SER B 2 133 ? 6.259 20.881 -15.040 1.00 47.52 133 SER H O 1
ATOM 2614 N N . GLY B 2 140 ? 3.546 21.101 -22.754 1.00 41.27 140 GLY H N 1
ATOM 2615 C CA . GLY B 2 140 ? 3.327 19.745 -23.242 1.00 39.61 140 GLY H CA 1
ATOM 2616 C C . GLY B 2 140 ? 3.286 18.712 -22.129 1.00 36.41 140 GLY H C 1
ATOM 2617 O O . GLY B 2 140 ? 2.238 18.110 -21.873 1.00 28.34 140 GLY H O 1
ATOM 2618 N N . THR B 2 141 ? 4.429 18.519 -21.471 1.00 31.30 141 THR H N 1
ATOM 2619 C CA . THR B 2 141 ? 4.586 17.513 -20.415 1.00 28.99 141 THR H CA 1
ATOM 2620 C C . THR B 2 141 ? 4.979 18.166 -19.086 1.00 26.15 141 THR H C 1
ATOM 2621 O O . THR B 2 141 ? 5.945 18.933 -19.019 1.00 30.60 141 THR H O 1
ATOM 2625 N N . ALA B 2 142 ? 4.211 17.855 -18.042 1.00 24.91 142 ALA H N 1
ATOM 2626 C CA . ALA B 2 142 ? 4.479 18.318 -16.678 1.00 21.29 142 ALA H CA 1
ATOM 2627 C C . ALA B 2 142 ? 4.909 17.156 -15.784 1.00 20.42 142 ALA H C 1
ATOM 2628 O O . ALA B 2 142 ? 4.541 16.004 -16.032 1.00 22.95 142 ALA H O 1
ATOM 2630 N N . ALA B 2 143 ? 5.688 17.465 -14.750 1.00 18.24 143 ALA H N 1
ATOM 2631 C CA . ALA B 2 143 ? 6.137 16.459 -13.788 1.00 15.81 143 ALA H CA 1
ATOM 2632 C C . ALA B 2 143 ? 5.699 16.793 -12.372 1.00 15.62 143 ALA H C 1
ATOM 2633 O O . ALA B 2 143 ? 5.804 17.940 -11.927 1.00 15.14 143 ALA H O 1
ATOM 2635 N N . LEU B 2 144 ? 5.200 15.777 -11.675 1.00 13.89 144 LEU H N 1
ATOM 2636 C CA . LEU B 2 144 ? 4.805 15.905 -10.275 1.00 15.22 144 LEU H CA 1
ATOM 2637 C C . LEU B 2 144 ? 5.247 14.672 -9.490 1.00 12.91 144 LEU H C 1
ATOM 2638 O O . LEU B 2 144 ? 5.638 13.666 -10.085 1.00 10.88 144 LEU H O 1
ATOM 2643 N N . GLY B 2 145 ? 5.197 14.754 -8.163 1.00 12.62 145 GLY H N 1
ATOM 2644 C CA . GLY B 2 145 ? 5.604 13.625 -7.337 1.00 11.96 145 GLY H CA 1
ATOM 2645 C C . GLY B 2 145 ? 5.373 13.751 -5.851 1.00 12.28 145 GLY H C 1
ATOM 2646 O O . GLY B 2 145 ? 4.706 14.681 -5.385 1.00 13.01 145 GLY H O 1
ATOM 2647 N N . CYS B 2 146 ? 5.921 12.784 -5.118 1.00 10.71 146 CYS H N 1
ATOM 2648 C CA . CYS B 2 146 ? 5.918 12.785 -3.662 1.00 11.13 146 CYS H CA 1
ATOM 2649 C C . CYS B 2 146 ? 7.306 12.491 -3.124 1.00 12.40 146 CYS H C 1
ATOM 2650 O O . CYS B 2 146 ? 8.025 11.634 -3.655 1.00 10.44 146 CYS H O 1
ATOM 2653 N N . LEU B 2 147 ? 7.675 13.225 -2.078 1.00 12.23 147 LEU H N 1
ATOM 2654 C CA . LEU B 2 147 ? 8.897 12.966 -1.336 1.00 11.95 147 LEU H CA 1
ATOM 2655 C C . LEU B 2 147 ? 8.546 12.262 -0.031 1.00 13.51 147 LEU H C 1
ATOM 2656 O O . LEU B 2 147 ? 7.814 12.802 0.806 1.00 12.53 147 LEU H O 1
ATOM 2661 N N . VAL B 2 148 ? 9.071 11.047 0.108 1.00 12.21 148 VAL H N 1
ATOM 2662 C CA . VAL B 2 148 ? 8.853 10.190 1.268 1.00 10.22 148 VAL H CA 1
ATOM 2663 C C . VAL B 2 148 ? 10.121 10.301 2.122 1.00 12.77 148 VAL H C 1
ATOM 2664 O O . VAL B 2 148 ? 11.101 9.584 1.898 1.00 13.14 148 VAL H O 1
ATOM 2668 N N . LYS B 2 149 ? 10.097 11.220 3.087 1.00 14.73 149 LYS H N 1
ATOM 2669 C CA . LYS B 2 149 ? 11.307 11.626 3.809 1.00 16.09 149 LYS H CA 1
ATOM 2670 C C . LYS B 2 149 ? 11.363 11.153 5.264 1.00 17.36 149 LYS H C 1
ATOM 2671 O O . LYS B 2 149 ? 10.361 11.201 5.980 1.00 18.18 149 LYS H O 1
ATOM 2677 N N . ASP B 2 150 ? 12.559 10.710 5.669 1.00 16.00 150 ASP H N 1
ATOM 2678 C CA . ASP B 2 150 ? 12.927 10.391 7.060 1.00 15.69 150 ASP H CA 1
ATOM 2679 C C . ASP B 2 150 ? 12.192 9.182 7.642 1.00 15.92 150 ASP H C 1
ATOM 2680 O O . ASP B 2 150 ? 11.417 9.298 8.600 1.00 17.31 150 ASP H O 1
ATOM 2685 N N . TYR B 2 151 ? 12.458 8.017 7.053 1.00 14.80 151 TYR H N 1
ATOM 2686 C CA . TYR B 2 151 ? 11.905 6.753 7.542 1.00 13.48 151 TYR H CA 1
ATOM 2687 C C . TYR B 2 151 ? 12.967 5.693 7.824 1.00 13.86 151 TYR H C 1
ATOM 2688 O O . TYR B 2 151 ? 14.063 5.722 7.254 1.00 13.56 151 TYR H O 1
ATOM 2697 N N . PHE B 2 152 ? 12.617 4.769 8.718 1.00 13.30 152 PHE H N 1
ATOM 2698 C CA . PHE B 2 152 ? 13.428 3.600 9.053 1.00 13.57 152 PHE H CA 1
ATOM 2699 C C . PHE B 2 152 ? 12.494 2.491 9.550 1.00 14.43 152 PHE H C 1
ATOM 2700 O O . PHE B 2 152 ? 11.572 2.776 10.322 1.00 14.56 152 PHE H O 1
ATOM 2708 N N . PRO B 2 153 ? 12.696 1.244 9.106 1.00 15.12 153 PRO H N 1
ATOM 2709 C CA . PRO B 2 153 ? 13.704 0.883 8.101 1.00 15.56 153 PRO H CA 1
ATOM 2710 C C . PRO B 2 153 ? 13.101 0.815 6.696 1.00 14.88 153 PRO H C 1
ATOM 2711 O O . PRO B 2 153 ? 11.965 1.248 6.494 1.00 14.10 153 PRO H O 1
ATOM 2715 N N . GLU B 2 154 ? 13.865 0.284 5.743 1.00 15.65 154 GLU H N 1
ATOM 2716 C CA . GLU B 2 154 ? 13.336 -0.113 4.438 1.00 15.82 154 GLU H CA 1
ATOM 2717 C C . GLU B 2 154 ? 12.413 -1.338 4.632 1.00 17.04 154 GLU H C 1
ATOM 2718 O O . GLU B 2 154 ? 12.616 -2.089 5.590 1.00 15.26 154 GLU H O 1
ATOM 2724 N N . PRO B 2 155 ? 11.398 -1.547 3.778 1.00 18.21 155 PRO H N 1
ATOM 2725 C CA . PRO B 2 155 ? 11.087 -0.711 2.617 1.00 16.67 155 PRO H CA 1
ATOM 2726 C C . PRO B 2 155 ? 9.830 0.157 2.781 1.00 15.49 155 PRO H C 1
ATOM 2727 O O . PRO B 2 155 ? 9.200 0.152 3.842 1.00 14.54 155 PRO H O 1
ATOM 2731 N N . VAL B 2 156 ? 9.501 0.905 1.730 1.00 17.51 156 VAL H N 1
ATOM 2732 C CA . VAL B 2 156 ? 8.199 1.572 1.584 1.00 18.14 156 VAL H CA 1
ATOM 2733 C C . VAL B 2 156 ? 7.547 1.105 0.285 1.00 18.48 156 VAL H C 1
ATOM 2734 O O . VAL B 2 156 ? 8.241 0.849 -0.706 1.00 22.64 156 VAL H O 1
ATOM 2738 N N . THR B 2 157 ? 6.222 0.978 0.299 1.00 18.06 157 THR H N 1
ATOM 2739 C CA . THR B 2 157 ? 5.463 0.658 -0.912 1.00 18.98 157 THR H CA 1
ATOM 2740 C C . THR B 2 157 ? 4.782 1.929 -1.415 1.00 17.48 157 THR H C 1
ATOM 2741 O O . THR B 2 157 ? 4.052 2.589 -0.668 1.00 16.66 157 THR H O 1
ATOM 2745 N N . VAL B 2 158 ? 5.050 2.269 -2.676 1.00 16.52 158 VAL H N 1
ATOM 2746 C CA . VAL B 2 158 ? 4.510 3.480 -3.304 1.00 17.03 158 VAL H CA 1
ATOM 2747 C C . VAL B 2 158 ? 3.763 3.125 -4.593 1.00 18.00 158 VAL H C 1
ATOM 2748 O O . VAL B 2 158 ? 4.277 2.385 -5.432 1.00 18.57 158 VAL H O 1
ATOM 2752 N N . SER B 2 159 ? 2.545 3.647 -4.723 1.00 16.58 159 SER H N 1
ATOM 2753 C CA . SER B 2 159 ? 1.765 3.553 -5.958 1.00 16.09 159 SER H CA 1
ATOM 2754 C C . SER B 2 159 ? 1.095 4.890 -6.280 1.00 16.49 159 SER H C 1
ATOM 2755 O O . SER B 2 159 ? 1.065 5.797 -5.441 1.00 17.79 159 SER H O 1
ATOM 2758 N N . TRP B 2 160 ? 0.576 5.006 -7.501 1.00 13.49 160 TRP H N 1
ATOM 2759 C CA . TRP B 2 160 ? -0.152 6.194 -7.938 1.00 12.55 160 TRP H CA 1
ATOM 2760 C C . TRP B 2 160 ? -1.577 5.840 -8.339 1.00 12.68 160 TRP H C 1
ATOM 2761 O O . TRP B 2 160 ? -1.796 4.880 -9.086 1.00 13.88 160 TRP H O 1
ATOM 2772 N N . ASN B 2 161 ? -2.530 6.623 -7.823 1.00 13.18 161 ASN H N 1
ATOM 2773 C CA . ASN B 2 161 ? -3.976 6.448 -8.065 1.00 13.40 161 ASN H CA 1
ATOM 2774 C C . ASN B 2 161 ? -4.470 5.008 -7.856 1.00 14.61 161 ASN H C 1
ATOM 2775 O O . ASN B 2 161 ? -5.202 4.464 -8.688 1.00 17.00 161 ASN H O 1
ATOM 2780 N N . SER B 2 162 ? -4.046 4.411 -6.738 1.00 15.20 162 SER H N 1
ATOM 2781 C CA . SER B 2 162 ? -4.375 3.024 -6.344 1.00 17.12 162 SER H CA 1
ATOM 2782 C C . SER B 2 162 ? -3.974 1.963 -7.388 1.00 18.33 162 SER H C 1
ATOM 2783 O O . SER B 2 162 ? -4.673 0.960 -7.581 1.00 18.73 162 SER H O 1
ATOM 2786 N N . GLY B 2 163 ? -2.834 2.190 -8.041 1.00 19.83 163 GLY H N 1
ATOM 2787 C CA . GLY B 2 163 ? -2.314 1.281 -9.066 1.00 18.02 163 GLY H CA 1
ATOM 2788 C C . GLY B 2 163 ? -2.834 1.505 -10.477 1.00 19.33 163 GLY H C 1
ATOM 2789 O O . GLY B 2 163 ? -2.413 0.808 -11.405 1.00 20.35 163 GLY H O 1
ATOM 2790 N N . ALA B 2 164 ? -3.744 2.468 -10.641 1.00 19.54 164 ALA H N 1
ATOM 2791 C CA . ALA B 2 164 ? -4.310 2.813 -11.951 1.00 21.20 164 ALA H CA 1
ATOM 2792 C C . ALA B 2 164 ? -3.327 3.572 -12.844 1.00 23.63 164 ALA H C 1
ATOM 2793 O O . ALA B 2 164 ? -3.346 3.406 -14.065 1.00 23.86 164 ALA H O 1
ATOM 2795 N N . LEU B 2 165 ? -2.483 4.403 -12.231 1.00 19.72 165 LEU H N 1
ATOM 2796 C CA . LEU B 2 165 ? -1.460 5.158 -12.957 1.00 16.47 165 LEU H CA 1
ATOM 2797 C C . LEU B 2 165 ? -0.087 4.498 -12.819 1.00 16.04 165 LEU H C 1
ATOM 2798 O O . LEU B 2 165 ? 0.509 4.504 -11.739 1.00 13.59 165 LEU H O 1
ATOM 2803 N N . THR B 2 166 ? 0.397 3.933 -13.924 1.00 15.10 166 THR H N 1
ATOM 2804 C CA . THR B 2 166 ? 1.684 3.221 -13.957 1.00 16.14 166 THR H CA 1
ATOM 2805 C C . THR B 2 166 ? 2.621 3.777 -15.030 1.00 19.73 166 THR H C 1
ATOM 2806 O O . THR B 2 166 ? 3.845 3.754 -14.862 1.00 19.78 166 THR H O 1
ATOM 2810 N N . SER B 2 167 ? 2.036 4.267 -16.127 1.00 21.28 167 SER H N 1
ATOM 2811 C CA . SER B 2 167 ? 2.783 4.860 -17.236 1.00 21.21 167 SER H CA 1
ATOM 2812 C C . SER B 2 167 ? 3.459 6.164 -16.812 1.00 19.73 167 SER H C 1
ATOM 2813 O O . SER B 2 167 ? 2.828 7.028 -16.198 1.00 19.96 167 SER H O 1
ATOM 2816 N N . GLY B 2 168 ? 4.751 6.276 -17.120 1.00 17.53 168 GLY H N 1
ATOM 2817 C CA . GLY B 2 168 ? 5.543 7.468 -16.804 1.00 19.88 168 GLY H CA 1
ATOM 2818 C C . GLY B 2 168 ? 5.915 7.637 -15.339 1.00 15.59 168 GLY H C 1
ATOM 2819 O O . GLY B 2 168 ? 6.391 8.699 -14.942 1.00 17.58 168 GLY H O 1
ATOM 2820 N N . VAL B 2 169 ? 5.699 6.592 -14.540 1.00 14.74 169 VAL H N 1
ATOM 2821 C CA . VAL B 2 169 ? 6.033 6.607 -13.114 1.00 13.27 169 VAL H CA 1
ATOM 2822 C C . VAL B 2 169 ? 7.482 6.157 -12.924 1.00 13.51 169 VAL H C 1
ATOM 2823 O O . VAL B 2 169 ? 7.897 5.127 -13.463 1.00 14.68 169 VAL H O 1
ATOM 2827 N N . HIS B 2 170 ? 8.243 6.952 -12.173 1.00 12.68 170 HIS H N 1
ATOM 2828 C CA . HIS B 2 170 ? 9.560 6.550 -11.700 1.00 12.43 170 HIS H CA 1
ATOM 2829 C C . HIS B 2 170 ? 9.613 6.652 -10.176 1.00 11.14 170 HIS H C 1
ATOM 2830 O O . HIS B 2 170 ? 9.575 7.751 -9.614 1.00 9.65 170 HIS H O 1
ATOM 2837 N N . THR B 2 171 ? 9.670 5.498 -9.518 1.00 10.54 171 THR H N 1
ATOM 2838 C CA . THR B 2 171 ? 9.947 5.445 -8.084 1.00 10.76 171 THR H CA 1
ATOM 2839 C C . THR B 2 171 ? 11.423 5.101 -7.920 1.00 11.04 171 THR H C 1
ATOM 2840 O O . THR B 2 171 ? 11.887 4.041 -8.355 1.00 11.36 171 THR H O 1
ATOM 2844 N N . PHE B 2 172 ? 12.149 6.025 -7.302 1.00 9.28 172 PHE H N 1
ATOM 2845 C CA . PHE B 2 172 ? 13.603 5.964 -7.220 1.00 9.38 172 PHE H CA 1
ATOM 2846 C C . PHE B 2 172 ? 14.092 5.140 -6.036 1.00 9.63 172 PHE H C 1
ATOM 2847 O O . PHE B 2 172 ? 13.381 5.041 -5.027 1.00 9.94 172 PHE H O 1
ATOM 2855 N N . PRO B 2 173 ? 15.302 4.534 -6.156 1.00 10.42 173 PRO H N 1
ATOM 2856 C CA . PRO B 2 173 ? 15.940 3.922 -4.990 1.00 10.36 173 PRO H CA 1
ATOM 2857 C C . PRO B 2 173 ? 16.051 4.918 -3.840 1.00 10.99 173 PRO H C 1
ATOM 2858 O O . PRO B 2 173 ? 16.315 6.109 -4.066 1.00 10.47 173 PRO H O 1
ATOM 2862 N N . ALA B 2 174 ? 15.818 4.429 -2.625 1.00 11.11 174 ALA H N 1
ATOM 2863 C CA . ALA B 2 174 ? 15.965 5.237 -1.424 1.00 10.76 174 ALA H CA 1
ATOM 2864 C C . ALA B 2 174 ? 17.427 5.606 -1.211 1.00 11.81 174 ALA H C 1
ATOM 2865 O O . ALA B 2 174 ? 18.324 4.834 -1.560 1.00 11.37 174 ALA H O 1
ATOM 2867 N N . VAL B 2 175 ? 17.655 6.796 -0.664 1.00 10.72 175 VAL H N 1
ATOM 2868 C CA . VAL B 2 175 ? 18.990 7.192 -0.209 1.00 11.75 175 VAL H CA 1
ATOM 2869 C C . VAL B 2 175 ? 19.058 7.105 1.313 1.00 13.07 175 VAL H C 1
ATOM 2870 O O . VAL B 2 175 ? 18.077 7.407 2.000 1.00 14.11 175 VAL H O 1
ATOM 2874 N N . LEU B 2 176 ? 20.205 6.657 1.819 1.00 13.39 176 LEU H N 1
ATOM 2875 C CA . LEU B 2 176 ? 20.464 6.623 3.256 1.00 14.29 176 LEU H CA 1
ATOM 2876 C C . LEU B 2 176 ? 21.173 7.912 3.658 1.00 14.91 176 LEU H C 1
ATOM 2877 O O . LEU B 2 176 ? 22.302 8.172 3.230 1.00 14.42 176 LEU H O 1
ATOM 2882 N N . GLN B 2 177 ? 20.485 8.716 4.467 1.00 16.39 177 GLN H N 1
ATOM 2883 C CA . GLN B 2 177 ? 21.006 9.997 4.944 1.00 18.52 177 GLN H CA 1
ATOM 2884 C C . GLN B 2 177 ? 21.974 9.779 6.107 1.00 18.73 177 GLN H C 1
ATOM 2885 O O . GLN B 2 177 ? 21.977 8.707 6.724 1.00 17.04 177 GLN H O 1
ATOM 2891 N N . SER B 2 178 ? 22.787 10.798 6.397 1.00 19.92 178 SER H N 1
ATOM 2892 C CA . SER B 2 178 ? 23.761 10.774 7.502 1.00 23.93 178 SER H CA 1
ATOM 2893 C C . SER B 2 178 ? 23.116 10.627 8.889 1.00 23.53 178 SER H C 1
ATOM 2894 O O . SER B 2 178 ? 23.767 10.177 9.836 1.00 28.55 178 SER H O 1
ATOM 2897 N N . SER B 2 179 ? 21.839 11.004 8.989 1.00 21.49 179 SER H N 1
ATOM 2898 C CA . SER B 2 179 ? 21.023 10.793 10.186 1.00 19.06 179 SER H CA 1
ATOM 2899 C C . SER B 2 179 ? 20.722 9.311 10.443 1.00 19.42 179 SER H C 1
ATOM 2900 O O . SER B 2 179 ? 20.356 8.935 11.558 1.00 17.70 179 SER H O 1
ATOM 2903 N N . GLY B 2 180 ? 20.871 8.487 9.404 1.00 18.13 180 GLY H N 1
ATOM 2904 C CA . GLY B 2 180 ? 20.547 7.059 9.463 1.00 17.15 180 GLY H CA 1
ATOM 2905 C C . GLY B 2 180 ? 19.141 6.745 8.980 1.00 16.46 180 GLY H C 1
ATOM 2906 O O . GLY B 2 180 ? 18.718 5.588 8.990 1.00 17.22 180 GLY H O 1
ATOM 2907 N N . LEU B 2 181 ? 18.415 7.780 8.566 1.00 13.20 181 LEU H N 1
ATOM 2908 C CA . LEU B 2 181 ? 17.058 7.631 8.050 1.00 12.31 181 LEU H CA 1
ATOM 2909 C C . LEU B 2 181 ? 17.068 7.661 6.524 1.00 11.98 181 LEU H C 1
ATOM 2910 O O . LEU B 2 181 ? 17.947 8.274 5.915 1.00 10.68 181 LEU H O 1
ATOM 2915 N N . TYR B 2 182 ? 16.093 6.985 5.922 1.00 12.48 182 TYR H N 1
ATOM 2916 C CA . TYR B 2 182 ? 15.974 6.909 4.467 1.00 12.01 182 TYR H CA 1
ATOM 2917 C C . TYR B 2 182 ? 15.066 7.999 3.911 1.00 11.24 182 TYR H C 1
ATOM 2918 O O . TYR B 2 182 ? 14.202 8.519 4.616 1.00 12.02 182 TYR H O 1
ATOM 2927 N N . SER B 2 183 ? 15.285 8.338 2.641 1.00 12.79 183 SER H N 1
ATOM 2928 C CA . SER B 2 183 ? 14.387 9.196 1.879 1.00 13.70 183 SER H CA 1
ATOM 2929 C C . SER B 2 183 ? 14.277 8.676 0.454 1.00 14.35 183 SER H C 1
ATOM 2930 O O . SER B 2 183 ? 15.291 8.338 -0.170 1.00 15.47 183 SER H O 1
ATOM 2933 N N . LEU B 2 184 ? 13.049 8.587 -0.050 1.00 11.14 184 LEU H N 1
ATOM 2934 C CA . LEU B 2 184 ? 12.836 8.306 -1.468 1.00 13.23 184 LEU H CA 1
ATOM 2935 C C . LEU B 2 184 ? 11.853 9.263 -2.129 1.00 12.20 184 LEU H C 1
ATOM 2936 O O . LEU B 2 184 ? 11.009 9.872 -1.464 1.00 11.44 184 LEU H O 1
ATOM 2941 N N . SER B 2 185 ? 11.985 9.376 -3.446 1.00 11.23 185 SER H N 1
ATOM 2942 C CA . SER B 2 185 ? 11.056 10.135 -4.258 1.00 12.56 185 SER H CA 1
ATOM 2943 C C . SER B 2 185 ? 10.386 9.225 -5.279 1.00 11.19 185 SER H C 1
ATOM 2944 O O . SER B 2 185 ? 10.995 8.270 -5.783 1.00 8.77 185 SER H O 1
ATOM 2947 N N . SER B 2 186 ? 9.120 9.520 -5.549 1.00 10.13 186 SER H N 1
ATOM 2948 C CA . SER B 2 186 ? 8.380 8.900 -6.637 1.00 11.21 186 SER H CA 1
ATOM 2949 C C . SER B 2 186 ? 7.799 10.015 -7.482 1.00 11.86 186 SER H C 1
ATOM 2950 O O . SER B 2 186 ? 7.168 10.931 -6.950 1.00 13.53 186 SER H O 1
ATOM 2953 N N . VAL B 2 187 ? 8.028 9.946 -8.791 1.00 12.30 187 VAL H N 1
ATOM 2954 C CA . VAL B 2 187 ? 7.546 10.976 -9.722 1.00 13.87 187 VAL H CA 1
ATOM 2955 C C . VAL B 2 187 ? 6.689 10.386 -10.843 1.00 13.75 187 VAL H C 1
ATOM 2956 O O . VAL B 2 187 ? 6.749 9.184 -11.114 1.00 14.94 187 VAL H O 1
ATOM 2960 N N . VAL B 2 188 ? 5.897 11.247 -11.478 1.00 13.68 188 VAL H N 1
ATOM 2961 C CA . VAL B 2 188 ? 5.162 10.903 -12.699 1.00 15.11 188 VAL H CA 1
ATOM 2962 C C . VAL B 2 188 ? 5.145 12.095 -13.667 1.00 14.26 188 VAL H C 1
ATOM 2963 O O . VAL B 2 188 ? 4.921 13.237 -13.254 1.00 16.43 188 VAL H O 1
ATOM 2967 N N . THR B 2 189 ? 5.426 11.824 -14.942 1.00 16.43 189 THR H N 1
ATOM 2968 C CA . THR B 2 189 ? 5.261 12.823 -16.000 1.00 16.93 189 THR H CA 1
ATOM 2969 C C . THR B 2 189 ? 3.915 12.614 -16.682 1.00 20.65 189 THR H C 1
ATOM 2970 O O . THR B 2 189 ? 3.565 11.493 -17.050 1.00 22.08 189 THR H O 1
ATOM 2974 N N . VAL B 2 190 ? 3.163 13.702 -16.822 1.00 19.32 190 VAL H N 1
ATOM 2975 C CA . VAL B 2 190 ? 1.809 13.679 -17.390 1.00 24.01 190 VAL H CA 1
ATOM 2976 C C . VAL B 2 190 ? 1.627 14.832 -18.391 1.00 28.53 190 VAL H C 1
ATOM 2977 O O . VAL B 2 190 ? 2.398 15.798 -18.347 1.00 28.72 190 VAL H O 1
ATOM 2981 N N . PRO B 2 191 ? 0.629 14.729 -19.306 1.00 31.83 191 PRO H N 1
ATOM 2982 C CA . PRO B 2 191 ? 0.256 15.907 -20.099 1.00 31.30 191 PRO H CA 1
ATOM 2983 C C . PRO B 2 191 ? -0.193 17.062 -19.200 1.00 32.08 191 PRO H C 1
ATOM 2984 O O . PRO B 2 191 ? -0.966 16.850 -18.258 1.00 33.54 191 PRO H O 1
ATOM 2988 N N . SER B 2 192 ? 0.314 18.261 -19.486 1.00 32.67 192 SER H N 1
ATOM 2989 C CA . SER B 2 192 ? 0.041 19.459 -18.682 1.00 35.76 192 SER H CA 1
ATOM 2990 C C . SER B 2 192 ? -1.410 19.952 -18.773 1.00 34.33 192 SER H C 1
ATOM 2991 O O . SER B 2 192 ? -1.890 20.635 -17.864 1.00 33.38 192 SER H O 1
ATOM 2994 N N . SER B 2 193 ? -2.095 19.591 -19.860 1.00 37.67 193 SER H N 1
ATOM 2995 C CA . SER B 2 193 ? -3.508 19.935 -20.070 1.00 34.66 193 SER H CA 1
ATOM 2996 C C . SER B 2 193 ? -4.465 19.178 -19.138 1.00 37.76 193 SER H C 1
ATOM 2997 O O . SER B 2 193 ? -5.596 19.623 -18.913 1.00 43.07 193 SER H O 1
ATOM 3000 N N . SER B 2 194 ? -4.005 18.046 -18.602 1.00 36.59 194 SER H N 1
ATOM 3001 C CA . SER B 2 194 ? -4.797 17.219 -17.685 1.00 38.57 194 SER H CA 1
ATOM 3002 C C . SER B 2 194 ? -4.653 17.613 -16.205 1.00 32.47 194 SER H C 1
ATOM 3003 O O . SER B 2 194 ? -5.323 17.034 -15.341 1.00 31.49 194 SER H O 1
ATOM 3006 N N . LEU B 2 195 ? -3.797 18.603 -15.928 1.00 31.18 195 LEU H N 1
ATOM 3007 C CA . LEU B 2 195 ? -3.539 19.097 -14.563 1.00 34.31 195 LEU H CA 1
ATOM 3008 C C . LEU B 2 195 ? -4.747 19.752 -13.878 1.00 40.72 195 LEU H C 1
ATOM 3009 O O . LEU B 2 195 ? -4.765 19.891 -12.652 1.00 46.33 195 LEU H O 1
ATOM 3014 N N . GLY B 2 196 ? -5.739 20.155 -14.670 1.00 43.75 196 GLY H N 1
ATOM 3015 C CA . GLY B 2 196 ? -6.975 20.741 -14.149 1.00 46.69 196 GLY H CA 1
ATOM 3016 C C . GLY B 2 196 ? -8.133 19.766 -14.016 1.00 45.65 196 GLY H C 1
ATOM 3017 O O . GLY B 2 196 ? -9.094 20.041 -13.292 1.00 42.00 196 GLY H O 1
ATOM 3018 N N . THR B 2 197 ? -8.038 18.627 -14.705 1.00 44.56 197 THR H N 1
ATOM 3019 C CA . THR B 2 197 ? -9.133 17.648 -14.774 1.00 44.96 197 THR H CA 1
ATOM 3020 C C . THR B 2 197 ? -8.854 16.334 -14.034 1.00 43.31 197 THR H C 1
ATOM 3021 O O . THR B 2 197 ? -9.731 15.826 -13.329 1.00 49.30 197 THR H O 1
ATOM 3025 N N . GLN B 2 198 ? -7.643 15.795 -14.197 1.00 35.57 198 GLN H N 1
ATOM 3026 C CA . GLN B 2 198 ? -7.270 14.499 -13.619 1.00 28.48 198 GLN H CA 1
ATOM 3027 C C . GLN B 2 198 ? -6.565 14.652 -12.269 1.00 26.73 198 GLN H C 1
ATOM 3028 O O . GLN B 2 198 ? -5.590 15.397 -12.149 1.00 27.62 198 GLN H O 1
ATOM 3034 N N . THR B 2 199 ? -7.079 13.940 -11.267 1.00 23.05 199 THR H N 1
ATOM 3035 C CA . THR B 2 199 ? -6.509 13.911 -9.917 1.00 18.92 199 THR H CA 1
ATOM 3036 C C . THR B 2 199 ? -5.294 12.977 -9.883 1.00 17.22 199 THR H C 1
ATOM 3037 O O . THR B 2 199 ? -5.310 11.907 -10.499 1.00 16.76 199 THR H O 1
ATOM 3041 N N . TYR B 2 200 ? -4.248 13.402 -9.172 1.00 15.58 200 TYR H N 1
ATOM 3042 C CA . TYR B 2 200 ? -3.037 12.599 -8.991 1.00 14.37 200 TYR H CA 1
ATOM 3043 C C . TYR B 2 200 ? -2.705 12.426 -7.510 1.00 13.31 200 TYR H C 1
ATOM 3044 O O . TYR B 2 200 ? -2.388 13.397 -6.813 1.00 13.69 200 TYR H O 1
ATOM 3053 N N . ILE B 2 201 ? -2.803 11.179 -7.046 1.00 13.08 201 ILE H N 1
ATOM 3054 C CA . ILE B 2 201 ? -2.614 10.823 -5.634 1.00 12.96 201 ILE H CA 1
ATOM 3055 C C . ILE B 2 201 ? -1.532 9.749 -5.514 1.00 12.82 201 ILE H C 1
ATOM 3056 O O . ILE B 2 201 ? -1.624 8.697 -6.155 1.00 15.30 201 ILE H O 1
ATOM 3061 N N . CYS B 2 202 ? -0.513 10.021 -4.699 1.00 11.06 202 CYS H N 1
ATOM 3062 C CA . CYS B 2 202 ? 0.481 9.010 -4.344 1.00 12.53 202 CYS H CA 1
ATOM 3063 C C . CYS B 2 202 ? 0.035 8.249 -3.092 1.00 14.47 202 CYS H C 1
ATOM 3064 O O . CYS B 2 202 ? -0.360 8.857 -2.089 1.00 15.59 202 CYS H O 1
ATOM 3067 N N . ASN B 2 203 ? 0.066 6.921 -3.177 1.00 11.44 203 ASN H N 1
ATOM 3068 C CA . ASN B 2 203 ? -0.276 6.050 -2.052 1.00 11.86 203 ASN H CA 1
ATOM 3069 C C . ASN B 2 203 ? 1.020 5.534 -1.449 1.00 11.93 203 ASN H C 1
ATOM 3070 O O . ASN B 2 203 ? 1.820 4.903 -2.144 1.00 13.25 203 ASN H O 1
ATOM 3075 N N . VAL B 2 204 ? 1.226 5.822 -0.165 1.00 11.44 204 VAL H N 1
ATOM 3076 C CA . VAL B 2 204 ? 2.474 5.497 0.535 1.00 13.43 204 VAL H CA 1
ATOM 3077 C C . VAL B 2 204 ? 2.167 4.605 1.742 1.00 14.93 204 VAL H C 1
ATOM 3078 O O . VAL B 2 204 ? 1.338 4.953 2.586 1.00 16.25 204 VAL H O 1
ATOM 3082 N N . ASN B 2 205 ? 2.833 3.452 1.796 1.00 13.53 205 ASN H N 1
ATOM 3083 C CA . ASN B 2 205 ? 2.696 2.510 2.903 1.00 15.36 205 ASN H CA 1
ATOM 3084 C C . ASN B 2 205 ? 4.070 2.133 3.462 1.00 14.30 205 ASN H C 1
ATOM 3085 O O . ASN B 2 205 ? 4.880 1.500 2.775 1.00 15.23 205 ASN H O 1
ATOM 3090 N N . HIS B 2 206 ? 4.320 2.556 4.701 1.00 12.89 206 HIS H N 1
ATOM 3091 C CA . HIS B 2 206 ? 5.476 2.114 5.482 1.00 14.75 206 HIS H CA 1
ATOM 3092 C C . HIS B 2 206 ? 4.957 1.301 6.663 1.00 15.85 206 HIS H C 1
ATOM 3093 O O . HIS B 2 206 ? 4.433 1.850 7.641 1.00 13.47 206 HIS H O 1
ATOM 3100 N N . LYS B 2 207 ? 5.109 -0.015 6.545 1.00 16.74 207 LYS H N 1
ATOM 3101 C CA . LYS B 2 207 ? 4.510 -0.975 7.475 1.00 20.13 207 LYS H CA 1
ATOM 3102 C C . LYS B 2 207 ? 5.026 -0.946 8.930 1.00 19.30 207 LYS H C 1
ATOM 3103 O O . LYS B 2 207 ? 4.198 -0.980 9.845 1.00 17.57 207 LYS H O 1
ATOM 3109 N N . PRO B 2 208 ? 6.369 -0.862 9.156 1.00 19.24 208 PRO H N 1
ATOM 3110 C CA . PRO B 2 208 ? 6.874 -0.931 10.546 1.00 19.15 208 PRO H CA 1
ATOM 3111 C C . PRO B 2 208 ? 6.407 0.203 11.466 1.00 21.97 208 PRO H C 1
ATOM 3112 O O . PRO B 2 208 ? 6.288 -0.003 12.678 1.00 22.62 208 PRO H O 1
ATOM 3116 N N . SER B 2 209 ? 6.156 1.378 10.890 1.00 17.46 209 SER H N 1
ATOM 3117 C CA . SER B 2 209 ? 5.705 2.550 11.639 1.00 17.38 209 SER H CA 1
ATOM 3118 C C . SER B 2 209 ? 4.187 2.751 11.599 1.00 18.40 209 SER H C 1
ATOM 3119 O O . SER B 2 209 ? 3.672 3.688 12.222 1.00 19.31 209 SER H O 1
ATOM 3122 N N . ASN B 2 210 ? 3.490 1.872 10.870 1.00 18.48 210 ASN H N 1
ATOM 3123 C CA . ASN B 2 210 ? 2.034 1.951 10.638 1.00 21.12 210 ASN H CA 1
ATOM 3124 C C . ASN B 2 210 ? 1.642 3.279 9.956 1.00 19.92 210 ASN H C 1
ATOM 3125 O O . ASN B 2 210 ? 0.672 3.945 10.342 1.00 18.36 210 ASN H O 1
ATOM 3130 N N . THR B 2 211 ? 2.427 3.654 8.943 1.00 16.92 211 THR H N 1
ATOM 3131 C CA . THR B 2 211 ? 2.192 4.870 8.167 1.00 16.43 211 THR H CA 1
ATOM 3132 C C . THR B 2 211 ? 1.519 4.506 6.846 1.00 15.01 211 THR H C 1
ATOM 3133 O O . THR B 2 211 ? 2.097 3.793 6.017 1.00 12.17 211 THR H O 1
ATOM 3137 N N . LYS B 2 212 ? 0.287 4.987 6.679 1.00 13.72 212 LYS H N 1
ATOM 3138 C CA . LYS B 2 212 ? -0.490 4.796 5.454 1.00 15.99 212 LYS H CA 1
ATOM 3139 C C . LYS B 2 212 ? -1.066 6.143 5.030 1.00 15.66 212 LYS H C 1
ATOM 3140 O O . LYS B 2 212 ? -1.951 6.691 5.700 1.00 12.95 212 LYS H O 1
ATOM 3146 N N . VAL B 2 213 ? -0.532 6.679 3.931 1.00 13.19 213 VAL H N 1
ATOM 3147 C CA . VAL B 2 213 ? -0.830 8.045 3.486 1.00 13.07 213 VAL H CA 1
ATOM 3148 C C . VAL B 2 213 ? -1.240 8.067 2.010 1.00 12.54 213 VAL H C 1
ATOM 3149 O O . VAL B 2 213 ? -0.553 7.485 1.162 1.00 12.21 213 VAL H O 1
ATOM 3153 N N . ASP B 2 214 ? -2.365 8.726 1.728 1.00 11.33 214 ASP H N 1
ATOM 3154 C CA . ASP B 2 214 ? -2.759 9.096 0.366 1.00 13.13 214 ASP H CA 1
ATOM 3155 C C . ASP B 2 214 ? -2.628 10.612 0.223 1.00 13.68 214 ASP H C 1
ATOM 3156 O O . ASP B 2 214 ? -3.354 11.368 0.881 1.00 15.13 214 ASP H O 1
ATOM 3161 N N . LYS B 2 215 ? -1.700 11.050 -0.627 1.00 13.47 215 LYS H N 1
ATOM 3162 C CA . LYS B 2 215 ? -1.446 12.481 -0.837 1.00 14.11 215 LYS H CA 1
ATOM 3163 C C . LYS B 2 215 ? -1.794 12.934 -2.259 1.00 13.27 215 LYS H C 1
ATOM 3164 O O . LYS B 2 215 ? -1.173 12.491 -3.229 1.00 12.06 215 LYS H O 1
ATOM 3170 N N . LYS B 2 216 ? -2.789 13.819 -2.359 1.00 13.31 216 LYS H N 1
ATOM 3171 C CA . LYS B 2 216 ? -3.142 14.475 -3.623 1.00 13.84 216 LYS H CA 1
ATOM 3172 C C . LYS B 2 216 ? -2.147 15.601 -3.917 1.00 13.64 216 LYS H C 1
ATOM 3173 O O . LYS B 2 216 ? -1.907 16.463 -3.064 1.00 12.69 216 LYS H O 1
ATOM 3179 N N . VAL B 2 217 ? -1.577 15.575 -5.124 1.00 13.65 217 VAL H N 1
ATOM 3180 C CA . VAL B 2 217 ? -0.567 16.551 -5.553 1.00 13.26 217 VAL H CA 1
ATOM 3181 C C . VAL B 2 217 ? -1.121 17.400 -6.700 1.00 15.21 217 VAL H C 1
ATOM 3182 O O . VAL B 2 217 ? -1.520 16.873 -7.737 1.00 15.06 217 VAL H O 1
ATOM 3186 N N . GLU B 2 218 ? -1.133 18.715 -6.490 1.00 15.90 218 GLU H N 1
ATOM 3187 C CA . GLU B 2 218 ? -1.673 19.684 -7.451 1.00 20.32 218 GLU H CA 1
ATOM 3188 C C . GLU B 2 218 ? -0.760 20.921 -7.550 1.00 21.23 218 GLU H C 1
ATOM 3189 O O . GLU B 2 218 ? 0.069 21.128 -6.655 1.00 19.19 218 GLU H O 1
ATOM 3195 N N . PRO B 2 219 ? -0.889 21.730 -8.636 1.00 26.15 219 PRO H N 1
ATOM 3196 C CA . PRO B 2 219 ? -0.143 23.001 -8.708 1.00 30.96 219 PRO H CA 1
ATOM 3197 C C . PRO B 2 219 ? -0.467 23.946 -7.547 1.00 31.84 219 PRO H C 1
ATOM 3198 O O . PRO B 2 219 ? -1.620 24.009 -7.106 1.00 33.75 219 PRO H O 1
ATOM 3202 N N . LYS B 2 220 ? 0.554 24.652 -7.060 1.00 34.38 220 LYS H N 1
ATOM 3203 C CA . LYS B 2 220 ? 0.431 25.552 -5.906 1.00 40.26 220 LYS H CA 1
ATOM 3204 C C . LYS B 2 220 ? -0.382 26.809 -6.225 1.00 43.06 220 LYS H C 1
ATOM 3205 O O . LYS B 2 220 ? -0.319 27.334 -7.342 1.00 42.07 220 LYS H O 1
ATOM 3207 N N . SER B 2 221 ? -1.140 27.275 -5.231 1.00 47.19 221 SER H N 1
ATOM 3208 C CA . SER B 2 221 ? -2.014 28.445 -5.367 1.00 54.89 221 SER H CA 1
ATOM 3209 C C . SER B 2 221 ? -1.231 29.757 -5.412 1.00 54.64 221 SER H C 1
ATOM 3210 O O . SER B 2 221 ? -0.231 29.924 -4.712 1.00 55.24 221 SER H O 1
ATOM 3215 N N . ASP C 3 2 ? 41.705 -11.984 -1.362 1.00 20.87 1 ASP P N 1
ATOM 3216 C CA . ASP C 3 2 ? 40.548 -12.459 -0.598 1.00 17.06 1 ASP P CA 1
ATOM 3217 C C . ASP C 3 2 ? 40.474 -13.980 -0.460 1.00 14.98 1 ASP P C 1
ATOM 3218 O O . ASP C 3 2 ? 40.203 -14.480 0.631 1.00 13.67 1 ASP P O 1
ATOM 3223 N N . ALA C 3 3 ? 40.758 -14.695 -1.550 1.00 13.00 2 ALA P N 1
ATOM 3224 C CA . ALA C 3 3 ? 40.679 -16.160 -1.585 1.00 16.06 2 ALA P CA 1
ATOM 3225 C C . ALA C 3 3 ? 42.044 -16.860 -1.485 1.00 15.94 2 ALA P C 1
ATOM 3226 O O . ALA C 3 3 ? 42.179 -18.027 -1.868 1.00 14.97 2 ALA P O 1
ATOM 3228 N N . GLU C 3 4 ? 43.041 -16.152 -0.949 1.00 13.71 3 GLU P N 1
ATOM 3229 C CA . GLU C 3 4 ? 44.409 -16.677 -0.809 1.00 14.99 3 GLU P CA 1
ATOM 3230 C C . GLU C 3 4 ? 44.479 -18.032 -0.091 1.00 14.24 3 GLU P C 1
ATOM 3231 O O . GLU C 3 4 ? 45.186 -18.937 -0.543 1.00 10.80 3 GLU P O 1
ATOM 3237 N N . PHE C 3 5 ? 43.735 -18.167 1.006 1.00 13.77 4 PHE P N 1
ATOM 3238 C CA . PHE C 3 5 ? 43.800 -19.366 1.840 1.00 14.62 4 PHE P CA 1
ATOM 3239 C C . PHE C 3 5 ? 42.671 -20.373 1.582 1.00 15.98 4 PHE P C 1
ATOM 3240 O O . PHE C 3 5 ? 42.441 -21.269 2.394 1.00 13.99 4 PHE P O 1
ATOM 3248 N N . ARG C 3 6 ? 41.993 -20.234 0.440 1.00 15.31 5 ARG P N 1
ATOM 3249 C CA . ARG C 3 6 ? 40.938 -21.167 0.024 1.00 15.19 5 ARG P CA 1
ATOM 3250 C C . ARG C 3 6 ? 41.500 -22.569 -0.236 1.00 15.77 5 ARG P C 1
ATOM 3251 O O . ARG C 3 6 ? 42.652 -22.715 -0.657 1.00 16.51 5 ARG P O 1
ATOM 3259 N N . HIS C 3 7 ? 40.671 -23.582 0.023 1.00 16.93 6 HIS P N 1
ATOM 3260 C CA . HIS C 3 7 ? 40.997 -24.996 -0.204 1.00 15.50 6 HIS P CA 1
ATOM 3261 C C . HIS C 3 7 ? 41.442 -25.298 -1.639 1.00 17.70 6 HIS P C 1
ATOM 3262 O O . HIS C 3 7 ? 41.097 -24.568 -2.576 1.00 14.48 6 HIS P O 1
ATOM 3269 N N . ASP C 3 8 ? 42.192 -26.387 -1.789 1.00 20.46 7 ASP P N 1
ATOM 3270 C CA . ASP C 3 8 ? 42.592 -26.906 -3.091 1.00 25.70 7 ASP P CA 1
ATOM 3271 C C . ASP C 3 8 ? 41.712 -28.102 -3.468 1.00 20.74 7 ASP P C 1
ATOM 3272 O O . ASP C 3 8 ? 41.445 -28.967 -2.631 1.00 20.35 7 ASP P O 1
ATOM 3277 N N . SER C 3 9 ? 41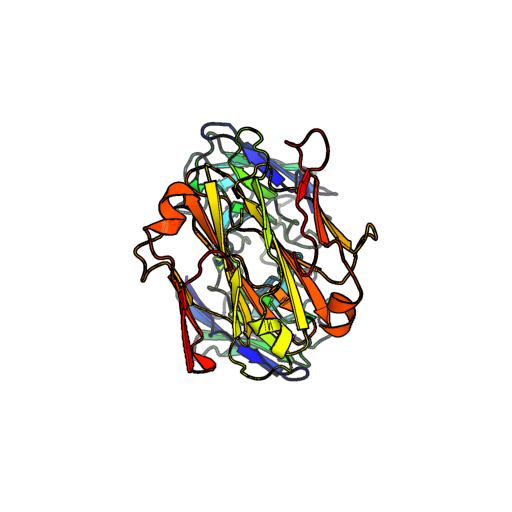.263 -28.137 -4.723 1.00 20.31 8 SER P N 1
ATOM 3278 C CA . SER C 3 9 ? 40.396 -29.218 -5.216 1.00 25.56 8 SER P CA 1
ATOM 3279 C C . SER C 3 9 ? 41.102 -30.221 -6.134 1.00 24.21 8 SER P C 1
ATOM 3280 O O . SER C 3 9 ? 40.623 -31.343 -6.318 1.00 22.37 8 SER P O 1
ATOM 3283 N N . GLY C 3 10 ? 42.231 -29.811 -6.708 1.00 26.52 9 GLY P N 1
ATOM 3284 C CA . GLY C 3 10 ? 43.029 -30.679 -7.575 1.00 21.49 9 GLY P CA 1
ATOM 3285 C C . GLY C 3 10 ? 42.790 -30.504 -9.065 1.00 22.83 9 GLY P C 1
ATOM 3286 O O . GLY C 3 10 ? 43.283 -31.306 -9.861 1.00 22.90 9 GLY P O 1
ATOM 3287 N N . TYR C 3 11 ? 42.048 -29.460 -9.448 1.00 22.62 10 TYR P N 1
ATOM 3288 C CA . TYR C 3 11 ? 41.765 -29.167 -10.863 1.00 23.74 10 TYR P CA 1
ATOM 3289 C C . TYR C 3 11 ? 42.918 -28.476 -11.618 1.00 23.33 10 TYR P C 1
ATOM 3290 O O . TYR C 3 11 ? 42.707 -27.950 -12.718 1.00 21.30 10 TYR P O 1
ATOM 3299 N N . GLU C 3 12 ? 44.121 -28.484 -11.032 1.00 24.94 11 GLU P N 1
ATOM 3300 C CA . GLU C 3 12 ? 45.332 -27.919 -11.656 1.00 27.36 11 GLU P CA 1
ATOM 3301 C C . GLU C 3 12 ? 45.567 -28.445 -13.066 1.00 23.35 11 GLU P C 1
ATOM 3302 O O . GLU C 3 12 ? 45.475 -29.651 -13.307 1.00 23.39 11 GLU P O 1
ATOM 3304 N N . VAL C 3 13 ? 45.855 -27.531 -13.989 1.00 21.17 12 VAL P N 1
ATOM 3305 C CA . VAL C 3 13 ? 46.318 -27.893 -15.327 1.00 20.76 12 VAL P CA 1
ATOM 3306 C C . VAL C 3 13 ? 47.730 -28.462 -15.181 1.00 20.59 12 VAL P C 1
ATOM 3307 O O . VAL C 3 13 ? 48.563 -27.893 -14.472 1.00 20.55 12 VAL P O 1
ATOM 3311 N N . HIS C 3 14 ? 47.968 -29.610 -15.812 1.00 23.58 13 HIS P N 1
ATOM 3312 C CA . HIS C 3 14 ? 49.286 -30.231 -15.822 1.00 22.91 13 HIS P CA 1
ATOM 3313 C C . HIS C 3 14 ? 50.134 -29.576 -16.913 1.00 26.87 13 HIS P C 1
ATOM 3314 O O . HIS C 3 14 ? 50.019 -29.919 -18.097 1.00 28.59 13 HIS P O 1
ATOM 3321 N N . HIS C 3 15 ? 50.976 -28.628 -16.500 1.00 21.55 14 HIS P N 1
ATOM 3322 C CA . HIS C 3 15 ? 51.773 -27.815 -17.425 1.00 23.78 14 HIS P CA 1
ATOM 3323 C C . HIS C 3 15 ? 52.900 -28.609 -18.090 1.00 24.19 14 HIS P C 1
ATOM 3324 O O . HIS C 3 15 ? 53.647 -29.331 -17.420 1.00 17.61 14 HIS P O 1
ATOM 3331 N N . GLN C 3 16 ? 52.994 -28.466 -19.413 1.00 23.36 15 GLN P N 1
ATOM 3332 C CA . GLN C 3 16 ? 53.954 -29.201 -20.246 1.00 27.90 15 GLN P CA 1
ATOM 3333 C C . GLN C 3 16 ? 55.263 -28.442 -20.471 1.00 26.97 15 GLN P C 1
ATOM 3334 O O . GLN C 3 16 ? 56.334 -29.055 -20.516 1.00 25.86 15 GLN P O 1
ATOM 3340 N N . LYS C 3 17 ? 55.162 -27.120 -20.622 1.00 26.28 16 LYS P N 1
ATOM 3341 C CA . LYS C 3 17 ? 56.303 -26.258 -20.952 1.00 29.00 16 LYS P CA 1
ATOM 3342 C C . LYS C 3 17 ? 56.912 -25.560 -19.733 1.00 26.24 16 LYS P C 1
ATOM 3343 O O . LYS C 3 17 ? 58.131 -25.452 -19.623 1.00 25.91 16 LYS P O 1
#